Protein 6M3F (pdb70)

Organism: Mus musculus (NCBI:txid10090)

InterPro domains:
  IPR001604 DNA/RNA non-specific endonuclease/pyrophosphatase/phosphodiesterase domain [PF01223] (58-278)
  IPR001604 DNA/RNA non-specific endonuclease/pyrophosphatase/phosphodiesterase domain [SM00892] (74-282)
  IPR018524 DNA/RNA non-specific endonuclease, active site [PS01070] (135-143)
  IPR020821 ENPP1-3/EXOG-like, endonuclease/phosphodiesterase domain [SM00477] (75-282)
  IPR040255 Non-specific endonuclease [PTHR13966] (2-291)
  IPR044925 His-Me finger superfamily [SSF54060] (59-280)
  IPR044929 DNA/RNA non-specific endonuclease superfamily [G3DSA:3.40.570.10] (56-285)

Solvent-accessible surface area: 18980 Å² total; per-residue (Å²): 190,22,58,99,29,15,47,4,18,87,47,40,69,48,97,50,99,4,1,15,0,4,7,17,20,26,9,8,13,4,57,0,0,10,0,47,0,87,30,102,82,35,164,30,125,0,74,161,81,69,8,108,42,84,73,3,109,55,2,78,59,42,2,43,4,27,38,73,6,10,169,85,22,60,38,37,84,2,22,2,0,7,26,22,6,3,77,56,25,50,167,0,1,44,10,1,20,44,1,4,0,2,6,2,4,27,46,75,0,45,116,44,3,2,52,51,0,22,144,56,3,37,56,17,6,219,101,25,82,24,0,7,1,2,0,0,17,4,15,43,39,181,93,63,118,87,59,101,25,34,5,71,8,28,8,8,34,197,26,72,2,6,11,4,30,40,1,0,3,0,0,8,0,15,21,74,89,65,92,66,52,48,62,4,0,22,0,48,20,30,94,8,80,96,98,59,90,37,84,168,28,74,40,100,31,73,50,1,1,94,32,11,5,8,47,8,46,62,49,15,133,77,207,156,48,32,92,20,30,45,12,18,96,39,41,69,47,91,52,95,1,1,22,0,10,10,24,22,26,10,12,12,3,48,0,1,7,1,36,6,61,108,139,83,103,37,86,65,3,113,57,3,72,58,42,3,38,5,18,39,38,2,9,167,90,29,59,36,36,80,1,24,3,0,8,28,51,13,0,197,90,28,124,177,0,50,37,18,1,32,42,1,4,0,1,8,1,4,27,47,66,0,44,112,43,2,3,45,55,0,16,126,71,2,50,38,12,23,197,102,34,139,40,1,10,1,0,0,0,18,6,16,43,43,110,94,52,118,82,58,93,27,29,4,44,9,30,8,7,34,138,16,69,2,5,12,4,20,43,0,0,2,0,0,5,0,22,34,80,84,51,118,22,68,45,48,4,4,21,0,50,20,33,92,12,73,79,114,50,69,31,116,174,26,77,46,98,28,75,50,3,4,93,34,8,5,2,59,3,5,60,90,39,172,90,88,93,122

CATH classification: 3.40.570.10

B-factor: mean 29.19, std 15.61, range [12.44, 130.99]

Foldseek 3Di:
DVCVVHDPDDWDWDDFPAWIFTFDLVQLETLKIKGKAAQLQQDAPQLDPPAAAAWDPVDPPLRIDDPQQVPPPQFDFAFFRDLNSGRNDNRNSNVSRHSNRTAGFNVLCRPAQVVVVVVVQNVCSVPFPIKMKMKHAFQAWDQDPVRDIDGDFFFTDPSRNTHGQKMKMWIWGHHPPGDTDIWMFMDGRDNDDRPDDRCVRTDDVVVVCVRSVHDDPVVVVVD/DVCPVHDPDDWDWDDFPFWIFTFDLVLLETLKIKGWQALADAADWDPVDPPLRIDDPQQVPPPQFDFAFFRALVSPPNDPRNSHVSRHSNRTAGFNVLCRPAQVVVVVVVQNVCNVPFPIKMKMKHAFQDWDQDPVRDIDGDFFFTDPSRNTHGQKMKMWIWGQHPPRATDIWMFMGGRDNDDRPPDRSVRTDPVVVVCVRSVDDPPVVCVDHDD

Radius of gyration: 22.82 Å; Cα contacts (8 Å, |Δi|>4): 980; chains: 2; bounding box: 53×51×68 Å

Secondary structure (DSSP, 8-state):
---TT--S---EEEE-SS-EEEEETTTTEEEEEEEEE-HHHHSSSS-------B--TTS-GGG---HHHHTTSS-EEEESS-GGG-TT-HHHHHHTTBGGGEEEE-HHHHHTHHHHHHHHHHHGGGTSSEEEEEEEEE---EE-TTS-EEEEEEEETTTTEE--SEEEEEEEEE-GGG-EEEEEEEEESS---TTS-GGGGB--HHHHHHHHS---HHHHHT-/---TT--S----EEE-SS-EEEEETTTTEEEEEEEEE------B--TTS-GGG---HHHHTTSS-EEEESS-GGG-TT-HHHHHHTTBGGGEEEE-HHIIIIIHHHHHHHHHHGGGTSSEEEEEEEEE---EE-TTS-EEEEEEEETTTTEE--SEEEEEEEEE-GGG-EEEEEEEEESS---TTS-GGGGB--HHHHHHHHS----TT-SS---

Structure (mmCIF, N/CA/C/O backbone):
data_6M3F
#
_entry.id   6M3F
#
_cell.length_a   53.693
_cell.length_b   68.880
_cell.length_c   127.195
_cell.angle_alpha   90.000
_cell.angle_beta   90.000
_cell.angle_gamma   90.000
#
_symmetry.space_group_name_H-M   'P 21 21 21'
#
loop_
_entity.id
_entity.type
_entity.pdbx_description
1 polymer 'Endonuclease G, mitochondrial'
2 non-polymer 'MAGNESIUM ION'
3 water water
#
loop_
_atom_site.group_PDB
_atom_site.id
_atom_site.type_symbol
_atom_site.label_atom_id
_atom_site.label_alt_id
_atom_site.label_comp_id
_atom_site.label_asym_id
_atom_site.label_entity_id
_atom_site.label_seq_id
_atom_site.pdbx_PDB_ins_code
_atom_site.Cartn_x
_atom_site.Cartn_y
_atom_site.Cartn_z
_atom_site.occupancy
_atom_site.B_iso_or_equiv
_atom_site.auth_seq_id
_atom_site.auth_comp_id
_atom_site.auth_asym_id
_atom_site.auth_atom_id
_atom_site.pdbx_PDB_model_num
ATOM 1 N N . GLU A 1 16 ? 27.94179 20.90712 9.46479 1.000 64.36654 60 GLU B N 1
ATOM 2 C CA . GLU A 1 16 ? 28.73302 19.77062 9.91702 1.000 61.17457 60 GLU B CA 1
ATOM 3 C C . GLU A 1 16 ? 27.86420 18.80137 10.71235 1.000 60.42264 60 GLU B C 1
ATOM 4 O O . GLU A 1 16 ? 28.37489 17.86871 11.34940 1.000 68.71447 60 GLU B O 1
ATOM 10 N N . LEU A 1 17 ? 26.55072 19.01639 10.62888 1.000 43.45386 61 LEU B N 1
ATOM 11 C CA . LEU A 1 17 ? 25.45114 18.42078 11.38569 1.000 30.24940 61 LEU B CA 1
ATOM 12 C C . LEU A 1 17 ? 25.23439 19.03045 12.76548 1.000 29.62439 61 LEU B C 1
ATOM 13 O O . LEU A 1 17 ? 24.17849 18.80141 13.35178 1.000 35.94104 61 LEU B O 1
ATOM 18 N N . ALA A 1 18 ? 26.14808 19.82727 13.28846 1.000 22.35877 62 ALA B N 1
ATOM 19 C CA . ALA A 1 18 ? 25.92589 20.47890 14.56987 1.000 25.53218 62 ALA B CA 1
ATOM 20 C C . ALA A 1 18 ? 25.39837 21.89587 14.39527 1.000 26.46132 62 ALA B C 1
ATOM 21 O O . ALA A 1 18 ? 25.10809 22.56631 15.38888 1.000 30.13187 62 ALA B O 1
ATOM 23 N N . LYS A 1 19 ? 25.27975 22.35115 13.14795 1.000 23.44037 63 LYS B N 1
ATOM 24 C CA . LYS A 1 19 ? 24.83557 23.68597 12.77306 1.000 26.98949 63 LYS B CA 1
ATOM 25 C C . LYS A 1 19 ? 23.65375 24.15430 13.61447 1.000 26.10175 63 LYS B C 1
ATOM 26 O O . LYS A 1 19 ? 23.62685 25.29912 14.07693 1.000 27.02605 63 LYS B O 1
ATOM 32 N N . TYR A 1 20 ? 22.65963 23.28787 13.80319 1.000 19.97907 64 TYR B N 1
ATOM 33 C CA . TYR A 1 20 ? 21.48165 23.65645 14.57567 1.000 21.15882 64 TYR B CA 1
ATOM 34 C C . TYR A 1 20 ? 21.51607 23.09954 15.98726 1.000 22.87207 64 TYR B C 1
ATOM 35 O O . TYR A 1 20 ? 20.51471 23.20025 16.70127 1.000 19.05213 64 TYR B O 1
ATOM 44 N N . GLY A 1 21 ? 22.63888 22.51446 16.40341 1.000 21.29645 65 GLY B N 1
ATOM 45 C CA . GLY A 1 21 ? 22.73487 21.88509 17.70285 1.000 23.55916 65 GLY B CA 1
ATOM 46 C C . GLY A 1 21 ? 22.22767 20.45400 17.69473 1.000 21.85124 65 GLY B C 1
ATOM 47 O O . GLY A 1 21 ? 21.53601 19.99927 16.78091 1.000 21.79393 65 GLY B O 1
ATOM 48 N N . LEU A 1 22 ? 22.58302 19.71456 18.77987 1.000 20.15840 66 LEU B N 1
ATOM 49 C CA . LEU A 1 22 ? 22.20937 18.30737 18.83942 1.000 23.60097 66 LEU B CA 1
ATOM 50 C C . LEU A 1 22 ? 20.89347 18.12562 19.59290 1.000 22.08554 66 LEU B C 1
ATOM 51 O O . LEU A 1 22 ? 20.56554 18.91625 20.48354 1.000 23.31045 66 LEU B O 1
ATOM 56 N N . PRO A 1 23 ? 20.13440 17.07539 19.26720 1.000 18.43576 67 PRO B N 1
ATOM 57 C CA . PRO A 1 23 ? 18.76583 16.94237 19.79846 1.000 24.70252 67 PRO B CA 1
ATOM 58 C C . PRO A 1 23 ? 18.67468 16.43196 21.22362 1.000 29.03328 67 PRO B C 1
ATOM 59 O O . PRO A 1 23 ? 17.56457 16.40000 21.77906 1.000 22.15706 67 PRO B O 1
ATOM 63 N N . GLY A 1 24 ? 19.76816 15.97568 21.81343 1.000 25.15073 68 GLY B N 1
ATOM 64 C CA . GLY A 1 24 ? 19.69481 15.59135 23.20608 1.000 29.11003 68 GLY B CA 1
ATOM 65 C C . GLY A 1 24 ? 20.99837 15.03205 23.72075 1.000 42.41064 68 GLY B C 1
ATOM 66 O O . GLY A 1 24 ? 21.59943 14.15056 23.09252 1.000 46.97010 68 GLY B O 1
ATOM 67 N N . VAL A 1 25 ? 21.42625 15.52081 24.88526 1.000 37.85375 69 VAL B N 1
ATOM 68 C CA . VAL A 1 25 ? 22.69696 15.15070 25.48742 1.000 45.02525 69 VAL B CA 1
ATOM 69 C C . VAL A 1 25 ? 22.44024 14.76834 26.93918 1.000 44.90924 69 VAL B C 1
ATOM 70 O O . VAL A 1 25 ? 21.35048 14.97533 27.47443 1.000 41.66783 69 VAL B O 1
ATOM 74 N N . ALA A 1 26 ? 23.46958 14.19621 27.56855 1.000 49.46348 70 ALA B N 1
ATOM 75 C CA . ALA A 1 26 ? 23.41644 13.87135 28.99076 1.000 50.90758 70 ALA B CA 1
ATOM 76 C C . ALA A 1 26 ? 22.96956 15.07457 29.81239 1.000 48.19299 70 ALA B C 1
ATOM 77 O O . ALA A 1 26 ? 23.39268 16.20876 29.57091 1.000 49.59629 70 ALA B O 1
ATOM 79 N N . GLN A 1 27 ? 22.09707 14.81884 30.78242 1.000 41.83351 71 GLN B N 1
ATOM 80 C CA . GLN A 1 27 ? 21.59854 15.84209 31.69339 1.000 36.74739 71 GLN B CA 1
ATOM 81 C C . GLN A 1 27 ? 22.05146 15.47138 33.10641 1.000 29.48267 71 GLN B C 1
ATOM 82 O O . GLN A 1 27 ? 21.33871 14.78229 33.84002 1.000 25.50291 71 GLN B O 1
ATOM 88 N N . LEU A 1 28 ? 23.24726 15.92162 33.47116 1.000 24.93536 72 LEU B N 1
ATOM 89 C CA . LEU A 1 28 ? 23.71821 15.82714 34.84543 1.000 24.09312 72 LEU B CA 1
ATOM 90 C C . LEU A 1 28 ? 23.15076 16.96977 35.67076 1.000 22.98145 72 LEU B C 1
ATOM 91 O O . LEU A 1 28 ? 23.02711 18.10127 35.19007 1.000 20.96525 72 LEU B O 1
ATOM 96 N N . ARG A 1 29 ? 22.83669 16.68460 36.92980 1.000 17.44788 73 ARG B N 1
ATOM 97 C CA . ARG A 1 29 ? 22.46150 17.72205 37.88063 1.000 21.88741 73 ARG B CA 1
ATOM 98 C C . ARG A 1 29 ? 23.26532 17.49554 39.14937 1.000 22.49235 73 ARG B C 1
ATOM 99 O O . ARG A 1 29 ? 23.24101 16.39839 39.71345 1.000 18.77756 73 ARG B O 1
ATOM 107 N N . SER A 1 30 ? 23.99514 18.50642 39.57303 1.000 19.97696 74 SER B N 1
ATOM 108 C CA . SER A 1 30 ? 24.68703 18.48047 40.85246 1.000 27.19292 74 SER B CA 1
ATOM 109 C C . SER A 1 30 ? 23.85969 19.25193 41.87117 1.000 31.39120 74 SER B C 1
ATOM 110 O O . SER A 1 30 ? 23.55507 20.43269 41.66147 1.000 33.14325 74 SER B O 1
ATOM 113 N N . ARG A 1 31 ? 23.49535 18.59223 42.96709 1.000 22.05356 75 ARG B N 1
ATOM 114 C CA . ARG A 1 31 ? 22.81412 19.23897 44.07792 1.000 21.42138 75 ARG B CA 1
ATOM 115 C C . ARG A 1 31 ? 23.73721 19.22955 45.29294 1.000 23.25200 75 ARG B C 1
ATOM 116 O O . ARG A 1 31 ? 24.87755 18.77186 45.22519 1.000 20.50330 75 ARG B O 1
ATOM 124 N N . GLU A 1 32 ? 23.24550 19.75091 46.41802 1.000 22.25917 76 GLU B N 1
ATOM 125 C CA . GLU A 1 32 ? 24.10268 19.78027 47.60258 1.000 23.49253 76 GLU B CA 1
ATOM 126 C C . GLU A 1 32 ? 24.39063 18.36858 48.11558 1.000 21.17614 76 GLU B C 1
ATOM 127 O O . GLU A 1 32 ? 25.49407 18.08970 48.58564 1.000 28.03630 76 GLU B O 1
ATOM 133 N N . SER A 1 33 ? 23.44405 17.45455 47.98912 1.000 24.16482 77 SER B N 1
ATOM 134 C CA . SER A 1 33 ? 23.56762 16.14822 48.62026 1.000 27.91759 77 SER B CA 1
ATOM 135 C C . SER A 1 33 ? 23.86714 15.01334 47.64326 1.000 27.28254 77 SER B C 1
ATOM 136 O O . SER A 1 33 ? 24.08436 13.87093 48.07805 1.000 26.03148 77 SER B O 1
ATOM 139 N N . TYR A 1 34 ? 23.88865 15.27728 46.34141 1.000 16.98142 78 TYR B N 1
ATOM 140 C CA . TYR A 1 34 ? 24.04523 14.18803 45.39040 1.000 18.41549 78 TYR B CA 1
ATOM 141 C C . TYR A 1 34 ? 24.34020 14.79479 44.02298 1.000 22.19234 78 TYR B C 1
ATOM 142 O O . TYR A 1 34 ? 24.20707 16.00602 43.81517 1.000 17.31620 78 TYR B O 1
ATOM 151 N N . VAL A 1 35 ? 24.78777 13.94292 43.10911 1.000 17.09166 79 VAL B N 1
ATOM 152 C CA . VAL A 1 35 ? 24.75676 14.23414 41.68034 1.000 17.13581 79 VAL B CA 1
ATOM 153 C C . VAL A 1 35 ? 23.91016 13.16500 41.01228 1.000 19.65759 79 VAL B C 1
ATOM 154 O O . VAL A 1 35 ? 23.91398 11.99999 41.42628 1.000 17.98037 79 VAL B O 1
ATOM 158 N N . LEU A 1 36 ? 23.17187 13.55727 39.97217 1.000 15.97444 80 LEU B N 1
ATOM 159 C CA . LEU A 1 36 ? 22.37199 12.57727 39.25964 1.000 14.17279 80 LEU B CA 1
ATOM 160 C C . LEU A 1 36 ? 22.51227 12.80665 37.76777 1.000 19.20580 80 LEU B C 1
ATOM 161 O O . LEU A 1 36 ? 22.87399 13.89319 37.32032 1.000 16.84268 80 LEU B O 1
ATOM 166 N N . SER A 1 37 ? 22.22347 11.75292 37.01325 1.000 19.49802 81 SER B N 1
ATOM 167 C CA . SER A 1 37 ? 21.99604 11.82391 35.57844 1.000 15.65787 81 SER B CA 1
ATOM 168 C C . SER A 1 37 ? 20.52075 11.58079 35.30360 1.000 16.31550 81 SER B C 1
ATOM 169 O O . SER A 1 37 ? 19.94503 10.61502 35.80579 1.000 17.91435 81 SER B O 1
ATOM 172 N N . TYR A 1 38 ? 19.90926 12.43889 34.49643 1.000 17.33034 82 TYR B N 1
ATOM 173 C CA . TYR A 1 38 ? 18.46433 12.44289 34.33813 1.000 15.01747 82 TYR B CA 1
ATOM 174 C C . TYR A 1 38 ? 18.08548 11.95749 32.94542 1.000 19.59886 82 TYR B C 1
ATOM 175 O O . TYR A 1 38 ? 18.69341 12.36422 31.95062 1.000 17.22563 82 TYR B O 1
ATOM 184 N N . ASP A 1 39 ? 17.06223 11.11096 32.88185 1.000 15.77228 83 ASP B N 1
ATOM 185 C CA . ASP A 1 39 ? 16.56985 10.55199 31.62919 1.000 12.97916 83 ASP B CA 1
ATOM 186 C C . ASP A 1 39 ? 15.23905 11.19980 31.28541 1.000 18.23050 83 ASP B C 1
ATOM 187 O O . ASP A 1 39 ? 14.21802 10.88021 31.91610 1.000 19.04450 83 ASP B O 1
ATOM 192 N N . PRO A 1 40 ? 15.18058 12.07791 30.28340 1.000 17.66637 84 PRO B N 1
ATOM 193 C CA . PRO A 1 40 ? 13.90015 12.72180 29.95803 1.000 17.16628 84 PRO B CA 1
ATOM 194 C C . PRO A 1 40 ? 12.88296 11.78794 29.30871 1.000 16.14153 84 PRO B C 1
ATOM 195 O O . PRO A 1 40 ? 11.68628 12.09232 29.36103 1.000 20.93542 84 PRO B O 1
ATOM 199 N N . ARG A 1 41 ? 13.30013 10.65789 28.72415 1.000 15.30906 85 ARG B N 1
ATOM 200 C CA . ARG A 1 41 ? 12.32799 9.73707 28.13607 1.000 17.11164 85 ARG B CA 1
ATOM 201 C C . ARG A 1 41 ? 11.47827 9.06411 29.21349 1.000 23.17734 85 ARG B C 1
ATOM 202 O O . ARG A 1 41 ? 10.24460 9.03163 29.10922 1.000 18.39358 85 ARG B O 1
ATOM 210 N N . THR A 1 42 ? 12.11588 8.53313 30.26752 1.000 17.46150 86 THR B N 1
ATOM 211 C CA . THR A 1 42 ? 11.38434 7.95982 31.39758 1.000 16.93509 86 THR B CA 1
ATOM 212 C C . THR A 1 42 ? 10.93865 8.99804 32.42080 1.000 17.97353 86 THR B C 1
ATOM 213 O O . THR A 1 42 ? 10.18109 8.65436 33.33946 1.000 19.86961 86 THR B O 1
ATOM 217 N N . ARG A 1 43 ? 11.39283 10.24755 32.29819 1.000 18.47772 87 ARG B N 1
ATOM 218 C CA . ARG A 1 43 ? 11.13071 11.28893 33.29563 1.000 18.92470 87 ARG B CA 1
ATOM 219 C C . ARG A 1 43 ? 11.59749 10.85326 34.68531 1.000 18.01240 87 ARG B C 1
ATOM 220 O O . ARG A 1 43 ? 10.89786 11.03839 35.68259 1.000 15.73930 87 ARG B O 1
ATOM 228 N N . GLY A 1 44 ? 12.79000 10.27279 34.75765 1.000 17.64786 88 GLY B N 1
ATOM 229 C CA . GLY A 1 44 ? 13.35432 9.96571 36.06257 1.000 20.27634 88 GLY B CA 1
ATOM 230 C C . GLY A 1 44 ? 14.85680 9.85428 35.96003 1.000 15.89008 88 GLY B C 1
ATOM 231 O O . GLY A 1 44 ? 15.41768 9.79187 34.86575 1.000 17.19628 88 GLY B O 1
ATOM 232 N N . ALA A 1 45 ? 15.51041 9.82276 37.12172 1.000 15.00223 89 ALA B N 1
ATOM 233 C CA . ALA A 1 45 ? 16.95988 9.69680 37.15203 1.000 12.63328 89 ALA B CA 1
ATOM 234 C C . ALA A 1 45 ? 17.38980 8.33746 36.61504 1.000 14.70134 89 ALA B C 1
ATOM 235 O O . ALA A 1 45 ? 16.72814 7.32125 36.84994 1.000 15.06174 89 ALA B O 1
ATOM 237 N N . LEU A 1 46 ? 18.50506 8.32942 35.87895 1.000 17.71941 90 LEU B N 1
ATOM 238 C CA . LEU A 1 46 ? 19.20251 7.09280 35.52628 1.000 15.79357 90 LEU B CA 1
ATOM 239 C C . LEU A 1 46 ? 19.98451 6.52645 36.70426 1.000 16.17872 90 LEU B C 1
ATOM 240 O O . LEU A 1 46 ? 20.05994 5.30611 36.88395 1.000 16.85483 90 LEU B O 1
ATOM 245 N N . TRP A 1 47 ? 20.60857 7.40096 37.48415 1.000 17.64571 91 TRP B N 1
ATOM 246 C CA . TRP A 1 47 ? 21.35446 7.00501 38.66657 1.000 14.24298 91 TRP B CA 1
ATOM 247 C C . TRP A 1 47 ? 21.50530 8.24822 39.53038 1.000 17.66483 91 TRP B C 1
ATOM 248 O O . TRP A 1 47 ? 21.43416 9.37102 39.03171 1.000 13.25612 91 TRP B O 1
ATOM 259 N N . VAL A 1 48 ? 21.67577 8.03942 40.83303 1.000 13.37138 92 VAL B N 1
ATOM 260 C CA . VAL A 1 48 ? 21.98853 9.11422 41.76417 1.000 13.73865 92 VAL B CA 1
ATOM 261 C C . VAL A 1 48 ? 23.16612 8.66308 42.61029 1.000 19.36427 92 VAL B C 1
ATOM 262 O O . VAL A 1 48 ? 23.19781 7.51684 43.07217 1.000 21.24802 92 VAL B O 1
ATOM 266 N N . LEU A 1 49 ? 24.12855 9.55430 42.82357 1.000 15.19407 93 LEU B N 1
ATOM 267 C CA . LEU A 1 49 ? 25.36027 9.20945 43.51747 1.000 16.41411 93 LEU B CA 1
ATOM 268 C C . LEU A 1 49 ? 25.50831 10.08076 44.75616 1.000 18.73037 93 LEU B C 1
ATOM 269 O O . LEU A 1 49 ? 25.36512 11.30294 44.67664 1.000 17.10491 93 LEU B O 1
ATOM 274 N N . GLU A 1 50 ? 25.78684 9.45194 45.89894 1.000 15.53298 94 GLU B N 1
ATOM 275 C CA . GLU A 1 50 ? 26.00298 10.15598 47.15732 1.000 16.06311 94 GLU B CA 1
ATOM 276 C C . GLU A 1 50 ? 27.28723 9.65965 47.80131 1.000 19.00967 94 GLU B C 1
ATOM 277 O O . GLU A 1 50 ? 27.73178 8.53957 47.55471 1.000 16.36611 94 GLU B O 1
ATOM 283 N N . GLN A 1 51 ? 27.83894 10.47608 48.69341 1.000 17.14071 95 GLN B N 1
ATOM 284 C CA . GLN A 1 51 ? 28.84727 10.03462 49.64764 1.000 22.02005 95 GLN B CA 1
ATOM 285 C C . GLN A 1 51 ? 28.26759 10.16872 51.05313 1.000 24.17610 95 GLN B C 1
ATOM 286 O O . GLN A 1 51 ? 27.91507 11.27101 51.47805 1.000 24.87898 95 GLN B O 1
ATOM 292 N N . LEU A 1 52 ? 28.16095 9.05894 51.76955 1.000 17.81993 96 LEU B N 1
ATOM 293 C CA . LEU A 1 52 ? 27.69630 9.09666 53.14981 1.000 20.15120 96 LEU B CA 1
ATOM 294 C C . LEU A 1 52 ? 28.89821 9.18842 54.07383 1.000 31.71145 96 LEU B C 1
ATOM 295 O O . LEU A 1 52 ? 29.83996 8.40019 53.94744 1.000 38.71458 96 LEU B O 1
ATOM 300 N N . ARG A 1 53 ? 28.84827 10.09491 55.03204 1.000 39.55936 97 ARG B N 1
ATOM 301 C CA . ARG A 1 53 ? 29.75698 9.86994 56.15195 1.000 52.96477 97 ARG B CA 1
ATOM 302 C C . ARG A 1 53 ? 29.10998 10.29393 57.47052 1.000 41.71541 97 ARG B C 1
ATOM 303 O O . ARG A 1 53 ? 27.99079 10.82062 57.45195 1.000 40.44796 97 ARG B O 1
ATOM 311 N N . PRO A 1 54 ? 29.72933 10.02393 58.63171 1.000 41.63170 98 PRO B N 1
ATOM 312 C CA . PRO A 1 54 ? 28.94339 10.07802 59.87787 1.000 45.15970 98 PRO B CA 1
ATOM 313 C C . PRO A 1 54 ? 28.47211 11.47405 60.22555 1.000 48.48989 98 PRO B C 1
ATOM 314 O O . PRO A 1 54 ? 27.30680 11.64698 60.60175 1.000 44.21579 98 PRO B O 1
ATOM 318 N N . GLU A 1 55 ? 29.34983 12.47668 60.10327 1.000 58.00745 99 GLU B N 1
ATOM 319 C CA . GLU A 1 55 ? 28.94830 13.86772 60.29714 1.000 64.74441 99 GLU B CA 1
ATOM 320 C C . GLU A 1 55 ? 27.76501 14.24667 59.41467 1.000 66.90408 99 GLU B C 1
ATOM 321 O O . GLU A 1 55 ? 26.96173 15.10951 59.78897 1.000 65.05703 99 GLU B O 1
ATOM 327 N N . ARG A 1 56 ? 27.62855 13.59925 58.25246 1.000 68.11370 100 ARG B N 1
ATOM 328 C CA . ARG A 1 56 ? 26.51243 13.89312 57.35812 1.000 68.76862 100 ARG B CA 1
ATOM 329 C C . ARG A 1 56 ? 25.17640 13.45026 57.94925 1.000 61.10357 100 ARG B C 1
ATOM 330 O O . ARG A 1 56 ? 24.13593 14.04079 57.63601 1.000 59.38725 100 ARG B O 1
ATOM 338 N N . LEU A 1 57 ? 25.17706 12.41898 58.79358 1.000 57.10609 101 LEU B N 1
ATOM 339 C CA . LEU A 1 57 ? 23.94153 11.74684 59.17304 1.000 60.14016 101 LEU B CA 1
ATOM 340 C C . LEU A 1 57 ? 23.29705 12.32724 60.42824 1.000 69.30246 101 LEU B C 1
ATOM 341 O O . LEU A 1 57 ? 22.17263 11.93419 60.76506 1.000 69.43066 101 LEU B O 1
ATOM 346 N N . ARG A 1 58 ? 23.97207 13.23463 61.13049 1.000 68.80824 102 ARG B N 1
ATOM 347 C CA . ARG A 1 58 ? 23.42201 13.84092 62.33465 1.000 72.20971 102 ARG B CA 1
ATOM 348 C C . ARG A 1 58 ? 22.99103 15.27610 62.06130 1.000 75.09164 102 ARG B C 1
ATOM 349 O O . ARG A 1 58 ? 23.58447 15.97373 61.23631 1.000 72.89304 102 ARG B O 1
ATOM 357 N N . GLY A 1 59 ? 21.96262 15.71308 62.78844 1.000 78.13962 103 GLY B N 1
ATOM 358 C CA . GLY A 1 59 ? 20.95033 16.61171 62.26398 1.000 77.61738 103 GLY B CA 1
ATOM 359 C C . GLY A 1 59 ? 21.38406 18.06100 62.26471 1.000 80.83455 103 GLY B C 1
ATOM 360 O O . GLY A 1 59 ? 22.55518 18.38476 62.03261 1.000 80.80007 103 GLY B O 1
ATOM 361 N N . ASP A 1 60 ? 20.42767 18.94468 62.56444 1.000 84.60794 104 ASP B N 1
ATOM 362 C CA . ASP A 1 60 ? 20.29010 20.33362 62.13136 1.000 88.61318 104 ASP B CA 1
ATOM 363 C C . ASP A 1 60 ? 19.74639 20.44620 60.69957 1.000 90.88423 104 ASP B C 1
ATOM 364 O O . ASP A 1 60 ? 19.35781 21.54208 60.28810 1.000 87.32573 104 ASP B O 1
ATOM 369 N N . GLY A 1 61 ? 19.62159 19.35098 59.95963 1.000 96.72162 105 GLY B N 1
ATOM 370 C CA . GLY A 1 61 ? 18.76726 19.35225 58.78811 1.000 100.15221 105 GLY B CA 1
ATOM 371 C C . GLY A 1 61 ? 17.36541 18.87887 59.10284 1.000 106.46068 105 GLY B C 1
ATOM 372 O O . GLY A 1 61 ? 16.40350 19.27403 58.43637 1.000 103.57529 105 GLY B O 1
ATOM 373 N N . ASP A 1 62 ? 17.23851 18.05298 60.14308 1.000 116.87253 106 ASP B N 1
ATOM 374 C CA . ASP A 1 62 ? 16.40267 16.85783 60.11223 1.000 119.30885 106 ASP B CA 1
ATOM 375 C C . ASP A 1 62 ? 14.91716 17.17713 60.17592 1.000 118.10302 106 ASP B C 1
ATOM 376 O O . ASP A 1 62 ? 14.09446 16.25330 60.17026 1.000 122.52496 106 ASP B O 1
ATOM 381 N N . ARG A 1 63 ? 14.57245 18.45965 60.22141 1.000 113.35356 107 ARG B N 1
ATOM 382 C CA . ARG A 1 63 ? 13.28508 18.97209 59.78828 1.000 104.38329 107 ARG B CA 1
ATOM 383 C C . ARG A 1 63 ? 12.99410 18.49285 58.37128 1.000 97.43558 107 ARG B C 1
ATOM 384 O O . ARG A 1 63 ? 13.56301 19.01124 57.40636 1.000 95.12314 107 ARG B O 1
ATOM 392 N N . SER A 1 64 ? 12.12486 17.48573 58.23825 1.000 89.72593 108 SER B N 1
ATOM 393 C CA . SER A 1 64 ? 11.21081 17.40687 57.10353 1.000 82.23165 108 SER B CA 1
ATOM 394 C C . SER A 1 64 ? 10.05711 18.39273 57.27035 1.000 75.78872 108 SER B C 1
ATOM 395 O O . SER A 1 64 ? 8.90198 17.98093 57.40995 1.000 73.23235 108 SER B O 1
ATOM 398 N N . ALA A 1 65 ? 10.35287 19.69701 57.24753 1.000 72.93581 109 ALA B N 1
ATOM 399 C CA . ALA A 1 65 ? 9.47409 20.70040 56.65818 1.000 70.20769 109 ALA B CA 1
ATOM 400 C C . ALA A 1 65 ? 9.77545 20.94150 55.18404 1.000 66.13796 109 ALA B C 1
ATOM 401 O O . ALA A 1 65 ? 9.51629 22.03600 54.67380 1.000 63.28236 109 ALA B O 1
ATOM 403 N N . ALA A 1 66 ? 10.31900 19.94866 54.49397 1.000 62.54134 110 ALA B N 1
ATOM 404 C CA . ALA A 1 66 ? 10.45972 19.99238 53.05026 1.000 55.17388 110 ALA B CA 1
ATOM 405 C C . ALA A 1 66 ? 9.29386 19.25087 52.40733 1.000 52.37782 110 ALA B C 1
ATOM 406 O O . ALA A 1 66 ? 8.85416 18.21275 52.90955 1.000 59.94050 110 ALA B O 1
ATOM 408 N N . ASP A 1 67 ? 8.77983 19.80250 51.31179 1.000 43.36247 111 ASP B N 1
ATOM 409 C CA . ASP A 1 67 ? 7.79557 19.13744 50.47143 1.000 32.66071 111 ASP B CA 1
ATOM 410 C C . ASP A 1 67 ? 8.40841 18.79992 49.11974 1.000 24.85650 111 ASP B C 1
ATOM 411 O O . ASP A 1 67 ? 9.34118 19.45616 48.65420 1.000 25.60218 111 ASP B O 1
ATOM 416 N N . PHE A 1 68 ? 7.84416 17.78403 48.47627 1.000 23.21040 112 PHE B N 1
ATOM 417 C CA . PHE A 1 68 ? 8.27821 17.41351 47.13747 1.000 21.47160 112 PHE B CA 1
ATOM 418 C C . PHE A 1 68 ? 7.96339 18.52681 46.14624 1.000 24.30924 112 PHE B C 1
ATOM 419 O O . PHE A 1 68 ? 6.91136 19.16915 46.22614 1.000 22.89974 112 PHE B O 1
ATOM 427 N N . ARG A 1 69 ? 8.90372 18.77400 45.23226 1.000 21.58101 113 ARG B N 1
ATOM 428 C CA . ARG A 1 69 ? 8.85877 19.91534 44.32382 1.000 21.99692 113 ARG B CA 1
ATOM 429 C C . ARG A 1 69 ? 9.30638 19.44882 42.94844 1.000 18.30003 113 ARG B C 1
ATOM 430 O O . ARG A 1 69 ? 10.32260 18.75710 42.83638 1.000 20.11929 113 ARG B O 1
ATOM 438 N N . GLU A 1 70 ? 8.57866 19.83643 41.90239 1.000 19.02971 114 GLU B N 1
ATOM 439 C CA . GLU A 1 70 ? 9.05109 19.52431 40.55853 1.000 21.09346 114 GLU B CA 1
ATOM 440 C C . GLU A 1 70 ? 10.34342 20.28331 40.26729 1.000 17.84565 114 GLU B C 1
ATOM 441 O O . GLU A 1 70 ? 10.60843 21.34247 40.83893 1.000 24.07324 114 GLU B O 1
ATOM 447 N N . ASP A 1 71 ? 11.16938 19.70826 39.39276 1.000 18.74921 115 ASP B N 1
ATOM 448 C CA . ASP A 1 71 ? 12.50665 20.22718 39.11375 1.000 21.39763 115 ASP B CA 1
ATOM 449 C C . ASP A 1 71 ? 12.41588 21.15276 37.90480 1.000 23.13169 115 ASP B C 1
ATOM 450 O O . ASP A 1 71 ? 12.32748 20.70230 36.75937 1.000 16.62061 115 ASP B O 1
ATOM 455 N N . ASP A 1 72 ? 12.45989 22.45797 38.16282 1.000 19.95841 116 ASP B N 1
ATOM 456 C CA . ASP A 1 72 ? 12.31354 23.44886 37.10058 1.000 25.91517 116 ASP B CA 1
ATOM 457 C C . ASP A 1 72 ? 13.53513 23.53934 36.19494 1.000 24.69091 116 ASP B C 1
ATOM 458 O O . ASP A 1 72 ? 13.47626 24.24369 35.18212 1.000 21.29152 116 ASP B O 1
ATOM 463 N N . SER A 1 73 ? 14.64243 22.87186 36.52900 1.000 20.26181 117 SER B N 1
ATOM 464 C CA . SER A 1 73 ? 15.76219 22.78883 35.59659 1.000 23.72851 117 SER B CA 1
ATOM 465 C C . SER A 1 73 ? 15.56239 21.71603 34.53181 1.000 24.95148 117 SER B C 1
ATOM 466 O O . SER A 1 73 ? 16.40535 21.57752 33.63356 1.000 23.52024 117 SER B O 1
ATOM 469 N N . VAL A 1 74 ? 14.46632 20.96811 34.59307 1.000 20.03046 118 VAL B N 1
ATOM 470 C CA . VAL A 1 74 ? 14.11147 19.99952 33.56039 1.000 15.53765 118 VAL B CA 1
ATOM 471 C C . VAL A 1 74 ? 13.03168 20.62034 32.68374 1.000 16.98334 118 VAL B C 1
ATOM 472 O O . VAL A 1 74 ? 12.07619 21.21875 33.19661 1.000 17.00827 118 VAL B O 1
ATOM 476 N N . HIS A 1 75 ? 13.19442 20.50839 31.36336 1.000 18.58194 119 HIS B N 1
ATOM 477 C CA . HIS A 1 75 ? 12.19659 21.03822 30.43989 1.000 17.38963 119 HIS B CA 1
ATOM 478 C C . HIS A 1 75 ? 10.81781 20.48822 30.78542 1.000 15.74618 119 HIS B C 1
ATOM 479 O O . HIS A 1 75 ? 10.68214 19.32428 31.16776 1.000 16.45536 119 HIS B O 1
ATOM 486 N N . ALA A 1 76 ? 9.79138 21.33663 30.65523 1.000 16.33080 120 ALA B N 1
ATOM 487 C CA . ALA A 1 76 ? 8.46276 20.97149 31.14560 1.000 19.40097 120 ALA B CA 1
ATOM 488 C C . ALA A 1 76 ? 7.90006 19.74144 30.43075 1.000 19.86270 120 ALA B C 1
ATOM 489 O O . ALA A 1 76 ? 7.11491 18.99121 31.02334 1.000 19.75241 120 ALA B O 1
ATOM 491 N N . TYR A 1 77 ? 8.28765 19.51732 29.16754 1.000 15.60535 121 TYR B N 1
ATOM 492 C CA . TYR A 1 77 ? 7.88268 18.30931 28.44856 1.000 20.29458 121 TYR B CA 1
ATOM 493 C C . TYR A 1 77 ? 8.25062 17.03501 29.20579 1.000 23.14334 121 TYR B C 1
ATOM 494 O O . TYR A 1 77 ? 7.58617 16.00521 29.04875 1.000 19.75828 121 TYR B O 1
ATOM 503 N N . HIS A 1 78 ? 9.33313 17.07530 29.98932 1.000 18.48862 122 HIS B N 1
ATOM 504 C CA . HIS A 1 78 ? 10.02892 15.87277 30.43598 1.000 18.28155 122 HIS B CA 1
ATOM 505 C C . HIS A 1 78 ? 10.16374 15.85646 31.95575 1.000 16.17113 122 HIS B C 1
ATOM 506 O O . HIS A 1 78 ? 11.01726 15.14171 32.49233 1.000 18.01872 122 HIS B O 1
ATOM 513 N N . ARG A 1 79 ? 9.31566 16.61013 32.64712 1.000 15.48893 123 ARG B N 1
ATOM 514 C CA . ARG A 1 79 ? 9.44550 16.90685 34.07091 1.000 17.23068 123 ARG B CA 1
ATOM 515 C C . ARG A 1 79 ? 8.30350 16.22349 34.81044 1.000 19.79866 123 ARG B C 1
ATOM 516 O O . ARG A 1 79 ? 7.13148 16.50745 34.53840 1.000 19.10096 123 ARG B O 1
ATOM 524 N N . ALA A 1 80 ? 8.64126 15.34991 35.75742 1.000 15.59867 124 ALA B N 1
ATOM 525 C CA . ALA A 1 80 ? 7.63814 14.83864 36.68237 1.000 16.02601 124 ALA B CA 1
ATOM 526 C C . ALA A 1 80 ? 7.11451 15.94964 37.57689 1.000 17.14486 124 ALA B C 1
ATOM 527 O O . ALA A 1 80 ? 7.85723 16.84208 37.99217 1.000 20.94400 124 ALA B O 1
ATOM 529 N N . THR A 1 81 ? 5.82135 15.86462 37.89628 1.000 16.41257 125 THR B N 1
ATOM 530 C CA . THR A 1 81 ? 5.14773 16.79594 38.78675 1.000 21.84440 125 THR B CA 1
ATOM 531 C C . THR A 1 81 ? 4.42289 16.01534 39.86974 1.000 20.04762 125 THR B C 1
ATOM 532 O O . THR A 1 81 ? 4.18696 14.80850 39.74482 1.000 21.28616 125 THR B O 1
ATOM 536 N N . ASN A 1 82 ? 4.06524 16.72381 40.94259 1.000 19.39600 126 ASN B N 1
ATOM 537 C CA . ASN A 1 82 ? 3.30234 16.09592 42.01902 1.000 18.85412 126 ASN B CA 1
ATOM 538 C C . ASN A 1 82 ? 1.97657 15.54564 41.51451 1.000 23.24044 126 ASN B C 1
ATOM 539 O O . ASN A 1 82 ? 1.51048 14.50927 42.00273 1.000 20.99823 126 ASN B O 1
ATOM 544 N N . ALA A 1 83 ? 1.36491 16.21643 40.53398 1.000 21.93023 127 ALA B N 1
ATOM 545 C CA . ALA A 1 83 ? 0.10346 15.73965 39.97155 1.000 25.15039 127 ALA B CA 1
ATOM 546 C C . ALA A 1 83 ? 0.26477 14.39461 39.26929 1.000 21.87681 127 ALA B C 1
ATOM 547 O O . ALA A 1 83 ? -0.68232 13.59572 39.24630 1.000 21.19764 127 ALA B O 1
ATOM 549 N N . ASP A 1 84 ? 1.44404 14.11989 38.70106 1.000 18.13941 128 ASP B N 1
ATOM 550 C CA . ASP A 1 84 ? 1.68204 12.79862 38.12293 1.000 22.36162 128 ASP B CA 1
ATOM 551 C C . ASP A 1 84 ? 1.55765 11.69334 39.16927 1.000 23.45159 128 ASP B C 1
ATOM 552 O O . ASP A 1 84 ? 1.14499 10.57628 38.84239 1.000 23.03557 128 ASP B O 1
ATOM 557 N N . TYR A 1 85 ? 1.91951 11.97581 40.42036 1.000 21.27924 129 TYR B N 1
ATOM 558 C CA . TYR A 1 85 ? 1.88953 10.95993 41.46840 1.000 20.47886 129 TYR B CA 1
ATOM 559 C C . TYR A 1 85 ? 0.53362 10.83139 42.14352 1.000 29.42736 129 TYR B C 1
ATOM 560 O O . TYR A 1 85 ? 0.21464 9.75320 42.66519 1.000 26.91913 129 TYR B O 1
ATOM 569 N N . ARG A 1 86 ? -0.25132 11.90979 42.17271 1.000 32.00281 130 ARG B N 1
ATOM 570 C CA . ARG A 1 86 ? -1.48922 11.92713 42.94277 1.000 34.92586 130 ARG B CA 1
ATOM 571 C C . ARG A 1 86 ? -2.47982 10.90735 42.38984 1.000 29.29601 130 ARG B C 1
ATOM 572 O O . ARG A 1 86 ? -2.71335 10.84246 41.17997 1.000 29.93847 130 ARG B O 1
ATOM 580 N N . GLY A 1 87 ? -3.04648 10.09359 43.28137 1.000 27.10567 131 GLY B N 1
ATOM 581 C CA . GLY A 1 87 ? -3.94683 9.03086 42.87085 1.000 26.34770 131 GLY B CA 1
ATOM 582 C C . GLY A 1 87 ? -3.31882 7.87171 42.12186 1.000 30.14822 131 GLY B C 1
ATOM 583 O O . GLY A 1 87 ? -4.05061 7.00669 41.63204 1.000 32.54975 131 GLY B O 1
ATOM 584 N N . SER A 1 88 ? -1.99007 7.81882 42.00517 1.000 25.30235 132 SER B N 1
ATOM 585 C CA . SER A 1 88 ? -1.34399 6.74298 41.26076 1.000 23.19801 132 SER B CA 1
ATOM 586 C C . SER A 1 88 ? -1.26007 5.43500 42.04115 1.000 28.20022 132 SER B C 1
ATOM 587 O O . SER A 1 88 ? -1.03085 4.37956 41.43834 1.000 28.72303 132 SER B O 1
ATOM 590 N N . GLY A 1 89 ? -1.40177 5.47763 43.36262 1.000 24.29136 133 GLY B N 1
ATOM 591 C CA . GLY A 1 89 ? -1.05985 4.34932 44.19409 1.000 24.53700 133 GLY B CA 1
ATOM 592 C C . GLY A 1 89 ? 0.41451 4.18138 44.47491 1.000 26.78847 133 GLY B C 1
ATOM 593 O O . GLY A 1 89 ? 0.77755 3.26781 45.21949 1.000 27.24207 133 GLY B O 1
ATOM 594 N N . PHE A 1 90 ? 1.27764 5.02034 43.90779 1.000 18.55217 134 PHE B N 1
ATOM 595 C CA . PHE A 1 90 ? 2.71136 4.94267 44.15300 1.000 22.56994 134 PHE B CA 1
ATOM 596 C C . PHE A 1 90 ? 3.16421 6.06761 45.07031 1.000 26.28036 134 PHE B C 1
ATOM 597 O O . PHE A 1 90 ? 2.70098 7.21038 44.94688 1.000 21.90787 134 PHE B O 1
ATOM 605 N N . ASP A 1 91 ? 4.09659 5.73673 45.96147 1.000 17.91180 135 ASP B N 1
ATOM 606 C CA . ASP A 1 91 ? 4.79154 6.72518 46.76710 1.000 23.68341 135 ASP B CA 1
ATOM 607 C C . ASP A 1 91 ? 5.84035 7.46996 45.94917 1.000 24.18312 135 ASP B C 1
ATOM 608 O O . ASP A 1 91 ? 6.38496 6.96197 44.95712 1.000 18.12814 135 ASP B O 1
ATOM 613 N N . ARG A 1 92 ? 6.13225 8.68661 46.39419 1.000 18.39254 136 ARG B N 1
ATOM 614 C CA . ARG A 1 92 ? 7.29017 9.43159 45.91930 1.000 16.55301 136 ARG B CA 1
ATOM 615 C C . ARG A 1 92 ? 8.52556 8.91536 46.65094 1.000 19.26473 136 ARG B C 1
ATOM 616 O O . ARG A 1 92 ? 8.80403 9.30092 47.78945 1.000 21.24202 136 ARG B O 1
ATOM 624 N N . GLY A 1 93 ? 9.25819 8.01408 46.00024 1.000 17.74951 137 GLY B N 1
ATOM 625 C CA . GLY A 1 93 ? 10.39029 7.35695 46.61672 1.000 17.86867 137 GLY B CA 1
ATOM 626 C C . GLY A 1 93 ? 11.70354 8.01813 46.25097 1.000 17.53501 137 GLY B C 1
ATOM 627 O O . GLY A 1 93 ? 12.13109 7.98461 45.08737 1.000 14.57615 137 GLY B O 1
ATOM 628 N N . ALA A 1 94 ? 12.34233 8.64208 47.23742 1.000 19.00738 138 ALA B N 1
ATOM 629 C CA . ALA A 1 94 ? 13.55369 9.40557 46.98271 1.000 19.94784 138 ALA B CA 1
ATOM 630 C C . ALA A 1 94 ? 14.72999 8.45264 46.84489 1.000 19.82217 138 ALA B C 1
ATOM 631 O O . ALA A 1 94 ? 14.92177 7.55769 47.67908 1.000 21.06655 138 ALA B O 1
ATOM 633 N N . LEU A 1 95 ? 15.52220 8.65160 45.79069 1.000 14.88811 139 LEU B N 1
ATOM 634 C CA . LEU A 1 95 ? 16.65534 7.77282 45.53088 1.000 19.84463 139 LEU B CA 1
ATOM 635 C C . LEU A 1 95 ? 17.84067 8.12336 46.41562 1.000 16.65093 139 LEU B C 1
ATOM 636 O O . LEU A 1 95 ? 18.35118 7.26574 47.14477 1.000 15.95989 139 LEU B O 1
ATOM 641 N N . ALA A 1 96 ? 18.27747 9.38449 46.39571 1.000 15.36814 140 ALA B N 1
ATOM 642 C CA . ALA A 1 96 ? 19.08296 9.90687 47.50190 1.000 14.99598 140 ALA B CA 1
ATOM 643 C C . ALA A 1 96 ? 18.16989 10.19243 48.69000 1.000 16.01479 140 ALA B C 1
ATOM 644 O O . ALA A 1 96 ? 17.34301 11.11127 48.64340 1.000 16.59870 140 ALA B O 1
ATOM 646 N N . ALA A 1 97 ? 18.34174 9.43156 49.76999 1.000 15.63471 141 ALA B N 1
ATOM 647 C CA . ALA A 1 97 ? 17.39154 9.46292 50.87561 1.000 18.30718 141 ALA B CA 1
ATOM 648 C C . ALA A 1 97 ? 17.54033 10.73876 51.69357 1.000 16.70233 141 ALA B C 1
ATOM 649 O O . ALA A 1 97 ? 18.65049 11.19442 51.96497 1.000 17.48242 141 ALA B O 1
ATOM 651 N N . ALA A 1 98 ? 16.39684 11.30254 52.09879 1.000 17.40118 142 ALA B N 1
ATOM 652 C CA . ALA A 1 98 ? 16.37314 12.47707 52.96809 1.000 23.27719 142 ALA B CA 1
ATOM 653 C C . ALA A 1 98 ? 17.21489 12.27575 54.21787 1.000 22.71775 142 ALA B C 1
ATOM 654 O O . ALA A 1 98 ? 17.95959 13.17283 54.62671 1.000 22.44353 142 ALA B O 1
ATOM 656 N N . ALA A 1 99 ? 17.11099 11.10927 54.84523 1.000 19.66084 143 ALA B N 1
ATOM 657 C CA . ALA A 1 99 ? 17.77405 10.93652 56.12786 1.000 21.38852 143 ALA B CA 1
ATOM 658 C C . ALA A 1 99 ? 19.28020 10.77009 55.98713 1.000 22.67519 143 ALA B C 1
ATOM 659 O O . ALA A 1 99 ? 19.98192 10.75550 57.00567 1.000 18.98655 143 ALA B O 1
ATOM 661 N N . ASN A 1 100 ? 19.79239 10.64889 54.75720 1.000 19.56550 144 ASN B N 1
ATOM 662 C CA . ASN A 1 100 ? 21.23436 10.66985 54.54805 1.000 18.11690 144 ASN B CA 1
ATOM 663 C C . ASN A 1 100 ? 21.81990 12.06823 54.70222 1.000 23.27688 144 ASN B C 1
ATOM 664 O O . ASN A 1 100 ? 23.04185 12.21191 54.71464 1.000 26.23732 144 ASN B O 1
ATOM 669 N N . HIS A 1 101 ? 20.98854 13.09872 54.78540 1.000 24.49449 145 HIS B N 1
ATOM 670 C CA . HIS A 1 101 ? 21.43669 14.46025 54.53093 1.000 25.00496 145 HIS B CA 1
ATOM 671 C C . HIS A 1 101 ? 20.83810 15.41417 55.55337 1.000 30.28545 145 HIS B C 1
ATOM 672 O O . HIS A 1 101 ? 20.39028 16.51903 55.22339 1.000 35.12930 145 HIS B O 1
ATOM 679 N N . ARG A 1 102 ? 20.85420 15.00286 56.81709 1.000 30.19121 146 ARG B N 1
ATOM 680 C CA . ARG A 1 102 ? 20.50530 15.88000 57.92741 1.000 36.75085 146 ARG B CA 1
ATOM 681 C C . ARG A 1 102 ? 21.57725 16.91482 58.23056 1.000 41.00039 146 ARG B C 1
ATOM 682 O O . ARG A 1 102 ? 21.37582 17.72603 59.13559 1.000 41.40220 146 ARG B O 1
ATOM 690 N N . TRP A 1 103 ? 22.71541 16.89925 57.53798 1.000 38.24762 147 TRP B N 1
ATOM 691 C CA . TRP A 1 103 ? 23.82613 17.75804 57.93472 1.000 44.75061 147 TRP B CA 1
ATOM 692 C C . TRP A 1 103 ? 23.61902 19.21210 57.52819 1.000 42.76936 147 TRP B C 1
ATOM 693 O O . TRP A 1 103 ? 24.42317 20.07359 57.90958 1.000 40.06399 147 TRP B O 1
ATOM 704 N N . SER A 1 104 ? 22.54877 19.50034 56.79344 1.000 38.95003 148 SER B N 1
ATOM 705 C CA . SER A 1 104 ? 22.26736 20.80725 56.22691 1.000 38.48148 148 SER B CA 1
ATOM 706 C C . SER A 1 104 ? 20.82596 20.80682 55.74840 1.000 38.96171 148 SER B C 1
ATOM 707 O O . SER A 1 104 ? 20.34175 19.78971 55.24928 1.000 36.84567 148 SER B O 1
ATOM 710 N N . GLN A 1 105 ? 20.13875 21.93791 55.90928 1.000 39.16042 149 GLN B N 1
ATOM 711 C CA . GLN A 1 105 ? 18.76207 22.00451 55.42919 1.000 42.39204 149 GLN B CA 1
ATOM 712 C C . GLN A 1 105 ? 18.70653 22.03907 53.91047 1.000 37.73330 149 GLN B C 1
ATOM 713 O O . GLN A 1 105 ? 17.82854 21.41472 53.30446 1.000 35.34246 149 GLN B O 1
ATOM 719 N N . ARG A 1 106 ? 19.63552 22.76037 53.27908 1.000 35.07012 150 ARG B N 1
ATOM 720 C CA . ARG A 1 106 ? 19.73025 22.73287 51.82240 1.000 38.44553 150 ARG B CA 1
ATOM 721 C C . ARG A 1 106 ? 19.98055 21.32237 51.30860 1.000 28.86685 150 ARG B C 1
ATOM 722 O O . ARG A 1 106 ? 19.40069 20.90715 50.29600 1.000 24.92874 150 ARG B O 1
ATOM 730 N N . ALA A 1 107 ? 20.86127 20.57468 51.97423 1.000 21.30969 151 ALA B N 1
ATOM 731 C CA . ALA A 1 107 ? 21.12996 19.21480 51.52303 1.000 24.47956 151 ALA B CA 1
ATOM 732 C C . ALA A 1 107 ? 19.86202 18.37120 51.57105 1.000 23.36194 151 ALA B C 1
ATOM 733 O O . ALA A 1 107 ? 19.56502 17.62536 50.62922 1.000 20.69643 151 ALA B O 1
ATOM 735 N N . 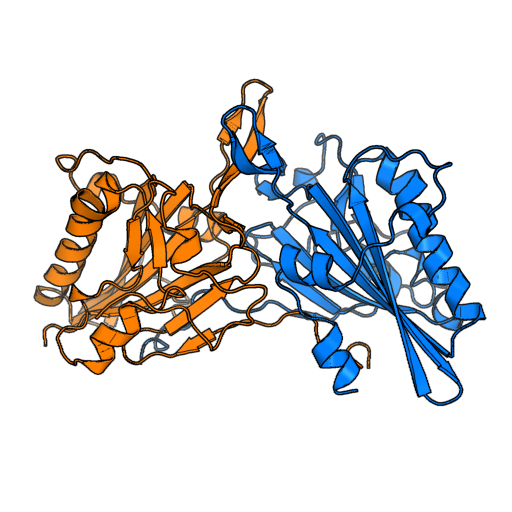MET A 1 108 ? 19.08911 18.48888 52.65506 1.000 22.39072 152 MET B N 1
ATOM 736 C CA . MET A 1 108 ? 17.89494 17.66166 52.77668 1.000 25.33163 152 MET B CA 1
ATOM 737 C C . MET A 1 108 ? 16.80399 18.12230 51.82316 1.000 21.77274 152 MET B C 1
ATOM 738 O O . MET A 1 108 ? 16.12618 17.28970 51.20526 1.000 22.44577 152 MET B O 1
ATOM 743 N N . ASP A 1 109 ? 16.62847 19.44298 51.67896 1.000 22.09929 153 ASP B N 1
ATOM 744 C CA . ASP A 1 109 ? 15.64643 19.96702 50.72702 1.000 30.02943 153 ASP B CA 1
ATOM 745 C C . ASP A 1 109 ? 15.90173 19.45732 49.31828 1.000 26.63552 153 ASP B C 1
ATOM 746 O O . ASP A 1 109 ? 14.96024 19.10951 48.59414 1.000 25.87179 153 ASP B O 1
ATOM 751 N N . ASP A 1 110 ? 17.16851 19.41940 48.90212 1.000 19.23462 154 ASP B N 1
ATOM 752 C CA . ASP A 1 110 ? 17.47805 18.97875 47.54834 1.000 18.46467 154 ASP B CA 1
ATOM 753 C C . ASP A 1 110 ? 17.01422 17.54966 47.28704 1.000 17.64199 154 ASP B C 1
ATOM 754 O O . ASP A 1 110 ? 16.75474 17.19577 46.13414 1.000 17.30119 154 ASP B O 1
ATOM 759 N N . THR A 1 111 ? 16.89920 16.70688 48.32995 1.000 20.99042 155 THR B N 1
ATOM 760 C CA . THR A 1 111 ? 16.39569 15.35607 48.07691 1.000 16.96625 155 THR B CA 1
ATOM 761 C C . THR A 1 111 ? 14.91798 15.34305 47.71824 1.000 19.51652 155 THR B C 1
ATOM 762 O O . THR A 1 111 ? 14.42773 14.30667 47.25592 1.000 18.21143 155 THR B O 1
ATOM 766 N N . PHE A 1 112 ? 14.20809 16.45580 47.89440 1.000 17.59547 156 PHE B N 1
ATOM 767 C CA . PHE A 1 112 ? 12.77895 16.50512 47.61481 1.000 21.07153 156 PHE B CA 1
ATOM 768 C C . PHE A 1 112 ? 12.45841 17.00246 46.20685 1.000 18.66227 156 PHE B C 1
ATOM 769 O O . PHE A 1 112 ? 11.28223 17.07207 45.83960 1.000 18.55404 156 PHE B O 1
ATOM 777 N N . TYR A 1 113 ? 13.46700 17.30314 45.39240 1.000 17.17800 157 TYR B N 1
ATOM 778 C CA . TYR A 1 113 ? 13.23944 17.47183 43.96361 1.000 17.86199 157 TYR B CA 1
ATOM 779 C C . TYR A 1 113 ? 12.74835 16.17036 43.34076 1.000 19.91711 157 TYR B C 1
ATOM 780 O O . TYR A 1 113 ? 13.33678 15.10516 43.54865 1.000 16.47141 157 TYR B O 1
ATOM 789 N N . LEU A 1 114 ? 11.69248 16.26442 42.53009 1.000 20.94678 158 LEU B N 1
ATOM 790 C CA . LEU A 1 114 ? 11.11050 15.05687 41.95236 1.000 18.35877 158 LEU B CA 1
ATOM 791 C C . LEU A 1 114 ? 12.02440 14.39278 40.93384 1.000 18.01578 158 LEU B C 1
ATOM 792 O O . LEU A 1 114 ? 11.78853 13.22965 40.57932 1.000 16.17022 158 LEU B O 1
ATOM 797 N N . SER A 1 115 ? 13.06933 15.08597 40.46804 1.000 14.86688 159 SER B N 1
ATOM 798 C CA . SER A 1 115 ? 14.09058 14.41553 39.67552 1.000 17.83237 159 SER B CA 1
ATOM 799 C C . SER A 1 115 ? 14.87786 13.39792 40.49159 1.000 16.84614 159 SER B C 1
ATOM 800 O O . SER A 1 115 ? 15.53832 12.53892 39.90532 1.000 15.78698 159 SER B O 1
ATOM 803 N N . ASN A 1 116 ? 14.86004 13.51069 41.81865 1.000 16.61719 160 ASN B N 1
ATOM 804 C CA . ASN A 1 116 ? 15.47547 12.54552 42.72720 1.000 15.20792 160 ASN B CA 1
ATOM 805 C C . ASN A 1 116 ? 14.51097 11.43005 43.12981 1.000 14.27411 160 ASN B C 1
ATOM 806 O O . ASN A 1 116 ? 14.83858 10.63868 44.01293 1.000 15.74085 160 ASN B O 1
ATOM 811 N N . VAL A 1 117 ? 13.33196 11.35338 42.51014 1.000 15.30760 161 VAL B N 1
ATOM 812 C CA . VAL A 1 117 ? 12.20976 10.57126 43.02714 1.000 16.93408 161 VAL B CA 1
ATOM 813 C C . VAL A 1 117 ? 11.74881 9.61508 41.93436 1.000 15.22630 161 VAL B C 1
ATOM 814 O O . VAL A 1 117 ? 11.76489 9.97754 40.75639 1.000 15.10814 161 VAL B O 1
ATOM 818 N N . ALA A 1 118 ? 11.31509 8.40730 42.31552 1.000 18.94769 162 ALA B N 1
ATOM 819 C CA . ALA A 1 118 ? 10.67826 7.48730 41.37768 1.000 15.34635 162 ALA B CA 1
ATOM 820 C C . ALA A 1 118 ? 9.43016 6.88792 42.00248 1.000 14.88342 162 ALA B C 1
ATOM 821 O O . ALA A 1 118 ? 9.34099 6.79125 43.22625 1.000 17.32829 162 ALA B O 1
ATOM 823 N N . PRO A 1 119 ? 8.44516 6.47906 41.19651 1.000 14.40122 163 PRO B N 1
ATOM 824 C CA . PRO A 1 119 ? 7.25610 5.82152 41.75850 1.000 14.94276 163 PRO B CA 1
ATOM 825 C C . PRO A 1 119 ? 7.64318 4.50243 42.41353 1.000 19.81759 163 PRO B C 1
ATOM 826 O O . PRO A 1 119 ? 8.18373 3.60325 41.76416 1.000 18.61037 163 PRO B O 1
ATOM 830 N N . GLN A 1 120 ? 7.35126 4.39258 43.69864 1.000 18.01801 164 GLN B N 1
ATOM 831 C CA . GLN A 1 120 ? 7.71676 3.21135 44.46826 1.000 15.55394 164 GLN B CA 1
ATOM 832 C C . GLN A 1 120 ? 6.46671 2.65075 45.12386 1.000 17.26461 164 GLN B C 1
ATOM 833 O O . GLN A 1 120 ? 5.66118 3.40441 45.68335 1.000 18.39570 164 GLN B O 1
ATOM 839 N N . VAL A 1 121 ? 6.30357 1.33336 45.05357 1.000 17.40260 165 VAL B N 1
ATOM 840 C CA . VAL A 1 121 ? 5.23964 0.67188 45.79459 1.000 17.29681 165 VAL B CA 1
ATOM 841 C C . VAL A 1 121 ? 5.35170 1.08810 47.25836 1.000 18.80396 165 VAL B C 1
ATOM 842 O O . VAL A 1 121 ? 6.44809 1.04302 47.83670 1.000 20.61401 165 VAL B O 1
ATOM 846 N N . PRO A 1 122 ? 4.26904 1.54446 47.88437 1.000 21.75857 166 PRO B N 1
ATOM 847 C CA . PRO A 1 122 ? 4.40836 2.06716 49.25055 1.000 24.08133 166 PRO B CA 1
ATOM 848 C C . PRO A 1 122 ? 4.99562 1.05655 50.22849 1.000 25.83447 166 PRO B C 1
ATOM 849 O O . PRO A 1 122 ? 5.82368 1.43957 51.06520 1.000 26.53417 166 PRO B O 1
ATOM 853 N N . HIS A 1 123 ? 4.61846 -0.22688 50.13929 1.000 22.38062 167 HIS B N 1
ATOM 854 C CA . HIS A 1 123 ? 5.16971 -1.21314 51.07216 1.000 25.98258 167 HIS B CA 1
ATOM 855 C C . HIS A 1 123 ? 6.68783 -1.28148 50.96573 1.000 27.52687 167 HIS B C 1
ATOM 856 O O . HIS A 1 123 ? 7.38575 -1.41252 51.97708 1.000 29.30678 167 HIS B O 1
ATOM 863 N N . LEU A 1 124 ? 7.21374 -1.19516 49.74434 1.000 25.92086 168 LEU B N 1
ATOM 864 C CA . LEU A 1 124 ? 8.65640 -1.22430 49.54888 1.000 21.92837 168 LEU B CA 1
ATOM 865 C C . LEU A 1 124 ? 9.31568 0.00772 50.15002 1.000 23.07967 168 LEU B C 1
ATOM 866 O O . LEU A 1 124 ? 10.32006 -0.09261 50.86435 1.000 18.98041 168 LEU B O 1
ATOM 871 N N . ASN A 1 125 ? 8.77767 1.18208 49.83384 1.000 21.35941 169 ASN B N 1
ATOM 872 C CA . ASN A 1 125 ? 9.34040 2.43377 50.32500 1.000 20.88191 169 ASN B CA 1
ATOM 873 C C . ASN A 1 125 ? 9.41994 2.44574 51.84456 1.000 24.95994 169 ASN B C 1
ATOM 874 O O . ASN A 1 125 ? 10.41536 2.89792 52.42357 1.000 23.50854 169 ASN B O 1
ATOM 879 N N . GLN A 1 126 ? 8.38485 1.94292 52.50741 1.000 26.00105 170 GLN B N 1
ATOM 880 C CA . GLN A 1 126 ? 8.30785 2.02579 53.95813 1.000 29.62709 170 GLN B CA 1
ATOM 881 C C . GLN A 1 126 ? 9.07260 0.91315 54.66470 1.000 22.90378 170 GLN B C 1
ATOM 882 O O . GLN A 1 126 ? 9.47620 1.10215 55.81745 1.000 24.38215 170 GLN B O 1
ATOM 888 N N . ASN A 1 127 ? 9.26362 -0.25020 54.03129 1.000 22.32807 171 ASN B N 1
ATOM 889 C CA . ASN A 1 127 ? 9.87119 -1.34282 54.77844 1.000 21.85493 171 ASN B CA 1
ATOM 890 C C . ASN A 1 127 ? 11.21879 -1.81665 54.24220 1.000 20.65661 171 ASN B C 1
ATOM 891 O O . ASN A 1 127 ? 12.26293 -1.38391 54.74158 1.000 22.48179 171 ASN B O 1
ATOM 896 N N . ALA A 1 128 ? 11.23977 -2.57129 53.14348 1.000 22.39988 172 ALA B N 1
ATOM 897 C CA . ALA A 1 128 ? 12.49379 -3.23923 52.79651 1.000 21.98436 172 ALA B CA 1
ATOM 898 C C . ALA A 1 128 ? 13.49794 -2.23691 52.24796 1.000 19.80458 172 ALA B C 1
ATOM 899 O O . ALA A 1 128 ? 14.69002 -2.29259 52.57912 1.000 18.29074 172 ALA B O 1
ATOM 901 N N . TRP A 1 129 ? 13.03341 -1.29955 51.42087 1.000 16.65104 173 TRP B N 1
ATOM 902 C CA . TRP A 1 129 ? 13.96054 -0.30770 50.89439 1.000 16.10814 173 TRP B CA 1
ATOM 903 C C . TRP A 1 129 ? 14.43996 0.62143 51.99988 1.000 18.99597 173 TRP B C 1
ATOM 904 O O . TRP A 1 129 ? 15.63242 0.94355 52.07367 1.000 16.10427 173 TRP B O 1
ATOM 915 N N . ASN A 1 130 ? 13.53421 1.03189 52.89532 1.000 18.32755 174 ASN B N 1
ATOM 916 C CA . ASN A 1 130 ? 13.96168 1.81214 54.05820 1.000 20.67194 174 ASN B CA 1
ATOM 917 C C . ASN A 1 130 ? 15.00255 1.05944 54.88903 1.000 19.30866 174 ASN B C 1
ATOM 918 O O . ASN A 1 130 ? 15.98483 1.65159 55.35083 1.000 19.13685 174 ASN B O 1
ATOM 923 N N . ASN A 1 131 ? 14.81891 -0.25119 55.08114 1.000 18.77847 175 ASN B N 1
ATOM 924 C CA . ASN A 1 131 ? 15.81505 -1.01347 55.82742 1.000 21.85104 175 ASN B CA 1
ATOM 925 C C . ASN A 1 131 ? 17.16220 -1.01165 55.11748 1.000 20.26625 175 ASN B C 1
ATOM 926 O O . ASN A 1 131 ? 18.21477 -0.93655 55.76331 1.000 20.00811 175 ASN B O 1
ATOM 931 N N . LEU A 1 132 ? 17.15375 -1.12850 53.79045 1.000 16.78291 176 LEU B N 1
ATOM 932 C CA . LEU A 1 132 ? 18.40785 -1.08679 53.04424 1.000 16.99439 176 LEU B CA 1
ATOM 933 C C . LEU A 1 132 ? 19.09862 0.26403 53.20735 1.000 16.27925 176 LEU B C 1
ATOM 934 O O . LEU A 1 132 ? 20.31736 0.32685 53.37830 1.000 16.33117 176 LEU B O 1
ATOM 939 N N . GLU A 1 133 ? 18.32998 1.34973 53.17296 1.000 16.21640 177 GLU B N 1
ATOM 940 C CA . GLU A 1 133 ? 18.88809 2.68075 53.41051 1.000 16.24297 177 GLU B CA 1
ATOM 941 C C . GLU A 1 133 ? 19.48011 2.81048 54.81190 1.000 18.51200 177 GLU B C 1
ATOM 942 O O . GLU A 1 133 ? 20.57144 3.36361 54.98562 1.000 16.86071 177 GLU B O 1
ATOM 948 N N . ARG A 1 134 ? 18.77134 2.31368 55.83430 1.000 17.60298 178 ARG B N 1
ATOM 949 C CA . ARG A 1 134 ? 19.31342 2.35300 57.18964 1.000 18.90198 178 ARG B CA 1
ATOM 950 C C . ARG A 1 134 ? 20.59989 1.53970 57.29750 1.000 20.44255 178 ARG B C 1
ATOM 951 O O . ARG A 1 134 ? 21.56593 1.96751 57.93742 1.000 18.11189 178 ARG B O 1
ATOM 959 N N . TYR A 1 135 ? 20.62582 0.35433 56.68625 1.000 17.60876 179 TYR B N 1
ATOM 960 C CA . TYR A 1 135 ? 21.84118 -0.45139 56.69667 1.000 21.06582 179 TYR B CA 1
ATOM 961 C C . TYR A 1 135 ? 22.99922 0.31317 56.07404 1.000 17.49642 179 TYR B C 1
ATOM 962 O O . TYR A 1 135 ? 24.11783 0.31156 56.60643 1.000 17.83819 179 TYR B O 1
ATOM 971 N N . SER A 1 136 ? 22.73417 0.98366 54.94524 1.000 17.00119 180 SER B N 1
ATOM 972 C CA . SER A 1 136 ? 23.77191 1.73646 54.25605 1.000 20.87391 180 SER B CA 1
ATOM 973 C C . SER A 1 136 ? 24.37633 2.78390 55.17535 1.000 20.09037 180 SER B C 1
ATOM 974 O O . SER A 1 136 ? 25.59985 2.93597 55.23023 1.000 17.52632 180 SER B O 1
ATOM 977 N N . ARG A 1 137 ? 23.52627 3.51653 55.90689 1.000 17.45928 181 ARG B N 1
ATOM 978 C CA . ARG A 1 137 ? 24.02641 4.53008 56.84060 1.000 23.73491 181 ARG B CA 1
ATOM 979 C C . ARG A 1 137 ? 24.84685 3.90183 57.96281 1.000 22.31969 181 ARG B C 1
ATOM 980 O O . ARG A 1 137 ? 25.85078 4.47687 58.40873 1.000 22.33692 181 ARG B O 1
ATOM 988 N N . SER A 1 138 ? 24.42995 2.73176 58.44391 1.000 18.60790 182 SER B N 1
ATOM 989 C CA . SER A 1 138 ? 25.13049 2.11513 59.56863 1.000 19.19436 182 SER B CA 1
ATOM 990 C C . SER A 1 138 ? 26.58336 1.81046 59.22308 1.000 19.31224 182 SER B C 1
ATOM 991 O O . SER A 1 138 ? 27.44923 1.79107 60.11084 1.000 20.09331 182 SER B O 1
ATOM 994 N N . LEU A 1 139 ? 26.87210 1.57765 57.94546 1.000 18.84367 183 LEU B N 1
ATOM 995 C CA . LEU A 1 139 ? 28.22537 1.22628 57.53496 1.000 19.03903 183 LEU B CA 1
ATOM 996 C C . LEU A 1 139 ? 29.19119 2.40624 57.61087 1.000 19.37095 183 LEU B C 1
ATOM 997 O O . LEU A 1 139 ? 30.40372 2.19230 57.56858 1.000 19.77100 183 LEU B O 1
ATOM 1002 N N . THR A 1 140 ? 28.69925 3.63842 57.74215 1.000 19.32802 184 THR B N 1
ATOM 1003 C CA . THR A 1 140 ? 29.61711 4.75271 57.96514 1.000 19.82033 184 THR B CA 1
ATOM 1004 C C . THR A 1 140 ? 30.32854 4.65038 59.30326 1.000 21.79097 184 THR B C 1
ATOM 1005 O O . THR A 1 140 ? 31.33479 5.33766 59.51282 1.000 23.13133 184 THR B O 1
ATOM 1009 N N . ARG A 1 141 ? 29.83582 3.80607 60.20932 1.000 22.07156 185 ARG B N 1
ATOM 1010 C CA . ARG A 1 141 ? 30.54846 3.53639 61.44884 1.000 28.62807 185 ARG B CA 1
ATOM 1011 C C . ARG A 1 141 ? 31.74848 2.62973 61.24163 1.000 31.19287 185 ARG B C 1
ATOM 1012 O O . ARG A 1 141 ? 32.66136 2.63419 62.07489 1.000 31.96112 185 ARG B O 1
ATOM 1020 N N . THR A 1 142 ? 31.75943 1.84455 60.16505 1.000 22.97765 186 THR B N 1
ATOM 1021 C CA . THR A 1 142 ? 32.83555 0.89603 59.90697 1.000 27.18183 186 THR B CA 1
ATOM 1022 C C . THR A 1 142 ? 33.87070 1.44042 58.93083 1.000 24.59032 186 THR B C 1
ATOM 1023 O O . THR A 1 142 ? 35.07134 1.38254 59.21001 1.000 26.19491 186 THR B O 1
ATOM 1027 N N . TYR A 1 143 ? 33.42697 1.97142 57.79740 1.000 21.13659 187 TYR B N 1
ATOM 1028 C CA . TYR A 1 143 ? 34.31058 2.25348 56.67636 1.000 23.24882 187 TYR B CA 1
ATOM 1029 C C . TYR A 1 143 ? 34.79574 3.69148 56.71304 1.000 28.51004 187 TYR B C 1
ATOM 1030 O O . TYR A 1 143 ? 34.12790 4.57787 57.25328 1.000 27.57037 187 TYR B O 1
ATOM 1039 N N . GLN A 1 144 ? 35.98392 3.90899 56.13645 1.000 28.41614 188 GLN B N 1
ATOM 1040 C CA . GLN A 1 144 ? 36.48898 5.26658 55.95547 1.000 30.77756 188 GLN B CA 1
ATOM 1041 C C . GLN A 1 144 ? 35.53547 6.10530 55.13064 1.000 31.00109 188 GLN B C 1
ATOM 1042 O O . GLN A 1 144 ? 35.28781 7.26997 55.45965 1.000 32.75606 188 GLN B O 1
ATOM 1048 N N . ASN A 1 145 ? 34.98673 5.53314 54.05592 1.000 22.62688 189 ASN B N 1
ATOM 1049 C CA . ASN A 1 145 ? 34.05162 6.22118 53.18443 1.000 20.30749 189 ASN B CA 1
ATOM 1050 C C . ASN A 1 145 ? 33.00053 5.24017 52.69378 1.000 24.11252 189 ASN B C 1
ATOM 1051 O O . ASN A 1 145 ? 33.28020 4.05677 52.48674 1.000 20.72677 189 ASN B O 1
ATOM 1056 N N . VAL A 1 146 ? 31.78716 5.74925 52.50807 1.000 18.90720 190 VAL B N 1
ATOM 1057 C CA . VAL A 1 146 ? 30.67483 4.97955 51.97616 1.000 18.17743 190 VAL B CA 1
ATOM 1058 C C . VAL A 1 146 ? 30.07636 5.79763 50.84704 1.000 28.86589 190 VAL B C 1
ATOM 1059 O O . VAL A 1 146 ? 29.53190 6.88189 51.08532 1.000 23.97439 190 VAL B O 1
ATOM 1063 N N . TYR A 1 147 ? 30.20016 5.30047 49.62300 1.000 17.37413 191 TYR B N 1
ATOM 1064 C CA . TYR A 1 147 ? 29.53790 5.89361 48.46882 1.000 16.87812 191 TYR B CA 1
ATOM 1065 C C . TYR A 1 147 ? 28.36895 5.00995 48.07361 1.000 19.81512 191 TYR B C 1
ATOM 1066 O O . TYR A 1 147 ? 28.45809 3.78006 48.16732 1.000 19.70599 191 TYR B O 1
ATOM 1075 N N . VAL A 1 148 ? 27.27262 5.64143 47.65349 1.000 15.83608 192 VAL B N 1
ATOM 1076 C CA . VAL A 1 148 ? 26.02264 4.95301 47.32391 1.000 15.33204 192 VAL B CA 1
ATOM 1077 C C . VAL A 1 148 ? 25.56692 5.42259 45.95386 1.000 18.61705 192 VAL B C 1
ATOM 1078 O O . VAL A 1 148 ? 25.35410 6.62518 45.74639 1.000 17.98289 192 VAL B O 1
ATOM 1082 N N . CYS A 1 149 ? 25.34758 4.47953 45.04391 1.000 15.89519 193 CYS B N 1
ATOM 1083 C CA . CYS A 1 149 ? 24.74829 4.79520 43.75372 1.000 14.25717 193 CYS B CA 1
ATOM 1084 C C . CYS A 1 149 ? 23.43134 4.04054 43.61993 1.000 17.56243 193 CYS B C 1
ATOM 1085 O O . CYS A 1 149 ? 23.39514 2.81018 43.74692 1.000 14.71472 193 CYS B O 1
ATOM 1088 N N . THR A 1 150 ? 22.34431 4.77882 43.40362 1.000 13.68526 194 THR B N 1
ATOM 1089 C CA . THR A 1 150 ? 20.99606 4.22862 43.47295 1.000 13.50012 194 THR B CA 1
ATOM 1090 C C . THR A 1 150 ? 20.27729 4.56842 42.17810 1.000 13.18748 194 THR B C 1
ATOM 1091 O O . THR A 1 150 ? 20.45347 5.66116 41.64112 1.000 13.13864 194 THR B O 1
ATOM 1095 N N . GLY A 1 151 ? 19.46992 3.65010 41.66987 1.000 14.15382 195 GLY B N 1
ATOM 1096 C CA . GLY A 1 151 ? 18.68193 3.98696 40.50764 1.000 14.32932 195 GLY B CA 1
ATOM 1097 C C . GLY A 1 151 ? 17.67061 2.93614 40.12163 1.000 15.48799 195 GLY B C 1
ATOM 1098 O O . GLY A 1 151 ? 17.51367 1.90087 40.78901 1.000 15.09858 195 GLY B O 1
ATOM 1099 N N . PRO A 1 152 ? 16.94055 3.21191 39.04061 1.000 14.73794 196 PRO B N 1
ATOM 1100 C CA . PRO A 1 152 ? 15.87393 2.31850 38.59072 1.000 13.05539 196 PRO B CA 1
ATOM 1101 C C . PRO A 1 152 ? 16.42100 1.26078 37.64861 1.000 14.83631 196 PRO B C 1
ATOM 1102 O O . PRO A 1 152 ? 17.49391 1.40876 37.05727 1.000 14.85234 196 PRO B O 1
ATOM 1106 N N . LEU A 1 153 ? 15.64574 0.18704 37.51190 1.000 16.16823 197 LEU B N 1
ATOM 1107 C CA . LEU A 1 153 ? 15.85764 -0.80875 36.47524 1.000 18.07706 197 LEU B CA 1
ATOM 1108 C C . LEU A 1 153 ? 14.52479 -1.08654 35.80630 1.000 17.90053 197 LEU B C 1
ATOM 1109 O O . LEU A 1 153 ? 13.46355 -1.00397 36.43713 1.000 16.53637 197 LEU B O 1
ATOM 1114 N N . PHE A 1 154 ? 14.59696 -1.47110 34.53663 1.000 16.03619 198 PHE B N 1
ATOM 1115 C CA . PHE A 1 154 ? 13.43100 -1.86059 33.73782 1.000 17.34280 198 PHE B CA 1
ATOM 1116 C C . PHE A 1 154 ? 13.72485 -3.23598 33.13177 1.000 14.30857 198 PHE B C 1
ATOM 1117 O O . PHE A 1 154 ? 14.27497 -3.34090 32.03113 1.000 16.14516 198 PHE B O 1
ATOM 1125 N N . LEU A 1 155 ? 13.36317 -4.29141 33.85524 1.000 16.61035 199 LEU B N 1
ATOM 1126 C CA . LEU A 1 155 ? 13.95027 -5.57997 33.50626 1.000 14.52925 199 LEU B CA 1
ATOM 1127 C C . LEU A 1 155 ? 12.96762 -6.38507 32.66940 1.000 17.63826 199 LEU B C 1
ATOM 1128 O O . LEU A 1 155 ? 11.76663 -6.37333 32.95265 1.000 17.45393 199 LEU B O 1
ATOM 1133 N N . PRO A 1 156 ? 13.42683 -7.08510 31.63363 1.000 19.18463 200 PRO B N 1
ATOM 1134 C CA . PRO A 1 156 ? 12.49837 -7.86331 30.80556 1.000 15.83816 200 PRO B CA 1
ATOM 1135 C C . PRO A 1 156 ? 12.01027 -9.11664 31.51926 1.000 24.08405 200 PRO B C 1
ATOM 1136 O O . PRO A 1 156 ? 12.61924 -9.60984 32.47043 1.000 22.86745 200 PRO B O 1
ATOM 1140 N N . ARG A 1 157 ? 10.88343 -9.63387 31.03686 1.000 22.53469 201 ARG B N 1
ATOM 1141 C CA . ARG A 1 157 ? 10.38853 -10.94033 31.44101 1.000 24.21228 201 ARG B CA 1
ATOM 1142 C C . ARG A 1 157 ? 9.95719 -11.73489 30.21882 1.000 24.29356 201 ARG B C 1
ATOM 1143 O O . ARG A 1 157 ? 9.50542 -11.17401 29.21662 1.000 23.76116 201 ARG B O 1
ATOM 1151 N N . THR A 1 158 ? 10.11531 -13.05024 30.30540 1.000 24.28587 202 THR B N 1
ATOM 1152 C CA . THR A 1 158 ? 9.60987 -13.93689 29.26749 1.000 32.53845 202 THR B CA 1
ATOM 1153 C C . THR A 1 158 ? 8.12171 -14.17944 29.48898 1.000 38.12230 202 THR B C 1
ATOM 1154 O O . THR A 1 158 ? 7.72321 -14.65841 30.55408 1.000 40.96631 202 THR B O 1
ATOM 1158 N N . GLU A 1 159 ? 7.30023 -13.84303 28.49327 1.000 35.21438 203 GLU B N 1
ATOM 1159 C CA . GLU A 1 159 ? 5.86264 -14.04492 28.58142 1.000 33.00492 203 GLU B CA 1
ATOM 1160 C C . GLU A 1 159 ? 5.47714 -15.37513 27.93449 1.000 38.93032 203 GLU B C 1
ATOM 1161 O O . GLU A 1 159 ? 6.32193 -16.13367 27.44940 1.000 36.57726 203 GLU B O 1
ATOM 1167 N N . ALA A 1 160 ? 4.17257 -15.66587 27.93966 1.000 39.53246 204 ALA B N 1
ATOM 1168 C CA . ALA A 1 160 ? 3.70028 -17.00138 27.58823 1.000 37.76035 204 ALA B CA 1
ATOM 1169 C C . ALA A 1 160 ? 3.93363 -17.33254 26.12116 1.000 34.91400 204 ALA B C 1
ATOM 1170 O O . ALA A 1 160 ? 3.97240 -18.51224 25.76627 1.000 42.46760 204 ALA B O 1
ATOM 1172 N N . ASP A 1 161 ? 4.09522 -16.32874 25.26526 1.000 35.29587 205 ASP B N 1
ATOM 1173 C CA . ASP A 1 161 ? 4.40115 -16.56920 23.86333 1.000 37.95448 205 ASP B CA 1
ATOM 1174 C C . ASP A 1 161 ? 5.87397 -16.89278 23.61889 1.000 33.43963 205 ASP B C 1
ATOM 1175 O O . ASP A 1 161 ? 6.27653 -17.02656 22.45995 1.000 41.92364 205 ASP B O 1
ATOM 1180 N N . GLY A 1 162 ? 6.67685 -17.03057 24.66940 1.000 36.36940 206 GLY B N 1
ATOM 1181 C CA . GLY A 1 162 ? 8.07967 -17.35439 24.52146 1.000 39.54276 206 GLY B CA 1
ATOM 1182 C C . GLY A 1 162 ? 8.98265 -16.17408 24.23835 1.000 34.71978 206 GLY B C 1
ATOM 1183 O O . GLY A 1 162 ? 10.20453 -16.34665 24.17098 1.000 34.39277 206 GLY B O 1
ATOM 1184 N N . LYS A 1 163 ? 8.43257 -14.98661 24.07220 1.000 31.54498 207 LYS B N 1
ATOM 1185 C CA . LYS A 1 163 ? 9.23415 -13.81294 23.77413 1.000 28.36258 207 LYS B CA 1
ATOM 1186 C C . LYS A 1 163 ? 9.45150 -12.99679 25.04360 1.000 28.17574 207 LYS B C 1
ATOM 1187 O O . LYS A 1 163 ? 8.71964 -13.13407 26.02734 1.000 28.54828 207 LYS B O 1
ATOM 1193 N N . SER A 1 164 ? 10.48493 -12.15753 25.02236 1.000 24.02934 208 SER B N 1
ATOM 1194 C CA . SER A 1 164 ? 10.84465 -11.34782 26.17532 1.000 19.73376 208 SER B CA 1
ATOM 1195 C C . SER A 1 164 ? 10.43010 -9.91099 25.92707 1.000 21.09051 208 SER B C 1
ATOM 1196 O O . SER A 1 164 ? 10.59147 -9.38550 24.81564 1.000 19.32350 208 SER B O 1
ATOM 1199 N N . TYR A 1 165 ? 9.89834 -9.28123 26.97211 1.000 17.40087 209 TYR B N 1
ATOM 1200 C CA . TYR A 1 165 ? 9.37165 -7.93508 26.87923 1.000 16.76123 209 TYR B CA 1
ATOM 1201 C C . TYR A 1 165 ? 9.79752 -7.17135 28.11938 1.000 23.00197 209 TYR B C 1
ATOM 1202 O O . TYR A 1 165 ? 9.84249 -7.73504 29.21755 1.000 16.35106 209 TYR B O 1
ATOM 1211 N N . VAL A 1 166 ? 10.09137 -5.89227 27.93024 1.000 16.44130 210 VAL B N 1
ATOM 1212 C CA . VAL A 1 166 ? 10.05223 -4.90241 28.99964 1.000 15.91097 210 VAL B CA 1
ATOM 1213 C C . VAL A 1 166 ? 8.66202 -4.29471 29.04567 1.000 21.00936 210 VAL B C 1
ATOM 1214 O O . VAL A 1 166 ? 8.15319 -3.81085 28.02459 1.000 22.69992 210 VAL B O 1
ATOM 1218 N N . LYS A 1 167 ? 8.03297 -4.33763 30.22083 1.000 20.06995 211 LYS B N 1
ATOM 1219 C CA . LYS A 1 167 ? 6.74059 -3.69902 30.43860 1.000 19.82824 211 LYS B CA 1
ATOM 1220 C C . LYS A 1 167 ? 6.79383 -2.91961 31.74479 1.000 23.07813 211 LYS B C 1
ATOM 1221 O O . LYS A 1 167 ? 7.12283 -3.48604 32.79615 1.000 21.00780 211 LYS B O 1
ATOM 1227 N N . TYR A 1 168 ? 6.48635 -1.62483 31.68332 1.000 20.11044 212 TYR B N 1
ATOM 1228 C CA . TYR A 1 168 ? 6.35143 -0.83075 32.89620 1.000 20.06150 212 TYR B CA 1
ATOM 1229 C C . TYR A 1 168 ? 5.18798 0.13476 32.75518 1.000 19.07015 212 TYR B C 1
ATOM 1230 O O . TYR A 1 168 ? 4.91529 0.65425 31.66703 1.000 17.55330 212 TYR B O 1
ATOM 1239 N N . GLN A 1 169 ? 4.51157 0.37245 33.87439 1.000 18.85082 213 GLN B N 1
ATOM 1240 C CA . GLN A 1 169 ? 3.48678 1.40593 33.93768 1.000 19.28112 213 GLN B CA 1
ATOM 1241 C C . GLN A 1 169 ? 4.10373 2.78939 33.75321 1.000 14.93374 213 GLN B C 1
ATOM 1242 O O . GLN A 1 169 ? 5.24863 3.03195 34.13339 1.000 14.91403 213 GLN B O 1
ATOM 1248 N N . VAL A 1 170 ? 3.33414 3.70258 33.15152 1.000 19.19570 214 VAL B N 1
ATOM 1249 C CA . VAL A 1 170 ? 3.62268 5.13291 33.20123 1.000 17.39953 214 VAL B CA 1
ATOM 1250 C C . VAL A 1 170 ? 2.44226 5.84611 33.85039 1.000 17.41554 214 VAL B C 1
ATOM 1251 O O . VAL A 1 170 ? 1.28173 5.50305 33.60023 1.000 21.50090 214 VAL B O 1
ATOM 1255 N N . ILE A 1 171 ? 2.73517 6.81410 34.71692 1.000 16.24466 215 ILE B N 1
ATOM 1256 C CA . ILE A 1 171 ? 1.68331 7.43755 35.50888 1.000 19.26784 215 ILE B CA 1
ATOM 1257 C C . ILE A 1 171 ? 1.64884 8.92273 35.18313 1.000 21.01273 215 ILE B C 1
ATOM 1258 O O . ILE A 1 171 ? 2.67835 9.54021 34.88174 1.000 16.70019 215 ILE B O 1
ATOM 1263 N N . GLY A 1 172 ? 0.44210 9.48400 35.22984 1.000 21.62296 216 GLY B N 1
ATOM 1264 C CA . GLY A 1 172 ? 0.24388 10.90718 35.07146 1.000 23.07020 216 GLY B CA 1
ATOM 1265 C C . GLY A 1 172 ? 0.20946 11.32595 33.61307 1.000 21.97972 216 GLY B C 1
ATOM 1266 O O . GLY A 1 172 ? 0.55778 10.57560 32.70035 1.000 22.85717 216 GLY B O 1
ATOM 1267 N N . LYS A 1 173 ? -0.19493 12.58192 33.39611 1.000 18.11198 217 LYS B N 1
ATOM 1268 C CA . LYS A 1 173 ? -0.19364 13.12668 32.03752 1.000 20.87902 217 LYS B CA 1
ATOM 1269 C C . LYS A 1 173 ? 1.20670 13.16109 31.44489 1.000 22.01563 217 LYS B C 1
ATOM 1270 O O . LYS A 1 173 ? 1.36522 13.09228 30.22483 1.000 23.54791 217 LYS B O 1
ATOM 1276 N N . ASN A 1 174 ? 2.23166 13.25886 32.27968 1.000 21.11858 218 ASN B N 1
ATOM 1277 C CA . ASN A 1 174 ? 3.61140 13.29817 31.81460 1.000 16.05753 218 ASN B CA 1
ATOM 1278 C C . ASN A 1 174 ? 4.24810 11.91885 31.67486 1.000 19.72696 218 ASN B C 1
ATOM 1279 O O . ASN A 1 174 ? 5.43803 11.83510 31.34183 1.000 19.73459 218 ASN B O 1
ATOM 1284 N N . HIS A 1 175 ? 3.49340 10.84208 31.91145 1.000 16.50540 219 HIS B N 1
ATOM 1285 C CA . HIS A 1 175 ? 3.95140 9.48855 31.59473 1.000 16.75291 219 HIS B CA 1
ATOM 1286 C C . HIS A 1 175 ? 5.26721 9.18509 32.30328 1.000 17.65427 219 HIS B C 1
ATOM 1287 O O . HIS A 1 175 ? 6.26786 8.79642 31.68954 1.000 16.70788 219 HIS B O 1
ATOM 1294 N N . VAL A 1 176 ? 5.25830 9.37710 33.61537 1.000 15.33271 220 VAL B N 1
ATOM 1295 C CA . VAL A 1 176 ? 6.42653 9.11011 34.44202 1.000 15.00406 220 VAL B CA 1
ATOM 1296 C C . VAL A 1 176 ? 6.55653 7.60023 34.61741 1.000 19.15896 220 VAL B C 1
ATOM 1297 O O . VAL A 1 176 ? 5.61788 6.93813 35.07595 1.000 15.31352 220 VAL B O 1
ATOM 1301 N N . ALA A 1 177 ? 7.72417 7.06020 34.25935 1.000 14.36676 221 ALA B N 1
ATOM 1302 C CA . ALA A 1 177 ? 7.89837 5.61198 34.22496 1.000 16.76162 221 ALA B CA 1
ATOM 1303 C C . ALA A 1 177 ? 7.98184 5.03125 35.63582 1.000 21.83546 221 ALA B C 1
ATOM 1304 O O . ALA A 1 177 ? 8.64570 5.58244 36.51891 1.000 17.83302 221 ALA B O 1
ATOM 1306 N N . VAL A 1 178 ? 7.32808 3.88632 35.82581 1.000 18.39331 222 VAL B N 1
ATOM 1307 C CA . VAL A 1 178 ? 7.36714 3.14744 37.08952 1.000 16.56850 222 VAL B CA 1
ATOM 1308 C C . VAL A 1 178 ? 8.41070 2.05636 36.94841 1.000 16.83165 222 VAL B C 1
ATOM 1309 O O . VAL A 1 178 ? 8.19765 1.09000 36.19009 1.000 18.04975 222 VAL B O 1
ATOM 1313 N N . PRO A 1 179 ? 9.54506 2.13511 37.64369 1.000 16.71910 223 PRO B N 1
ATOM 1314 C CA . PRO A 1 179 ? 10.57922 1.10218 37.49920 1.000 15.04232 223 PRO B CA 1
ATOM 1315 C C . PRO A 1 179 ? 10.05572 -0.27780 37.88457 1.000 15.98351 223 PRO B C 1
ATOM 1316 O O . PRO A 1 179 ? 9.17935 -0.42042 38.74240 1.000 14.90366 223 PRO B O 1
ATOM 1320 N N . THR A 1 180 ? 10.59999 -1.31559 37.23285 1.000 15.26914 224 THR B N 1
ATOM 1321 C CA . THR A 1 180 ? 10.24539 -2.66824 37.64831 1.000 14.39298 224 THR B CA 1
ATOM 1322 C C . THR A 1 180 ? 11.01699 -3.08870 38.88703 1.000 14.55330 224 THR B C 1
ATOM 1323 O O . THR A 1 180 ? 10.51231 -3.88989 39.67856 1.000 15.42350 224 THR B O 1
ATOM 1327 N N . HIS A 1 181 ? 12.22396 -2.55449 39.05489 1.000 16.93163 225 HIS B N 1
ATOM 1328 C CA . HIS A 1 181 ? 13.15376 -2.92188 40.11497 1.000 16.86028 225 HIS B CA 1
ATOM 1329 C C . HIS A 1 181 ? 13.95857 -1.67821 40.46980 1.000 20.42753 225 HIS B C 1
ATOM 1330 O O . HIS A 1 181 ? 13.96076 -0.69107 39.72742 1.000 15.91942 225 HIS B O 1
ATOM 1337 N N . PHE A 1 182 ? 14.69179 -1.74866 41.58284 1.000 15.13695 226 PHE B N 1
ATOM 1338 C CA . PHE A 1 182 ? 15.65687 -0.71395 41.94029 1.000 15.28664 226 PHE B CA 1
ATOM 1339 C C . PHE A 1 182 ? 16.98912 -1.35594 42.25725 1.000 16.13431 226 PHE B C 1
ATOM 1340 O O . PHE A 1 182 ? 17.03087 -2.45621 42.81086 1.000 15.57685 226 PHE B O 1
ATOM 1348 N N . PHE A 1 183 ? 18.07938 -0.67476 41.91302 1.000 14.98638 227 PHE B N 1
ATOM 1349 C CA . PHE A 1 183 ? 19.39869 -1.13727 42.31727 1.000 13.97739 227 PHE B CA 1
ATOM 1350 C C . PHE A 1 183 ? 20.01023 -0.17301 43.32208 1.000 16.20466 227 PHE B C 1
ATOM 1351 O O . PHE A 1 183 ? 19.64180 1.00552 43.41034 1.000 14.55866 227 PHE B O 1
ATOM 1359 N N . LYS A 1 184 ? 20.95887 -0.69322 44.08484 1.000 14.03040 228 LYS B N 1
ATOM 1360 C CA . LYS A 1 184 ? 21.77141 0.15016 44.95152 1.000 14.15270 228 LYS B CA 1
ATOM 1361 C C . LYS A 1 184 ? 23.15422 -0.47056 45.00522 1.000 19.43943 228 LYS B C 1
ATOM 1362 O O . LYS A 1 184 ? 23.28677 -1.65291 45.34552 1.000 16.68029 228 LYS B O 1
ATOM 1368 N N . VAL A 1 185 ? 24.16619 0.32235 44.67777 1.000 14.49565 229 VAL B N 1
ATOM 1369 C CA . VAL A 1 185 ? 25.56060 -0.10595 44.68651 1.000 14.89464 229 VAL B CA 1
ATOM 1370 C C . VAL A 1 185 ? 26.25181 0.62495 45.82745 1.000 16.43871 229 VAL B C 1
ATOM 1371 O O . VAL A 1 185 ? 26.20325 1.85991 45.89248 1.000 16.29376 229 VAL B O 1
ATOM 1375 N N . LEU A 1 186 ? 26.88812 -0.12501 46.72347 1.000 15.63420 230 LEU B N 1
ATOM 1376 C CA . LEU A 1 186 ? 27.68747 0.45457 47.79445 1.000 16.03465 230 LEU B CA 1
ATOM 1377 C C . LEU A 1 186 ? 29.15850 0.33111 47.43731 1.000 17.75939 230 LEU B C 1
ATOM 1378 O O . LEU A 1 186 ? 29.63025 -0.76592 47.14512 1.000 18.31472 230 LEU B O 1
ATOM 1383 N N . ILE A 1 187 ? 29.88677 1.44425 47.47647 1.000 16.71246 231 ILE B N 1
ATOM 1384 C CA . ILE A 1 187 ? 31.34193 1.41803 47.38846 1.000 17.34181 231 ILE B CA 1
ATOM 1385 C C . ILE A 1 187 ? 31.89551 1.71661 48.77459 1.000 22.99375 231 ILE B C 1
ATOM 1386 O O . ILE A 1 187 ? 31.63552 2.78843 49.33685 1.000 17.83172 231 ILE B O 1
ATOM 1391 N N . LEU A 1 188 ? 32.64631 0.76562 49.32945 1.000 18.39146 232 LEU B N 1
ATOM 1392 C CA . LEU A 1 188 ? 33.06207 0.79658 50.72244 1.000 18.90033 232 LEU B CA 1
ATOM 1393 C C . LEU A 1 188 ? 34.57408 0.90248 50.76124 1.000 29.56209 232 LEU B C 1
ATOM 1394 O O . LEU A 1 188 ? 35.27013 0.02483 50.24051 1.000 23.40926 232 LEU B O 1
ATOM 1399 N N . GLU A 1 189 ? 35.07740 1.98276 51.35334 1.000 20.10706 233 GLU B N 1
ATOM 1400 C CA .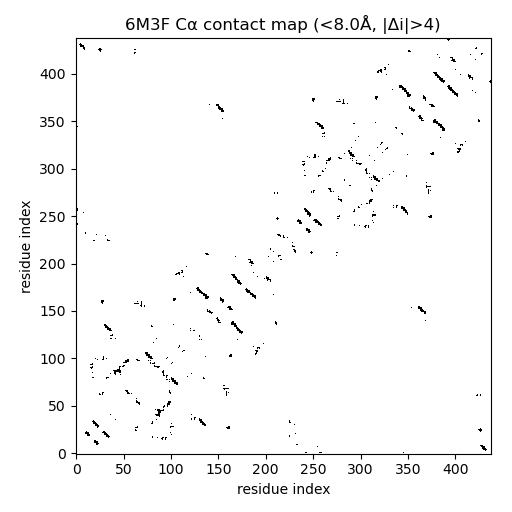 GLU A 1 189 ? 36.51064 2.21361 51.48502 1.000 21.01112 233 GLU B CA 1
ATOM 1401 C C . GLU A 1 189 ? 36.92731 1.88561 52.90877 1.000 21.61457 233 GLU B C 1
ATOM 1402 O O . GLU A 1 189 ? 36.39322 2.47018 53.85421 1.000 36.22418 233 GLU B O 1
ATOM 1408 N N . ALA A 1 190 ? 37.87423 0.96469 53.06044 1.000 22.29027 234 ALA B N 1
ATOM 1409 C CA . ALA A 1 190 ? 38.49208 0.64530 54.34350 1.000 31.83075 234 ALA B CA 1
ATOM 1410 C C . ALA A 1 190 ? 39.96927 1.00961 54.29872 1.000 37.99633 234 ALA B C 1
ATOM 1411 O O . ALA A 1 190 ? 40.48488 1.46807 53.28016 1.000 41.53795 234 ALA B O 1
ATOM 1413 N N . ALA A 1 191 ? 40.65486 0.78149 55.41653 1.000 43.45974 235 ALA B N 1
ATOM 1414 C CA . ALA A 1 191 ? 42.02939 1.23222 55.56542 1.000 42.89081 235 ALA B CA 1
ATOM 1415 C C . ALA A 1 191 ? 42.96528 0.46116 54.63857 1.000 45.96980 235 ALA B C 1
ATOM 1416 O O . ALA A 1 191 ? 42.65331 -0.63011 54.15190 1.000 44.34514 235 ALA B O 1
ATOM 1418 N N . GLY A 1 192 ? 44.13880 1.04279 54.41155 1.000 47.58970 236 GLY B N 1
ATOM 1419 C CA . GLY A 1 192 ? 45.10857 0.43240 53.52888 1.000 46.54705 236 GLY B CA 1
ATOM 1420 C C . GLY A 1 192 ? 44.70395 0.38885 52.07522 1.000 44.95855 236 GLY B C 1
ATOM 1421 O O . GLY A 1 192 ? 45.25321 -0.40822 51.31627 1.000 49.67195 236 GLY B O 1
ATOM 1422 N N . GLY A 1 193 ? 43.76279 1.22707 51.65539 1.000 40.66033 237 GLY B N 1
ATOM 1423 C CA . GLY A 1 193 ? 43.37341 1.26026 50.26038 1.000 35.91301 237 GLY B CA 1
ATOM 1424 C C . GLY A 1 193 ? 42.41442 0.17324 49.82852 1.000 31.22202 237 GLY B C 1
ATOM 1425 O O . GLY A 1 193 ? 42.21886 -0.01825 48.62171 1.000 27.97455 237 GLY B O 1
ATOM 1426 N N . GLN A 1 194 ? 41.79353 -0.53199 50.76828 1.000 25.55467 238 GLN B N 1
ATOM 1427 C CA . GLN A 1 194 ? 40.80433 -1.54245 50.41304 1.000 24.12219 238 GLN B CA 1
ATOM 1428 C C . GLN A 1 194 ? 39.52974 -0.89710 49.87342 1.000 23.06192 238 GLN B C 1
ATOM 1429 O O . GLN A 1 194 ? 38.97721 0.01928 50.48603 1.000 24.71937 238 GLN B O 1
ATOM 1435 N N . ILE A 1 195 ? 39.06825 -1.37126 48.70914 1.000 22.51057 239 ILE B N 1
ATOM 1436 C CA . ILE A 1 195 ? 37.82295 -0.92515 48.09826 1.000 21.46789 239 ILE B CA 1
ATOM 1437 C C . ILE A 1 195 ? 36.96737 -2.14748 47.79981 1.000 30.42183 239 ILE B C 1
ATOM 1438 O O . ILE A 1 195 ? 37.43120 -3.07909 47.12948 1.000 24.66957 239 ILE B O 1
ATOM 1443 N N . GLU A 1 196 ? 35.72591 -2.14010 48.29050 1.000 20.29094 240 GLU B N 1
ATOM 1444 C CA . GLU A 1 196 ? 34.75323 -3.18758 48.01419 1.000 23.22364 240 GLU B CA 1
ATOM 1445 C C . GLU A 1 196 ? 33.50904 -2.59130 47.39619 1.000 21.52254 240 GLU B C 1
ATOM 1446 O O . GLU A 1 196 ? 33.16666 -1.42959 47.64323 1.000 23.27509 240 GLU B O 1
ATOM 1452 N N . LEU A 1 197 ? 32.80850 -3.42687 46.63678 1.000 18.65786 241 LEU B N 1
ATOM 1453 C CA . LEU A 1 197 ? 31.55318 -3.06628 45.99478 1.000 22.09165 241 LEU B CA 1
ATOM 1454 C C . LEU A 1 197 ? 30.51112 -4.09862 46.39268 1.000 29.46184 241 LEU B C 1
ATOM 1455 O O . LEU A 1 197 ? 30.69348 -5.29139 46.12596 1.000 41.70436 241 LEU B O 1
ATOM 1460 N N . ARG A 1 198 ? 29.43724 -3.65300 47.04616 1.000 21.64360 242 ARG B N 1
ATOM 1461 C CA . ARG A 1 198 ? 28.30144 -4.50749 47.38119 1.000 27.00071 242 ARG B CA 1
ATOM 1462 C C . ARG A 1 198 ? 27.05397 -3.97546 46.69825 1.000 22.99656 242 ARG B C 1
ATOM 1463 O O . ARG A 1 198 ? 26.77221 -2.77860 46.78169 1.000 22.51799 242 ARG B O 1
ATOM 1471 N N . SER A 1 199 ? 26.30579 -4.84208 46.01355 1.000 16.34591 243 SER B N 1
ATOM 1472 C CA . SER A 1 199 ? 25.25028 -4.29904 45.17116 1.000 16.44866 243 SER B CA 1
ATOM 1473 C C . SER A 1 199 ? 23.98273 -5.13663 45.27220 1.000 16.09858 243 SER B C 1
ATOM 1474 O O . SER A 1 199 ? 24.03702 -6.36775 45.35473 1.000 18.32269 243 SER B O 1
ATOM 1477 N N . TYR A 1 200 ? 22.84441 -4.44564 45.28477 1.000 15.35652 244 TYR B N 1
ATOM 1478 C CA . TYR A 1 200 ? 21.54562 -4.99902 45.65438 1.000 15.41942 244 TYR B CA 1
ATOM 1479 C C . TYR A 1 200 ? 20.55031 -4.67872 44.55348 1.000 18.45226 244 TYR B C 1
ATOM 1480 O O . TYR A 1 200 ? 20.61684 -3.60887 43.94362 1.000 15.82743 244 TYR B O 1
ATOM 1489 N N . VAL A 1 201 ? 19.59179 -5.58251 44.33460 1.000 15.24750 245 VAL B N 1
ATOM 1490 C CA . VAL A 1 201 ? 18.41380 -5.28492 43.52504 1.000 15.21703 245 VAL B CA 1
ATOM 1491 C C . VAL A 1 201 ? 17.18112 -5.74633 44.28779 1.000 15.79404 245 VAL B C 1
ATOM 1492 O O . VAL A 1 201 ? 17.14673 -6.87447 44.78697 1.000 17.34363 245 VAL B O 1
ATOM 1496 N N . MET A 1 202 ? 16.15799 -4.89017 44.34948 1.000 17.06542 246 MET B N 1
ATOM 1497 C CA . MET A 1 202 ? 14.85001 -5.32985 44.81750 1.000 16.08255 246 MET B CA 1
ATOM 1498 C C . MET A 1 202 ? 13.77459 -5.04192 43.77685 1.000 17.03020 246 MET B C 1
ATOM 1499 O O . MET A 1 202 ? 13.86415 -4.05250 43.04423 1.000 18.16025 246 MET B O 1
ATOM 1504 N N . PRO A 1 203 ? 12.73620 -5.87771 43.70583 1.000 20.92647 247 PRO B N 1
ATOM 1505 C CA . PRO A 1 203 ? 11.60318 -5.57033 42.83012 1.000 15.80872 247 PRO B CA 1
ATOM 1506 C C . PRO A 1 203 ? 10.80206 -4.39736 43.36666 1.000 17.14688 247 PRO B C 1
ATOM 1507 O O . PRO A 1 203 ? 10.70392 -4.18259 44.57810 1.000 16.13187 247 PRO B O 1
ATOM 1511 N N . ASN A 1 204 ? 10.21930 -3.63474 42.44073 1.000 15.45075 248 ASN B N 1
ATOM 1512 C CA . ASN A 1 204 ? 9.25314 -2.60016 42.80489 1.000 18.67979 248 ASN B CA 1
ATOM 1513 C C . ASN A 1 204 ? 7.93259 -3.27652 43.14286 1.000 18.78399 248 ASN B C 1
ATOM 1514 O O . ASN A 1 204 ? 7.01638 -3.38062 42.32737 1.000 16.47457 248 ASN B O 1
ATOM 1519 N N . ALA A 1 205 ? 7.83720 -3.73838 44.38038 1.000 20.73662 249 ALA B N 1
ATOM 1520 C CA . ALA A 1 205 ? 6.78157 -4.63913 44.80332 1.000 19.30032 249 ALA B CA 1
ATOM 1521 C C . ALA A 1 205 ? 6.82227 -4.71953 46.32208 1.000 21.98420 249 ALA B C 1
ATOM 1522 O O . ALA A 1 205 ? 7.85135 -4.39456 46.92775 1.000 18.89439 249 ALA B O 1
ATOM 1524 N N . PRO A 1 206 ? 5.74471 -5.16796 46.96266 1.000 25.75085 250 PRO B N 1
ATOM 1525 C CA . PRO A 1 206 ? 5.85212 -5.44011 48.39626 1.000 26.62890 250 PRO B CA 1
ATOM 1526 C C . PRO A 1 206 ? 6.91993 -6.50221 48.59670 1.000 32.64187 250 PRO B C 1
ATOM 1527 O O . PRO A 1 206 ? 6.92279 -7.53587 47.92427 1.000 35.93254 250 PRO B O 1
ATOM 1531 N N . VAL A 1 207 ? 7.88136 -6.20785 49.45893 1.000 22.81735 251 VAL B N 1
ATOM 1532 C CA . VAL A 1 207 ? 8.96241 -7.13894 49.75669 1.000 22.09691 251 VAL B CA 1
ATOM 1533 C C . VAL A 1 207 ? 8.87800 -7.48512 51.23418 1.000 25.42233 251 VAL B C 1
ATOM 1534 O O . VAL A 1 207 ? 8.81075 -6.58934 52.08298 1.000 20.01073 251 VAL B O 1
ATOM 1538 N N . ASP A 1 208 ? 8.84852 -8.78076 51.53368 1.000 27.01090 252 ASP B N 1
ATOM 1539 C CA . ASP A 1 208 ? 8.79079 -9.26284 52.90971 1.000 26.67346 252 ASP B CA 1
ATOM 1540 C C . ASP A 1 208 ? 9.91557 -8.65832 53.74228 1.000 25.01735 252 ASP B C 1
ATOM 1541 O O . ASP A 1 208 ? 11.09397 -8.93765 53.49369 1.000 22.53603 252 ASP B O 1
ATOM 1546 N N . GLU A 1 209 ? 9.55949 -7.82423 54.72862 1.000 28.83183 253 GLU B N 1
ATOM 1547 C CA . GLU A 1 209 ? 10.56036 -7.09821 55.50922 1.000 30.58536 253 GLU B CA 1
ATOM 1548 C C . GLU A 1 209 ? 11.41492 -8.03807 56.34231 1.000 28.90530 253 GLU B C 1
ATOM 1549 O O . GLU A 1 209 ? 12.51615 -7.65669 56.76506 1.000 33.41880 253 GLU B O 1
ATOM 1555 N N . THR A 1 210 ? 10.93913 -9.24988 56.59119 1.000 31.42846 254 THR B N 1
ATOM 1556 C CA . THR A 1 210 ? 11.73595 -10.17337 57.37127 1.000 36.91508 254 THR B CA 1
ATOM 1557 C C . THR A 1 210 ? 12.64299 -11.04515 56.51002 1.000 34.86173 254 THR B C 1
ATOM 1558 O O . THR A 1 210 ? 13.30557 -11.92576 57.05523 1.000 40.31425 254 THR B O 1
ATOM 1562 N N . ILE A 1 211 ? 12.75211 -10.78691 55.20481 1.000 28.80038 255 ILE B N 1
ATOM 1563 C CA . ILE A 1 211 ? 13.81758 -11.38827 54.39237 1.000 28.83300 255 ILE B CA 1
ATOM 1564 C C . ILE A 1 211 ? 15.15613 -10.69523 54.64583 1.000 29.24619 255 ILE B C 1
ATOM 1565 O O . ILE A 1 211 ? 15.25920 -9.47594 54.44913 1.000 30.56385 255 ILE B O 1
ATOM 1570 N N . PRO A 1 212 ? 16.21259 -11.42689 55.01259 1.000 24.50767 256 PRO B N 1
ATOM 1571 C CA . PRO A 1 212 ? 17.51216 -10.78134 55.25564 1.000 27.32265 256 PRO B CA 1
ATOM 1572 C C . PRO A 1 212 ? 18.03790 -10.04686 54.02327 1.000 24.32506 256 PRO B C 1
ATOM 1573 O O . PRO A 1 212 ? 17.90948 -10.52046 52.88939 1.000 24.55516 256 PRO B O 1
ATOM 1577 N N . LEU A 1 213 ? 18.64605 -8.87418 54.25998 1.000 22.97025 257 LEU B N 1
ATOM 1578 C CA . LEU A 1 213 ? 18.98462 -7.98833 53.14406 1.000 24.98729 257 LEU B CA 1
ATOM 1579 C C . LEU A 1 213 ? 19.98943 -8.63058 52.20318 1.000 27.59393 257 LEU B C 1
ATOM 1580 O O . LEU A 1 213 ? 19.96363 -8.36631 50.99485 1.000 17.74461 257 LEU B O 1
ATOM 1585 N N . GLU A 1 214 ? 20.88799 -9.46967 52.72537 1.000 23.80158 258 GLU B N 1
ATOM 1586 C CA . GLU A 1 214 ? 21.89584 -10.03874 51.83779 1.000 24.54402 258 GLU B CA 1
ATOM 1587 C C . GLU A 1 214 ? 21.30420 -11.00858 50.81606 1.000 20.94778 258 GLU B C 1
ATOM 1588 O O . GLU A 1 214 ? 21.98827 -11.34175 49.84435 1.000 23.41114 258 GLU B O 1
ATOM 1594 N N . ARG A 1 215 ? 20.04416 -11.43011 50.97437 1.000 22.12971 259 ARG B N 1
ATOM 1595 C CA . ARG A 1 215 ? 19.36948 -12.19011 49.92294 1.000 20.00910 259 ARG B CA 1
ATOM 1596 C C . ARG A 1 215 ? 19.20375 -11.39079 48.63871 1.000 20.17752 259 ARG B C 1
ATOM 1597 O O . ARG A 1 215 ? 18.92958 -11.97515 47.58615 1.000 19.43465 259 ARG B O 1
ATOM 1605 N N . PHE A 1 216 ? 19.32075 -10.07342 48.69690 1.000 17.94982 260 PHE B N 1
ATOM 1606 C CA . PHE A 1 216 ? 19.13375 -9.25929 47.50236 1.000 19.31832 260 PHE B CA 1
ATOM 1607 C C . PHE A 1 216 ? 20.44889 -8.83554 46.87282 1.000 19.54395 260 PHE B C 1
ATOM 1608 O O . PHE A 1 216 ? 20.43851 -8.06013 45.91007 1.000 18.28742 260 PHE B O 1
ATOM 1616 N N . LEU A 1 217 ? 21.57122 -9.33275 47.39093 1.000 19.32029 261 LEU B N 1
ATOM 1617 C CA . LEU A 1 217 ? 22.85891 -9.16852 46.73388 1.000 21.74156 261 LEU B CA 1
ATOM 1618 C C . LEU A 1 217 ? 22.80842 -9.74828 45.33379 1.000 24.52483 261 LEU B C 1
ATOM 1619 O O . LEU A 1 217 ? 22.30387 -10.85553 45.12738 1.000 17.89433 261 LEU B O 1
ATOM 1624 N N . VAL A 1 218 ? 23.35595 -9.00695 44.37378 1.000 18.31856 262 VAL B N 1
ATOM 1625 C CA . VAL A 1 218 ? 23.58641 -9.52972 43.02997 1.000 20.69445 262 VAL B CA 1
ATOM 1626 C C . VAL A 1 218 ? 25.00019 -9.15710 42.60291 1.000 22.57410 262 VAL B C 1
ATOM 1627 O O . VAL A 1 218 ? 25.58387 -8.18092 43.10499 1.000 24.86707 262 VAL B O 1
ATOM 1631 N N . PRO A 1 219 ? 25.58632 -9.91202 41.67944 1.000 22.31310 263 PRO B N 1
ATOM 1632 C CA . PRO A 1 219 ? 26.87832 -9.49668 41.12534 1.000 23.46716 263 PRO B CA 1
ATOM 1633 C C . PRO A 1 219 ? 26.74167 -8.18598 40.35958 1.000 19.35634 263 PRO B C 1
ATOM 1634 O O . PRO A 1 219 ? 25.72151 -7.92338 39.72125 1.000 21.24790 263 PRO B O 1
ATOM 1638 N N . ILE A 1 220 ? 27.77957 -7.34995 40.45512 1.000 18.29286 264 ILE B N 1
ATOM 1639 C CA . ILE A 1 220 ? 27.71511 -6.02198 39.84883 1.000 16.64921 264 ILE B CA 1
ATOM 1640 C C . ILE A 1 220 ? 27.52849 -6.13464 38.33714 1.000 16.60532 264 ILE B C 1
ATOM 1641 O O . ILE A 1 220 ? 26.83223 -5.31193 37.73017 1.000 18.02893 264 ILE B O 1
ATOM 1646 N N . GLU A 1 221 ? 28.07096 -7.19127 37.71716 1.000 18.08187 265 GLU B N 1
ATOM 1647 C CA . GLU A 1 221 ? 27.94984 -7.34564 36.26368 1.000 18.86234 265 GLU B CA 1
ATOM 1648 C C . GLU A 1 221 ? 26.49106 -7.41281 35.82101 1.000 19.47737 265 GLU B C 1
ATOM 1649 O O . GLU A 1 221 ? 26.13715 -6.89151 34.75944 1.000 16.53379 265 GLU B O 1
ATOM 1655 N N . SER A 1 222 ? 25.62919 -8.06542 36.61027 1.000 19.40477 266 SER B N 1
ATOM 1656 C CA . SER A 1 222 ? 24.23014 -8.16700 36.21065 1.000 21.00314 266 SER B CA 1
ATOM 1657 C C . SER A 1 222 ? 23.54647 -6.80462 36.25447 1.000 21.26940 266 SER B C 1
ATOM 1658 O O . SER A 1 222 ? 22.71211 -6.49437 35.39517 1.000 17.94204 266 SER B O 1
ATOM 1661 N N . ILE A 1 223 ? 23.89687 -5.96979 37.23218 1.000 19.06652 267 ILE B N 1
ATOM 1662 C CA . ILE A 1 223 ? 23.37088 -4.60643 37.24459 1.000 20.31082 267 ILE B CA 1
ATOM 1663 C C . ILE A 1 223 ? 23.92490 -3.81337 36.07317 1.000 19.45064 267 ILE B C 1
ATOM 1664 O O . ILE A 1 223 ? 23.18680 -3.08144 35.40067 1.000 17.91659 267 ILE B O 1
ATOM 1669 N N . GLU A 1 224 ? 25.22860 -3.94330 35.80633 1.000 16.37259 268 GLU B N 1
ATOM 1670 C CA . GLU A 1 224 ? 25.82654 -3.19630 34.70215 1.000 15.06910 268 GLU B CA 1
ATOM 1671 C C . GLU A 1 224 ? 25.18262 -3.57577 33.36891 1.000 15.04591 268 GLU B C 1
ATOM 1672 O O . GLU A 1 224 ? 24.84400 -2.70468 32.55447 1.000 16.05029 268 GLU B O 1
ATOM 1678 N N . ARG A 1 225 ? 25.04196 -4.87738 33.11210 1.000 18.59137 269 ARG B N 1
ATOM 1679 C CA . ARG A 1 225 ? 24.39524 -5.31514 31.87670 1.000 15.54782 269 ARG B CA 1
ATOM 1680 C C . ARG A 1 225 ? 22.97924 -4.76084 31.77167 1.000 22.32993 269 ARG B C 1
ATOM 1681 O O . ARG A 1 225 ? 22.57777 -4.23100 30.72419 1.000 22.39841 269 ARG B O 1
ATOM 1689 N N . ALA A 1 226 ? 22.20537 -4.86448 32.85588 1.000 19.03020 270 ALA B N 1
ATOM 1690 C CA . ALA A 1 226 ? 20.78603 -4.52678 32.77812 1.000 23.41573 270 ALA B CA 1
ATOM 1691 C C . ALA A 1 226 ? 20.57553 -3.01955 32.70448 1.000 24.68520 270 ALA B C 1
ATOM 1692 O O . ALA A 1 226 ? 19.66232 -2.54711 32.01662 1.000 30.11316 270 ALA B O 1
ATOM 1694 N N . SER A 1 227 ? 21.40430 -2.24866 33.40189 1.000 17.90852 271 SER B N 1
ATOM 1695 C CA . SER A 1 227 ? 21.17738 -0.81179 33.51226 1.000 15.80966 271 SER B CA 1
ATOM 1696 C C . SER A 1 227 ? 21.75908 -0.02400 32.35543 1.000 19.11646 271 SER B C 1
ATOM 1697 O O . SER A 1 227 ? 21.34903 1.12407 32.14435 1.000 20.11758 271 SER B O 1
ATOM 1700 N N . GLY A 1 228 ? 22.72947 -0.58141 31.63733 1.000 17.33993 272 GLY B N 1
ATOM 1701 C CA . GLY A 1 228 ? 23.51296 0.21184 30.70207 1.000 14.87791 272 GLY B CA 1
ATOM 1702 C C . GLY A 1 228 ? 24.64153 1.00860 31.30982 1.000 16.67592 272 GLY B C 1
ATOM 1703 O O . GLY A 1 228 ? 25.29791 1.76751 30.58799 1.000 20.40926 272 GLY B O 1
ATOM 1704 N N . LEU A 1 229 ? 24.91180 0.85081 32.60421 1.000 15.67923 273 LEU B N 1
ATOM 1705 C CA . LEU A 1 229 ? 25.95775 1.59895 33.28852 1.000 15.63376 273 LEU B CA 1
ATOM 1706 C C . LEU A 1 229 ? 27.18576 0.72377 33.50116 1.000 17.84124 273 LEU B C 1
ATOM 1707 O O . LEU A 1 229 ? 27.11082 -0.50567 33.46202 1.000 24.53345 273 LEU B O 1
ATOM 1712 N N . LEU A 1 230 ? 28.32102 1.37597 33.74253 1.000 20.00389 274 LEU B N 1
ATOM 1713 C CA . LEU A 1 230 ? 29.57310 0.70987 34.08128 1.000 18.00883 274 LEU B CA 1
ATOM 1714 C C . LEU A 1 230 ? 30.07804 1.24967 35.40823 1.000 22.44294 274 LEU B C 1
ATOM 1715 O O . LEU A 1 230 ? 30.19566 2.46849 35.57877 1.000 21.68542 274 LEU B O 1
ATOM 1720 N N . PHE A 1 231 ? 30.35287 0.34552 36.35015 1.000 18.31417 275 PHE B N 1
ATOM 1721 C CA . PHE A 1 231 ? 30.88890 0.71354 37.65849 1.000 21.12722 275 PHE B CA 1
ATOM 1722 C C . PHE A 1 231 ? 32.34107 0.30394 37.83039 1.000 23.95379 275 PHE B C 1
ATOM 1723 O O . PHE A 1 231 ? 33.17511 1.12604 38.23380 1.000 28.24273 275 PHE B O 1
ATOM 1731 N N . VAL A 1 232 ? 32.67094 -0.95835 37.56917 1.000 21.20280 276 VAL B N 1
ATOM 1732 C CA . VAL A 1 232 ? 33.95735 -1.47921 38.03119 1.000 22.69374 276 VAL B CA 1
ATOM 1733 C C . VAL A 1 232 ? 35.12923 -0.89366 37.24042 1.000 25.85205 276 VAL B C 1
ATOM 1734 O O . VAL A 1 232 ? 36.18148 -0.66595 37.84875 1.000 31.02455 276 VAL B O 1
ATOM 1738 N N . PRO A 1 233 ? 35.03191 -0.60731 35.92849 1.000 27.73719 277 PRO B N 1
ATOM 1739 C CA . PRO A 1 233 ? 36.18117 0.05078 35.27591 1.000 33.06734 277 PRO B CA 1
ATOM 1740 C C . PRO A 1 233 ? 36.56120 1.38482 35.89634 1.000 33.98857 277 PRO B C 1
ATOM 1741 O O . PRO A 1 233 ? 37.75383 1.64851 36.09078 1.000 36.60451 277 PRO B O 1
ATOM 1745 N N . ASN A 1 234 ? 35.58189 2.23808 36.20459 1.000 29.87319 278 ASN B N 1
ATOM 1746 C CA . ASN A 1 234 ? 35.88550 3.51688 36.84062 1.000 38.62826 278 ASN B CA 1
ATOM 1747 C C . ASN A 1 234 ? 36.60212 3.31213 38.16879 1.000 44.87214 278 ASN B C 1
ATOM 1748 O O . ASN A 1 234 ? 37.62285 3.95710 38.44664 1.000 42.78687 278 ASN B O 1
ATOM 1753 N N . ILE A 1 235 ? 36.08671 2.40397 39.00221 1.000 39.54548 279 ILE B N 1
ATOM 1754 C CA . ILE A 1 235 ? 36.68199 2.19481 40.31778 1.000 35.05828 279 ILE B CA 1
ATOM 1755 C C . ILE A 1 235 ? 38.04659 1.52890 40.18948 1.000 38.93614 279 ILE B C 1
ATOM 1756 O O . ILE A 1 235 ? 38.98778 1.86811 40.91585 1.000 41.64937 279 ILE B O 1
ATOM 1761 N N . LEU A 1 236 ? 38.18191 0.57179 39.26866 1.000 38.44919 280 LEU B N 1
ATOM 1762 C CA . LEU A 1 236 ? 39.46051 -0.11433 39.12037 1.000 41.65111 280 LEU B CA 1
ATOM 1763 C C . LEU A 1 236 ? 40.52930 0.81645 38.56253 1.000 45.69158 280 LEU B C 1
ATOM 1764 O O . LEU A 1 236 ? 41.70896 0.68009 38.90612 1.000 50.50345 280 LEU B O 1
ATOM 1769 N N . ALA A 1 237 ? 40.13566 1.78705 37.73352 1.000 51.48037 281 ALA B N 1
ATOM 1770 C CA . ALA A 1 237 ? 41.03067 2.88330 37.37629 1.000 59.32223 281 ALA B CA 1
ATOM 1771 C C . ALA A 1 237 ? 41.49633 3.67899 38.58842 1.000 65.51303 281 ALA B C 1
ATOM 1772 O O . ALA A 1 237 ? 42.38498 4.52623 38.44312 1.000 62.83217 281 ALA B O 1
ATOM 1774 N N . ARG A 1 238 ? 40.93605 3.40858 39.76787 1.000 71.34305 282 ARG B N 1
ATOM 1775 C CA . ARG A 1 238 ? 40.93194 4.30564 40.92770 1.000 72.98343 282 ARG B CA 1
ATOM 1776 C C . ARG A 1 238 ? 40.24584 5.63689 40.62423 1.000 73.53867 282 ARG B C 1
ATOM 1777 O O . ARG A 1 238 ? 40.05020 6.02798 39.47053 1.000 73.01765 282 ARG B O 1
ATOM 1785 N N . GLU B 1 16 ? 34.85766 15.60685 46.78792 1.000 88.53737 60 GLU C N 1
ATOM 1786 C CA . GLU B 1 16 ? 34.34518 15.24885 45.46965 1.000 87.39391 60 GLU C CA 1
ATOM 1787 C C . GLU B 1 16 ? 33.49320 13.97972 45.51257 1.000 80.86113 60 GLU C C 1
ATOM 1788 O O . GLU B 1 16 ? 33.99696 12.87115 45.71617 1.000 75.90772 60 GLU C O 1
ATOM 1794 N N . LEU B 1 17 ? 32.18778 14.17825 45.32110 1.000 79.79893 61 LEU C N 1
ATOM 1795 C CA . LEU B 1 17 ? 31.26119 13.06817 45.13117 1.000 73.12744 61 LEU C CA 1
ATOM 1796 C C . LEU B 1 17 ? 31.71888 12.14507 44.01250 1.000 76.01197 61 LEU C C 1
ATOM 1797 O O . LEU B 1 17 ? 31.76630 10.92053 44.17642 1.000 71.55023 61 LEU C O 1
ATOM 1802 N N . ALA B 1 18 ? 32.05042 12.71954 42.85834 1.000 79.66596 62 ALA C N 1
ATOM 1803 C CA . ALA B 1 18 ? 32.44210 11.92699 41.70337 1.000 78.29951 62 ALA C CA 1
ATOM 1804 C C . ALA B 1 18 ? 33.88666 11.47276 41.84895 1.000 76.84202 62 ALA C C 1
ATOM 1805 O O . ALA B 1 18 ? 34.70721 11.71030 40.95820 1.000 81.06512 62 ALA C O 1
ATOM 1807 N N . LYS B 1 19 ? 34.20409 10.81842 42.96897 1.000 64.80189 63 LYS C N 1
ATOM 1808 C CA . LYS B 1 19 ? 35.54373 10.27369 43.16713 1.000 55.10174 63 LYS C CA 1
ATOM 1809 C C . LYS B 1 19 ? 35.81949 9.12810 42.20508 1.000 58.27128 63 LYS C C 1
ATOM 1810 O O . LYS B 1 19 ? 36.82742 9.12527 41.48768 1.000 60.23556 63 LYS C O 1
ATOM 1816 N N . TYR B 1 20 ? 34.94946 8.12379 42.20524 1.000 56.54670 64 TYR C N 1
ATOM 1817 C CA . TYR B 1 20 ? 35.12892 6.95526 41.34765 1.000 52.22651 64 TYR C CA 1
ATOM 1818 C C . TYR B 1 20 ? 34.40616 7.12138 40.01294 1.000 52.27973 64 TYR C C 1
ATOM 1819 O O . TYR B 1 20 ? 33.69321 6.23251 39.54693 1.000 55.20809 64 TYR C O 1
ATOM 1828 N N . GLY B 1 21 ? 34.62654 8.26911 39.37271 1.000 46.54078 65 GLY C N 1
ATOM 1829 C CA . GLY B 1 21 ? 33.97670 8.59458 38.12128 1.000 53.54177 65 GLY C CA 1
ATOM 1830 C C . GLY B 1 21 ? 32.45625 8.58022 38.21485 1.000 52.10109 65 GLY C C 1
ATOM 1831 O O . GLY B 1 21 ? 31.85291 8.51075 39.28317 1.000 54.95902 65 GLY C O 1
ATOM 1832 N N . LEU B 1 22 ? 31.84449 8.65287 37.03725 1.000 47.48781 66 LEU C N 1
ATOM 1833 C CA . LEU B 1 22 ? 30.40351 8.65297 36.89818 1.000 41.77395 66 LEU C CA 1
ATOM 1834 C C . LEU B 1 22 ? 29.97016 7.40487 36.14178 1.000 43.28380 66 LEU C C 1
ATOM 1835 O O . LEU B 1 22 ? 30.57006 7.07529 35.10930 1.000 43.08414 66 LEU C O 1
ATOM 1840 N N . PRO B 1 23 ? 28.94161 6.69396 36.60893 1.000 42.93518 67 PRO C N 1
ATOM 1841 C CA . PRO B 1 23 ? 28.64037 5.37461 36.02604 1.000 40.87227 67 PRO C CA 1
ATOM 1842 C C . PRO B 1 23 ? 28.07630 5.43125 34.60685 1.000 45.70774 67 PRO C C 1
ATOM 1843 O O . PRO B 1 23 ? 28.06415 4.39506 33.92722 1.000 39.96461 67 PRO C O 1
ATOM 1847 N N . GLY B 1 24 ? 27.60776 6.58826 34.13845 1.000 49.79148 68 GLY C N 1
ATOM 1848 C CA . GLY B 1 24 ? 27.07913 6.68403 32.78968 1.000 52.03884 68 GLY C CA 1
ATOM 1849 C C . GLY B 1 24 ? 27.04916 8.09372 32.23279 1.000 65.06718 68 GLY C C 1
ATOM 1850 O O . GLY B 1 24 ? 26.51711 9.00939 32.86956 1.000 72.34356 68 GLY C O 1
ATOM 1851 N N . VAL B 1 25 ? 27.61032 8.27549 31.03681 1.000 63.37390 69 VAL C N 1
ATOM 1852 C CA . VAL B 1 25 ? 27.67522 9.56947 30.36856 1.000 60.57807 69 VAL C CA 1
ATOM 1853 C C . VAL B 1 25 ? 26.92396 9.46502 29.04285 1.000 55.25691 69 VAL C C 1
ATOM 1854 O O . VAL B 1 25 ? 26.57307 8.37587 28.58903 1.000 53.35472 69 VAL C O 1
ATOM 1858 N N . ALA B 1 26 ? 26.69463 10.62068 28.41463 1.000 50.59548 70 ALA C N 1
ATOM 1859 C CA . ALA B 1 26 ? 26.28923 10.64064 27.01250 1.000 52.40405 70 ALA C CA 1
ATOM 1860 C C . ALA B 1 26 ? 27.27928 9.85953 26.15845 1.000 48.26531 70 ALA C C 1
ATOM 1861 O O . ALA B 1 26 ? 28.49541 9.94160 26.35297 1.000 58.28558 70 ALA C O 1
ATOM 1863 N N . GLN B 1 27 ? 26.75321 9.08608 25.21348 1.000 40.75170 71 GLN C N 1
ATOM 1864 C CA . GLN B 1 27 ? 27.58612 8.34264 24.27310 1.000 31.52058 71 GLN C CA 1
ATOM 1865 C C . GLN B 1 27 ? 27.25202 8.82850 22.86676 1.000 28.67711 71 GLN C C 1
ATOM 1866 O O . GLN B 1 27 ? 26.42167 8.23551 22.17356 1.000 24.67110 71 GLN C O 1
ATOM 1872 N N . LEU B 1 28 ? 27.91209 9.90895 22.45884 1.000 23.76907 72 LEU C N 1
ATOM 1873 C CA . LEU B 1 28 ? 27.94982 10.30994 21.06239 1.000 25.85898 72 LEU C CA 1
ATOM 1874 C C . LEU B 1 28 ? 28.95297 9.46733 20.29620 1.000 25.66846 72 LEU C C 1
ATOM 1875 O O . LEU B 1 28 ? 30.03804 9.15358 20.79855 1.000 23.38698 72 LEU C O 1
ATOM 1880 N N . ARG B 1 29 ? 28.59213 9.12711 19.06314 1.000 22.65214 73 ARG C N 1
ATOM 1881 C CA . ARG B 1 29 ? 29.51835 8.55643 18.09937 1.000 26.26873 73 ARG C CA 1
ATOM 1882 C C . ARG B 1 29 ? 29.44802 9.36858 16.81829 1.000 27.06402 73 ARG C C 1
ATOM 1883 O O . ARG B 1 29 ? 28.36428 9.54092 16.24832 1.000 21.98478 73 ARG C O 1
ATOM 1891 N N . SER B 1 30 ? 30.59773 9.85348 16.36339 1.000 24.04702 74 SER C N 1
ATOM 1892 C CA . SER B 1 30 ? 30.70854 10.44203 15.03716 1.000 27.98301 74 SER C CA 1
ATOM 1893 C C . SER B 1 30 ? 31.14792 9.37297 14.05015 1.000 31.92185 74 SER C C 1
ATOM 1894 O O . SER B 1 30 ? 32.12578 8.66101 14.29465 1.000 31.13502 74 SER C O 1
ATOM 1897 N N . ARG B 1 31 ? 30.42866 9.26378 12.94314 1.000 20.57311 75 ARG C N 1
ATOM 1898 C CA . ARG B 1 31 ? 30.85735 8.45136 11.82492 1.000 21.32174 75 ARG C CA 1
ATOM 1899 C C . ARG B 1 31 ? 31.00527 9.34575 10.59829 1.000 24.33762 75 ARG C C 1
ATOM 1900 O O . ARG B 1 31 ? 30.74419 10.54903 10.64835 1.000 28.79660 75 ARG C O 1
ATOM 1908 N N . GLU B 1 32 ? 31.45531 8.75332 9.49106 1.000 25.85953 76 GLU C N 1
ATOM 1909 C CA . GLU B 1 32 ? 31.61500 9.52881 8.26598 1.000 24.04777 76 GLU C CA 1
ATOM 1910 C C . GLU B 1 32 ? 30.28029 10.09668 7.80318 1.000 28.06904 76 GLU C C 1
ATOM 1911 O O . GLU B 1 32 ? 30.21325 11.21956 7.29060 1.000 33.52371 76 GLU C O 1
ATOM 1917 N N . SER B 1 33 ? 29.20154 9.34255 7.98949 1.000 28.56518 77 SER C N 1
ATOM 1918 C CA . SER B 1 33 ? 27.92991 9.65306 7.36058 1.000 27.60686 77 SER C CA 1
ATOM 1919 C C . SER B 1 33 ? 26.88252 10.18314 8.32984 1.000 20.37819 77 SER C C 1
ATOM 1920 O O . SER B 1 33 ? 25.83504 10.65019 7.87686 1.000 21.52653 77 SER C O 1
ATOM 1923 N N . TYR B 1 34 ? 27.13206 10.13795 9.64062 1.000 20.18758 78 TYR C N 1
ATOM 1924 C CA . TYR B 1 34 ? 26.12874 10.55988 10.60320 1.000 21.90312 78 TYR C CA 1
ATOM 1925 C C . TYR B 1 34 ? 26.79173 10.78585 11.95410 1.000 20.22563 78 TYR C C 1
ATOM 1926 O O . TYR B 1 34 ? 27.91749 10.34166 12.20091 1.000 20.64948 78 TYR C O 1
ATOM 1935 N N . VAL B 1 35 ? 26.07269 11.48159 12.82297 1.000 18.16783 79 VAL C N 1
ATOM 1936 C CA . VAL B 1 35 ? 26.34378 11.48744 14.25961 1.000 17.80162 79 VAL C CA 1
ATOM 1937 C C . VAL B 1 35 ? 25.17008 10.82068 14.95457 1.000 16.92225 79 VAL C C 1
ATOM 1938 O O . VAL B 1 35 ? 24.01641 11.03468 14.56817 1.000 18.13902 79 VAL C O 1
ATOM 1942 N N . LEU B 1 36 ? 25.44996 10.04073 16.00468 1.000 17.26687 80 LEU C N 1
ATOM 1943 C CA . LEU B 1 36 ? 24.36011 9.44913 16.76439 1.000 16.31397 80 LEU C CA 1
ATOM 1944 C C . LEU B 1 36 ? 24.65750 9.52365 18.25740 1.000 16.71154 80 LEU C C 1
ATOM 1945 O O . LEU B 1 36 ? 25.79383 9.75694 18.68983 1.000 17.97900 80 LEU C O 1
ATOM 1950 N N . SER B 1 37 ? 23.60466 9.32565 19.03256 1.000 15.58122 81 SER C N 1
ATOM 1951 C CA . SER B 1 37 ? 23.68378 9.19960 20.47856 1.000 14.66481 81 SER C CA 1
ATOM 1952 C C . SER B 1 37 ? 23.14904 7.82482 20.85926 1.000 16.34025 81 SER C C 1
ATOM 1953 O O . SER B 1 37 ? 22.06561 7.43258 20.41616 1.000 16.89105 81 SER C O 1
ATOM 1956 N N . TYR B 1 38 ? 23.92481 7.08019 21.63591 1.000 21.29190 82 TYR C N 1
ATOM 1957 C CA . TYR B 1 38 ? 23.68340 5.65811 21.85264 1.000 24.49006 82 TYR C CA 1
ATOM 1958 C C . TYR B 1 38 ? 23.13573 5.43314 23.25496 1.000 23.11586 82 TYR C C 1
ATOM 1959 O O . TYR B 1 38 ? 23.70575 5.93328 24.22560 1.000 17.00585 82 TYR C O 1
ATOM 1968 N N . ASP B 1 39 ? 22.05800 4.65321 23.35649 1.000 20.31605 83 ASP C N 1
ATOM 1969 C CA . ASP B 1 39 ? 21.46057 4.29958 24.63925 1.000 16.79405 83 ASP C CA 1
ATOM 1970 C C . ASP B 1 39 ? 21.87569 2.88080 25.00921 1.000 18.94256 83 ASP C C 1
ATOM 1971 O O . ASP B 1 39 ? 21.37318 1.91915 24.39881 1.000 17.01650 83 ASP C O 1
ATOM 1976 N N . PRO B 1 40 ? 22.77436 2.68883 25.98194 1.000 17.00536 84 PRO C N 1
ATOM 1977 C CA . PRO B 1 40 ? 23.21640 1.32567 26.29612 1.000 17.26756 84 PRO C CA 1
ATOM 1978 C C . PRO B 1 40 ? 22.15696 0.49416 27.00242 1.000 16.50402 84 PRO C C 1
ATOM 1979 O O . PRO B 1 40 ? 22.28560 -0.73505 27.00959 1.000 22.98374 84 PRO C O 1
ATOM 1983 N N . ARG B 1 41 ? 21.11068 1.11047 27.57644 1.000 13.67968 85 ARG C N 1
ATOM 1984 C CA . ARG B 1 41 ? 20.05697 0.32205 28.22003 1.000 16.32335 85 ARG C CA 1
ATOM 1985 C C . ARG B 1 41 ? 19.20087 -0.41467 27.18714 1.000 21.49804 85 ARG C C 1
ATOM 1986 O O . ARG B 1 41 ? 18.91649 -1.60948 27.33679 1.000 19.13618 85 ARG C O 1
ATOM 1994 N N . THR B 1 42 ? 18.76740 0.28371 26.13443 1.000 16.34185 86 THR C N 1
ATOM 1995 C CA . THR B 1 42 ? 18.01659 -0.34835 25.05339 1.000 14.59276 86 THR C CA 1
ATOM 1996 C C . THR B 1 42 ? 18.91840 -1.00603 24.01313 1.000 18.59780 86 THR C C 1
ATOM 1997 O O . THR B 1 42 ? 18.41000 -1.72118 23.13677 1.000 16.87303 86 THR C O 1
ATOM 2001 N N . ARG B 1 43 ? 20.23877 -0.79162 24.09367 1.000 16.13086 87 ARG C N 1
ATOM 2002 C CA . ARG B 1 43 ? 21.18352 -1.26815 23.08318 1.000 15.13188 87 ARG C CA 1
ATOM 2003 C C . ARG B 1 43 ? 20.77646 -0.74375 21.70925 1.000 16.20589 87 ARG C C 1
ATOM 2004 O O . ARG B 1 43 ? 20.77264 -1.46857 20.71094 1.000 17.81683 87 ARG C O 1
ATOM 2012 N N . GLY B 1 44 ? 20.44964 0.54060 21.66361 1.000 17.20829 88 GLY C N 1
ATOM 2013 C CA . GLY B 1 44 ? 20.10538 1.14122 20.38810 1.000 20.65602 88 GLY C CA 1
ATOM 2014 C C . GLY B 1 44 ? 20.31990 2.63137 20.41598 1.000 19.58380 88 GLY C C 1
ATOM 2015 O O . GLY B 1 44 ? 20.39342 3.24954 21.48278 1.000 19.67010 88 GLY C O 1
ATOM 2016 N N . ALA B 1 45 ? 20.40106 3.20988 19.21866 1.000 14.83926 89 ALA C N 1
ATOM 2017 C CA . ALA B 1 45 ? 20.53213 4.65767 19.11987 1.000 14.91938 89 ALA C CA 1
ATOM 2018 C C . ALA B 1 45 ? 19.29230 5.34622 19.68286 1.000 15.01924 89 ALA C C 1
ATOM 2019 O O . ALA B 1 45 ? 18.15990 4.88833 19.49193 1.000 17.01693 89 ALA C O 1
ATOM 2021 N N . LEU B 1 46 ? 19.52453 6.44604 20.40649 1.000 13.43364 90 LEU C N 1
ATOM 2022 C CA . LEU B 1 46 ? 18.47283 7.38805 20.77516 1.000 16.89339 90 LEU C CA 1
ATOM 2023 C C . LEU B 1 46 ? 18.06691 8.29046 19.61228 1.000 13.28211 90 LEU C C 1
ATOM 2024 O O . LEU B 1 46 ? 16.88625 8.63592 19.46386 1.000 16.06115 90 LEU C O 1
ATOM 2029 N N . TRP B 1 47 ? 19.04364 8.73879 18.83192 1.000 13.64569 91 TRP C N 1
ATOM 2030 C CA . TRP B 1 47 ? 18.77691 9.51862 17.63120 1.000 13.89496 91 TRP C CA 1
ATOM 2031 C C . TRP B 1 47 ? 19.98155 9.37630 16.72416 1.000 20.01069 91 TRP C C 1
ATOM 2032 O O . TRP B 1 47 ? 21.09372 9.10515 17.18517 1.000 15.02233 91 TRP C O 1
ATOM 2043 N N . VAL B 1 48 ? 19.75208 9.58378 15.42654 1.000 14.71125 92 VAL C N 1
ATOM 2044 C CA . VAL B 1 48 ? 20.81422 9.64526 14.43738 1.000 17.97870 92 VAL C CA 1
ATOM 2045 C C . VAL B 1 48 ? 20.57003 10.87747 13.57197 1.000 18.10047 92 VAL C C 1
ATOM 2046 O O . VAL B 1 48 ? 19.43377 11.13719 13.16817 1.000 21.53578 92 VAL C O 1
ATOM 2050 N N . LEU B 1 49 ? 21.62866 11.63430 13.29464 1.000 16.43957 93 LEU C N 1
ATOM 2051 C CA . LEU B 1 49 ? 21.53886 12.87793 12.53719 1.000 16.45770 93 LEU C CA 1
ATOM 2052 C C . LEU B 1 49 ? 22.39003 12.77226 11.27952 1.000 19.62355 93 LEU C C 1
ATOM 2053 O O . LEU B 1 49 ? 23.54833 12.35054 11.34078 1.000 17.60561 93 LEU C O 1
ATOM 2058 N N . GLU B 1 50 ? 21.83464 13.18490 10.14136 1.000 17.46311 94 GLU C N 1
ATOM 2059 C CA . GLU B 1 50 ? 22.59530 13.10577 8.90643 1.000 18.24106 94 GLU C CA 1
ATOM 2060 C C . GLU B 1 50 ? 22.22345 14.28610 8.01910 1.000 18.62919 94 GLU C C 1
ATOM 2061 O O . GLU B 1 50 ? 21.21380 14.96127 8.23813 1.000 18.26505 94 GLU C O 1
ATOM 2067 N N . GLN B 1 51 ? 23.07453 14.53861 7.02823 1.000 19.46144 95 GLN C N 1
ATOM 2068 C CA . GLN B 1 51 ? 22.79377 15.48554 5.95557 1.000 24.65075 95 GLN C CA 1
ATOM 2069 C C . GLN B 1 51 ? 22.60945 14.71652 4.65806 1.000 29.60889 95 GLN C C 1
ATOM 2070 O O . GLN B 1 51 ? 23.43505 13.86363 4.32284 1.000 27.26501 95 GLN C O 1
ATOM 2076 N N . LEU B 1 52 ? 21.53913 15.01898 3.92725 1.000 20.30011 96 LEU C N 1
ATOM 2077 C CA . LEU B 1 52 ? 21.31477 14.44351 2.60456 1.000 20.76812 96 LEU C CA 1
ATOM 2078 C C . LEU B 1 52 ? 21.81876 15.43125 1.55687 1.000 38.51633 96 LEU C C 1
ATOM 2079 O O . LEU B 1 52 ? 21.26937 16.52772 1.41524 1.000 35.81193 96 LEU C O 1
ATOM 2084 N N . ARG B 1 53 ? 22.85635 15.03730 0.82079 1.000 37.17845 97 ARG C N 1
ATOM 2085 C CA . ARG B 1 53 ? 23.48469 15.79080 -0.25760 1.000 39.96048 97 ARG C CA 1
ATOM 2086 C C . ARG B 1 53 ? 23.03488 15.25646 -1.60715 1.000 38.02205 97 ARG C C 1
ATOM 2087 O O . ARG B 1 53 ? 23.00626 14.04148 -1.80638 1.000 43.17281 97 ARG C O 1
ATOM 2095 N N . PRO B 1 54 ? 22.70424 16.12678 -2.56144 1.000 42.50307 98 PRO C N 1
ATOM 2096 C CA . PRO B 1 54 ? 22.45297 15.64018 -3.92986 1.000 45.23924 98 PRO C CA 1
ATOM 2097 C C . PRO B 1 54 ? 23.57970 14.77722 -4.46942 1.000 45.34077 98 PRO C C 1
ATOM 2098 O O . PRO B 1 54 ? 23.31847 13.75534 -5.11319 1.000 53.18842 98 PRO C O 1
ATOM 2102 N N . GLU B 1 55 ? 24.82670 15.15135 -4.20350 1.000 57.18201 99 GLU C N 1
ATOM 2103 C CA . GLU B 1 55 ? 25.98729 14.42066 -4.70512 1.000 64.03536 99 GLU C CA 1
ATOM 2104 C C . GLU B 1 55 ? 26.45475 13.34937 -3.72047 1.000 68.24717 99 GLU C C 1
ATOM 2105 O O . GLU B 1 55 ? 25.71229 12.42457 -3.38973 1.000 73.26905 99 GLU C O 1
ATOM 2111 N N . ALA B 1 66 ? 28.23333 -3.64107 2.04608 1.000 53.90409 110 ALA C N 1
ATOM 2112 C CA . ALA B 1 66 ? 28.84362 -4.15699 3.26467 1.000 51.63897 110 ALA C CA 1
ATOM 2113 C C . ALA B 1 66 ? 27.88953 -5.12125 3.96194 1.000 54.60044 110 ALA C C 1
ATOM 2114 O O . ALA B 1 66 ? 26.72514 -5.22752 3.58113 1.000 66.22581 110 ALA C O 1
ATOM 2116 N N . ASP B 1 67 ? 28.37902 -5.82274 4.97998 1.000 47.70717 111 ASP C N 1
ATOM 2117 C CA . ASP B 1 67 ? 27.52379 -6.55185 5.90216 1.000 48.46896 111 ASP C CA 1
ATOM 2118 C C . ASP B 1 67 ? 27.46207 -5.83541 7.24456 1.000 36.64736 111 ASP C C 1
ATOM 2119 O O . ASP B 1 67 ? 28.30728 -4.99690 7.56326 1.000 34.09153 111 ASP C O 1
ATOM 2124 N N . PHE B 1 68 ? 26.45737 -6.19372 8.04236 1.000 30.10341 112 PHE C N 1
ATOM 2125 C CA . PHE B 1 68 ? 26.28122 -5.54970 9.33579 1.000 30.58891 112 PHE C CA 1
ATOM 2126 C C . PHE B 1 68 ? 27.33650 -6.03310 10.32082 1.000 32.56699 112 PHE C C 1
ATOM 2127 O O . PHE B 1 68 ? 27.66609 -7.22346 10.38164 1.000 27.66393 112 PHE C O 1
ATOM 2135 N N . ARG B 1 69 ? 27.87719 -5.08882 11.08130 1.000 26.15163 113 ARG C N 1
ATOM 2136 C CA . ARG B 1 69 ? 28.98646 -5.32706 11.98836 1.000 30.24023 113 ARG C CA 1
ATOM 2137 C C . ARG B 1 69 ? 28.59589 -4.77327 13.34372 1.000 29.10811 113 ARG C C 1
ATOM 2138 O O . ARG B 1 69 ? 28.06301 -3.65989 13.42780 1.000 24.51745 113 ARG C O 1
ATOM 2146 N N . GLU B 1 70 ? 28.85347 -5.54228 14.40204 1.000 26.26284 114 GLU C N 1
ATOM 2147 C CA . GLU B 1 70 ? 28.68177 -4.98526 15.73316 1.000 29.06231 114 GLU C CA 1
ATOM 2148 C C . GLU B 1 70 ? 29.71726 -3.89440 15.96957 1.000 30.77937 114 GLU C C 1
ATOM 2149 O O . GLU B 1 70 ? 30.77580 -3.87009 15.34210 1.000 29.28825 114 GLU C O 1
ATOM 2155 N N . ASP B 1 71 ? 29.37187 -2.95457 16.84859 1.000 27.57941 115 ASP C N 1
ATOM 2156 C CA . ASP B 1 71 ? 30.12631 -1.71860 17.03429 1.000 22.58369 115 ASP C CA 1
ATOM 2157 C C . ASP B 1 71 ? 31.06146 -1.94541 18.21347 1.000 24.14516 115 ASP C C 1
ATOM 2158 O O . ASP B 1 71 ? 30.62343 -1.95944 19.36493 1.000 26.13369 115 ASP C O 1
ATOM 2163 N N . ASP B 1 72 ? 32.35265 -2.11895 17.92494 1.000 27.11976 116 ASP C N 1
ATOM 2164 C CA . ASP B 1 72 ? 33.34048 -2.36261 18.97171 1.000 28.58772 116 ASP C CA 1
ATOM 2165 C C . ASP B 1 72 ? 33.63696 -1.13391 19.82136 1.000 26.88114 116 ASP C C 1
ATOM 2166 O O . ASP B 1 72 ? 34.34628 -1.25612 20.82424 1.000 32.41866 116 ASP C O 1
ATOM 2171 N N . SER B 1 73 ? 33.12517 0.03783 19.45284 1.000 24.99803 117 SER C N 1
ATOM 2172 C CA . SER B 1 73 ? 33.21298 1.21189 20.30994 1.000 26.74107 117 SER C CA 1
ATOM 2173 C C . SER B 1 73 ? 32.25271 1.14886 21.49127 1.000 31.57068 117 SER C C 1
ATOM 2174 O O . SER B 1 73 ? 32.37304 1.96390 22.41403 1.000 29.87602 117 SER C O 1
ATOM 2177 N N . VAL B 1 74 ? 31.31506 0.19550 21.49298 1.000 23.44279 118 VAL C N 1
ATOM 2178 C CA . VAL B 1 74 ? 30.34134 0.02269 22.56464 1.000 19.19262 118 VAL C CA 1
ATOM 2179 C C . VAL B 1 74 ? 30.76823 -1.13787 23.45124 1.000 21.76487 118 VAL C C 1
ATOM 2180 O O . VAL B 1 74 ? 31.16709 -2.20397 22.95964 1.000 24.35505 118 VAL C O 1
ATOM 2184 N N . HIS B 1 75 ? 30.66945 -0.94027 24.76199 1.000 21.02086 119 HIS C N 1
ATOM 2185 C CA . HIS B 1 75 ? 31.02413 -2.00804 25.68429 1.000 18.38176 119 HIS C CA 1
ATOM 2186 C C . HIS B 1 75 ? 30.19961 -3.26163 25.40596 1.000 23.43338 119 HIS C C 1
ATOM 2187 O O . HIS B 1 75 ? 28.98634 -3.19703 25.16326 1.000 20.83751 119 HIS C O 1
ATOM 2194 N N . ALA B 1 76 ? 30.87149 -4.41301 25.45713 1.000 22.04587 120 ALA C N 1
ATOM 2195 C CA . ALA B 1 76 ? 30.23045 -5.67067 25.08126 1.000 23.96461 120 ALA C CA 1
ATOM 2196 C C . ALA B 1 76 ? 28.96101 -5.94088 25.88452 1.000 20.60189 120 ALA C C 1
ATOM 2197 O O . ALA B 1 76 ? 28.02956 -6.56501 25.36216 1.000 25.65964 120 ALA C O 1
ATOM 2199 N N . TYR B 1 77 ? 28.89148 -5.47612 27.14094 1.000 19.17286 121 TYR C N 1
ATOM 2200 C CA . TYR B 1 77 ? 27.66170 -5.63264 27.91810 1.000 17.46674 121 TYR C CA 1
ATOM 2201 C C . TYR B 1 77 ? 26.46646 -4.99734 27.22365 1.000 18.86276 121 TYR C C 1
ATOM 2202 O O . TYR B 1 77 ? 25.32434 -5.39395 27.47391 1.000 19.62730 121 TYR C O 1
ATOM 2211 N N . HIS B 1 78 ? 26.70095 -3.99597 26.37547 1.000 16.70097 122 HIS C N 1
ATOM 2212 C CA . HIS B 1 78 ? 25.64730 -3.08952 25.92922 1.000 19.58662 122 HIS C CA 1
ATOM 2213 C C . HIS B 1 78 ? 25.54304 -3.02712 24.40997 1.000 20.28036 122 HIS C C 1
ATOM 2214 O O . HIS B 1 78 ? 24.94421 -2.08510 23.87375 1.000 16.99904 122 HIS C O 1
ATOM 2221 N N . ARG B 1 79 ? 26.08656 -4.02626 23.71301 1.000 21.19896 123 ARG C N 1
ATOM 2222 C CA . ARG B 1 79 ? 26.37458 -3.97505 22.28221 1.000 22.18234 123 ARG C CA 1
ATOM 2223 C C . ARG B 1 79 ? 25.48222 -4.98651 21.57164 1.000 22.54045 123 ARG C C 1
ATOM 2224 O O . ARG B 1 79 ? 25.51445 -6.17738 21.90204 1.000 20.62136 123 ARG C O 1
ATOM 2232 N N . ALA B 1 80 ? 24.68662 -4.52029 20.60651 1.000 17.55327 124 ALA C N 1
ATOM 2233 C CA . ALA B 1 80 ? 23.91122 -5.44435 19.78956 1.000 21.97919 124 ALA C CA 1
ATOM 2234 C C . ALA B 1 80 ? 24.84499 -6.26075 18.90087 1.000 19.55204 124 ALA C C 1
ATOM 2235 O O . ALA B 1 80 ? 25.92220 -5.80163 18.51718 1.000 19.48555 124 ALA C O 1
ATOM 2237 N N . THR B 1 81 ? 24.43061 -7.49239 18.58653 1.000 21.04776 125 THR C N 1
ATOM 2238 C CA . THR B 1 81 ? 25.18772 -8.37687 17.71189 1.000 21.83308 125 THR C CA 1
ATOM 2239 C C . THR B 1 81 ? 24.27368 -8.92918 16.62798 1.000 24.63028 125 THR C C 1
ATOM 2240 O O . THR B 1 81 ? 23.04698 -8.90143 16.74171 1.000 23.48464 125 THR C O 1
ATOM 2244 N N . ASN B 1 82 ? 24.89196 -9.45299 15.57501 1.000 22.88579 126 ASN C N 1
ATOM 2245 C CA . ASN B 1 82 ? 24.10708 -10.09745 14.53436 1.000 22.61328 126 ASN C CA 1
ATOM 2246 C C . ASN B 1 82 ? 23.29864 -11.25135 15.10182 1.000 23.53045 126 ASN C C 1
ATOM 2247 O O . ASN B 1 82 ? 22.13193 -11.43535 14.73847 1.000 27.38085 126 ASN C O 1
ATOM 2252 N N . ALA B 1 83 ? 23.88596 -12.01485 16.02564 1.000 26.82725 127 ALA C N 1
ATOM 2253 C CA . ALA B 1 83 ? 23.15096 -13.11375 16.64185 1.000 26.08247 127 ALA C CA 1
ATOM 2254 C C . ALA B 1 83 ? 21.88641 -12.63117 17.34516 1.000 25.84695 127 ALA C C 1
ATOM 2255 O O . ALA B 1 83 ? 20.89269 -13.36296 17.39176 1.000 28.73407 127 ALA C O 1
ATOM 2257 N N . ASP B 1 84 ? 21.88666 -11.40533 17.88472 1.000 24.14509 128 ASP C N 1
ATOM 2258 C CA . ASP B 1 84 ? 20.66245 -10.90044 18.49480 1.000 24.41044 128 ASP C CA 1
ATOM 2259 C C . ASP B 1 84 ? 19.51742 -10.81812 17.48580 1.000 24.49800 128 ASP C C 1
ATOM 2260 O O . ASP B 1 84 ? 18.35318 -11.01940 17.85225 1.000 28.09333 128 ASP C O 1
ATOM 2265 N N . TYR B 1 85 ? 19.82072 -10.52175 16.22406 1.000 24.74602 129 TYR C N 1
ATOM 2266 C CA . TYR B 1 85 ? 18.78500 -10.38619 15.20466 1.000 23.99273 129 TYR C CA 1
ATOM 2267 C C . TYR B 1 85 ? 18.39855 -11.70907 14.56348 1.000 26.22742 129 TYR C C 1
ATOM 2268 O O . TYR B 1 85 ? 17.27655 -11.83651 14.05242 1.000 27.51350 129 TYR C O 1
ATOM 2277 N N . ARG B 1 86 ? 19.30408 -12.68469 14.55264 1.000 27.17710 130 ARG C N 1
ATOM 2278 C CA . ARG B 1 86 ? 19.08628 -13.90384 13.78552 1.000 28.41405 130 ARG C CA 1
ATOM 2279 C C . ARG B 1 86 ? 17.92376 -14.68905 14.37654 1.000 32.36109 130 ARG C C 1
ATOM 2280 O O . ARG B 1 86 ? 17.89194 -14.94975 15.58007 1.000 32.97671 130 ARG C O 1
ATOM 2288 N N . GLY B 1 87 ? 16.97097 -15.07403 13.52996 1.000 34.68066 131 GLY C N 1
ATOM 2289 C CA . GLY B 1 87 ? 15.82754 -15.81904 14.01749 1.000 33.76358 131 GLY C CA 1
ATOM 2290 C C . GLY B 1 87 ? 14.85180 -15.01902 14.85036 1.000 34.21361 131 GLY C C 1
ATOM 2291 O O . GLY B 1 87 ? 13.95319 -15.60525 15.46123 1.000 31.33060 131 GLY C O 1
ATOM 2292 N N . SER B 1 88 ? 15.00904 -13.69643 14.91389 1.000 25.23749 132 SER C N 1
ATOM 2293 C CA . SER B 1 88 ? 14.09492 -12.86949 15.69102 1.000 22.12772 132 SER C CA 1
ATOM 2294 C C . SER B 1 88 ? 12.82735 -12.51420 14.92079 1.000 25.61338 132 SER C C 1
ATOM 2295 O O . SER B 1 88 ? 11.84102 -12.09344 15.53513 1.000 28.49276 132 SER C O 1
ATOM 2298 N N . GLY B 1 89 ? 12.83561 -12.64894 13.59571 1.000 25.50223 133 GLY C N 1
ATOM 2299 C CA . GLY B 1 89 ? 11.76017 -12.13248 12.77147 1.000 29.52713 133 GLY C CA 1
ATOM 2300 C C . GLY B 1 89 ? 11.81379 -10.64293 12.49336 1.000 32.64510 133 GLY C C 1
ATOM 2301 O O . GLY B 1 89 ? 10.90640 -10.12030 11.82902 1.000 26.17440 133 GLY C O 1
ATOM 2302 N N . PHE B 1 90 ? 12.84052 -9.94063 12.96369 1.000 21.02824 134 PHE C N 1
ATOM 2303 C CA . PHE B 1 90 ? 13.01810 -8.52849 12.66356 1.000 21.53596 134 PHE C CA 1
ATOM 2304 C C . PHE B 1 90 ? 14.17090 -8.32790 11.68951 1.000 27.46158 134 PHE C C 1
ATOM 2305 O O . PHE B 1 90 ? 15.18649 -9.02995 11.76374 1.000 26.14977 134 PHE C O 1
ATOM 2313 N N . ASP B 1 91 ? 14.00694 -7.36151 10.78433 1.000 20.27547 135 ASP C N 1
ATOM 2314 C CA . ASP B 1 91 ? 15.09863 -6.91737 9.92939 1.000 22.61963 135 ASP C CA 1
ATOM 2315 C C . ASP B 1 91 ? 16.03914 -6.00217 10.70018 1.000 22.89546 135 ASP C C 1
ATOM 2316 O O . ASP B 1 91 ? 15.63887 -5.31686 11.64550 1.000 21.25089 135 ASP C O 1
ATOM 2321 N N . ARG B 1 92 ? 17.29500 -5.97439 10.26999 1.000 21.23984 136 ARG C N 1
ATOM 2322 C CA . ARG B 1 92 ? 18.23898 -4.96659 10.74403 1.000 23.22931 136 ARG C CA 1
ATOM 2323 C C . ARG B 1 92 ? 17.96660 -3.66163 10.00046 1.000 25.38613 136 ARG C C 1
ATOM 2324 O O . ARG B 1 92 ? 18.44919 -3.44659 8.88521 1.000 24.71303 136 ARG C O 1
ATOM 2332 N N . GLY B 1 93 ? 17.16483 -2.79307 10.60495 1.000 20.58831 137 GLY C N 1
ATOM 2333 C CA . GLY B 1 93 ? 16.77314 -1.56369 9.94276 1.000 19.88635 137 GLY C CA 1
ATOM 2334 C C . GLY B 1 93 ? 17.71576 -0.41192 10.23215 1.000 20.29763 137 GLY C C 1
ATOM 2335 O O . GLY B 1 93 ? 17.82781 0.02059 11.37655 1.000 17.84641 137 GLY C O 1
ATOM 2336 N N . ALA B 1 94 ? 18.39756 0.10254 9.21271 1.000 21.71736 138 ALA C N 1
ATOM 2337 C CA . ALA B 1 94 ? 19.37884 1.16057 9.42312 1.000 21.63590 138 ALA C CA 1
ATOM 2338 C C . ALA B 1 94 ? 18.67856 2.51141 9.56383 1.000 21.82261 138 ALA C C 1
ATOM 2339 O O . ALA B 1 94 ? 17.80103 2.85678 8.76232 1.000 19.86256 138 ALA C O 1
ATOM 2341 N N . LEU B 1 95 ? 19.05418 3.26856 10.59896 1.000 16.76342 139 LEU C N 1
ATOM 2342 C CA . LEU B 1 95 ? 18.39489 4.54144 10.85340 1.000 17.66878 139 LEU C CA 1
ATOM 2343 C C . LEU B 1 95 ? 18.88844 5.60529 9.88193 1.000 21.42618 139 LEU C C 1
ATOM 2344 O O . LEU B 1 95 ? 18.09349 6.22390 9.16940 1.000 19.00067 139 LEU C O 1
ATOM 2349 N N . ALA B 1 96 ? 20.19876 5.82934 9.84152 1.000 17.68069 140 ALA C N 1
ATOM 2350 C CA . ALA B 1 96 ? 20.81552 6.47579 8.69096 1.000 19.42048 140 ALA C CA 1
ATOM 2351 C C . ALA B 1 96 ? 20.93752 5.46204 7.56088 1.000 20.79703 140 ALA C C 1
ATOM 2352 O O . ALA B 1 96 ? 21.64251 4.45873 7.69390 1.000 21.30923 140 ALA C O 1
ATOM 2354 N N . ALA B 1 97 ? 20.23426 5.71255 6.46193 1.000 20.75636 141 ALA C N 1
ATOM 2355 C CA . ALA B 1 97 ? 20.05479 4.70106 5.43079 1.000 23.88214 141 ALA C CA 1
ATOM 2356 C C . ALA B 1 97 ? 21.28250 4.63845 4.53991 1.000 20.00778 141 ALA C C 1
ATOM 2357 O O . ALA B 1 97 ? 21.87030 5.67079 4.20201 1.000 21.89766 141 ALA C O 1
ATOM 2359 N N . ALA B 1 98 ? 21.65770 3.41558 4.13801 1.000 21.99068 142 ALA C N 1
ATOM 2360 C CA . ALA B 1 98 ? 22.81080 3.24316 3.25922 1.000 24.59639 142 ALA C CA 1
ATOM 2361 C C . ALA B 1 98 ? 22.66975 4.06199 1.98460 1.000 24.88305 142 ALA C C 1
ATOM 2362 O O . ALA B 1 98 ? 23.65184 4.63265 1.49260 1.000 25.49450 142 ALA C O 1
ATOM 2364 N N . ALA B 1 99 ? 21.45852 4.12971 1.42759 1.000 26.09164 143 ALA C N 1
ATOM 2365 C CA . ALA B 1 99 ? 21.28625 4.81581 0.15141 1.000 24.28209 143 ALA C CA 1
ATOM 2366 C C . ALA B 1 99 ? 21.41289 6.32782 0.27563 1.000 28.94849 143 ALA C C 1
ATOM 2367 O O . ALA B 1 99 ? 21.42420 7.01501 -0.75306 1.000 25.39740 143 ALA C O 1
ATOM 2369 N N . ASN B 1 100 ? 21.50010 6.86376 1.49541 1.000 23.79428 144 ASN C N 1
ATOM 2370 C CA . ASN B 1 100 ? 21.75323 8.28917 1.67188 1.000 24.62038 144 ASN C CA 1
ATOM 2371 C C . ASN B 1 100 ? 23.20793 8.66405 1.44217 1.000 27.31763 144 ASN C C 1
ATOM 2372 O O . ASN B 1 100 ? 23.51276 9.85469 1.35873 1.000 28.52175 144 ASN C O 1
ATOM 2377 N N . HIS B 1 101 ? 24.10968 7.69198 1.38236 1.000 27.66134 145 HIS C N 1
ATOM 2378 C CA . HIS B 1 101 ? 25.53915 7.93048 1.53236 1.000 31.03177 145 HIS C CA 1
ATOM 2379 C C . HIS B 1 101 ? 26.29276 7.11467 0.48901 1.000 43.01892 145 HIS C C 1
ATOM 2380 O O . HIS B 1 101 ? 27.26552 6.41805 0.78314 1.000 45.69132 145 HIS C O 1
ATOM 2387 N N . ARG B 1 102 ? 25.80892 7.18915 -0.75441 1.000 41.33391 146 ARG C N 1
ATOM 2388 C CA . ARG B 1 102 ? 26.52069 6.64206 -1.90094 1.000 45.29963 146 ARG C CA 1
ATOM 2389 C C . ARG B 1 102 ? 27.79313 7.41405 -2.21563 1.000 49.54976 146 ARG C C 1
ATOM 2390 O O . ARG B 1 102 ? 28.67485 6.87724 -2.89303 1.000 55.30816 146 ARG C O 1
ATOM 2398 N N . TRP B 1 103 ? 27.91110 8.65310 -1.73592 1.000 50.16156 147 TRP C N 1
ATOM 2399 C CA . TRP B 1 103 ? 28.98772 9.54884 -2.13946 1.000 50.10006 147 TRP C CA 1
ATOM 2400 C C . TRP B 1 103 ? 30.35229 9.06407 -1.68369 1.000 51.89006 147 TRP C C 1
ATOM 2401 O O . TRP B 1 103 ? 31.36056 9.69095 -2.03308 1.000 54.91683 147 TRP C O 1
ATOM 2412 N N . SER B 1 104 ? 30.40822 7.96508 -0.93035 1.000 50.48343 148 SER C N 1
ATOM 2413 C CA . SER B 1 104 ? 31.65786 7.45341 -0.38455 1.000 44.67256 148 SER C CA 1
ATOM 2414 C C . SER B 1 104 ? 31.47813 6.02824 0.11419 1.000 42.89027 148 SER C C 1
ATOM 2415 O O . SER B 1 104 ? 30.51152 5.72706 0.82587 1.000 39.37431 148 SER C O 1
ATOM 2418 N N . GLN B 1 105 ? 32.40554 5.14443 -0.25125 1.000 40.56773 149 GLN C N 1
ATOM 2419 C CA . GLN B 1 105 ? 32.37534 3.79074 0.28531 1.000 43.56323 149 GLN C CA 1
ATOM 2420 C C . GLN B 1 105 ? 32.42694 3.80439 1.80471 1.000 41.82464 149 GLN C C 1
ATOM 2421 O O . GLN B 1 105 ? 31.69086 3.06189 2.46175 1.000 45.56415 149 GLN C O 1
ATOM 2427 N N . ARG B 1 106 ? 33.29622 4.64451 2.37614 1.000 46.59125 150 ARG C N 1
ATOM 2428 C CA . ARG B 1 106 ? 33.43046 4.72989 3.82733 1.000 46.43648 150 ARG C CA 1
ATOM 2429 C C . ARG B 1 106 ? 32.13764 5.20602 4.47561 1.000 43.80526 150 ARG C C 1
ATOM 2430 O O . ARG B 1 106 ? 31.74321 4.70427 5.53682 1.000 39.82809 150 ARG C O 1
ATOM 2438 N N . ALA B 1 107 ? 31.47439 6.18851 3.85989 1.000 40.82600 151 ALA C N 1
ATOM 2439 C CA . ALA B 1 107 ? 30.22101 6.69413 4.40687 1.000 34.56721 151 ALA C CA 1
ATOM 2440 C C . ALA B 1 107 ? 29.15045 5.61082 4.42118 1.000 31.35152 151 ALA C C 1
ATOM 2441 O O . ALA B 1 107 ? 28.40928 5.47191 5.40029 1.000 28.51709 151 ALA C O 1
ATOM 2443 N N . MET B 1 108 ? 29.05427 4.82713 3.34640 1.000 30.04365 152 MET C N 1
ATOM 2444 C CA . MET B 1 108 ? 28.04436 3.77526 3.30380 1.000 35.51330 152 MET C CA 1
ATOM 2445 C C . MET B 1 108 ? 28.38897 2.64455 4.26168 1.000 34.08565 152 MET C C 1
ATOM 2446 O O . MET B 1 108 ? 27.50648 2.12297 4.95872 1.000 30.13496 152 MET C O 1
ATOM 2451 N N . ASP B 1 109 ? 29.67008 2.26624 4.32523 1.000 32.09614 153 ASP C N 1
ATOM 2452 C CA . ASP B 1 109 ? 30.08748 1.22029 5.25497 1.000 32.71171 153 ASP C CA 1
ATOM 2453 C C . ASP B 1 109 ? 29.67020 1.55177 6.67923 1.000 28.21914 153 ASP C C 1
ATOM 2454 O O . ASP B 1 109 ? 29.21533 0.67333 7.41931 1.000 28.81805 153 ASP C O 1
ATOM 2459 N N . ASP B 1 110 ? 29.79956 2.82071 7.07842 1.000 29.73830 154 ASP C N 1
ATOM 2460 C CA . ASP B 1 110 ? 29.47625 3.18987 8.44817 1.000 22.53662 154 ASP C CA 1
ATOM 2461 C C . ASP B 1 110 ? 27.99315 3.01761 8.76258 1.000 22.84353 154 ASP C C 1
ATOM 2462 O O . ASP B 1 110 ? 27.63712 2.92691 9.94246 1.000 25.44520 154 ASP C O 1
ATOM 2467 N N . THR B 1 111 ? 27.11680 2.94459 7.75381 1.000 22.79228 155 THR C N 1
ATOM 2468 C CA . THR B 1 111 ? 25.70863 2.72062 8.07132 1.000 25.28651 155 THR C CA 1
ATOM 2469 C C . THR B 1 111 ? 25.42089 1.28761 8.50899 1.000 23.27892 155 THR C C 1
ATOM 2470 O O . THR B 1 111 ? 24.32341 1.02752 9.01372 1.000 23.19810 155 THR C O 1
ATOM 2474 N N . PHE B 1 112 ? 26.36772 0.36422 8.34049 1.000 22.53693 156 PHE C N 1
ATOM 2475 C CA . PHE B 1 112 ? 26.17005 -1.04350 8.67280 1.000 21.68521 156 PHE C CA 1
ATOM 2476 C C . PHE B 1 112 ? 26.68407 -1.41585 10.05841 1.000 23.25331 156 PHE C C 1
ATOM 2477 O O . PHE B 1 112 ? 26.57995 -2.58491 10.44627 1.000 25.73050 156 PHE C O 1
ATOM 2485 N N . TYR B 1 113 ? 27.19723 -0.46112 10.83451 1.000 23.15764 157 TYR C N 1
ATOM 2486 C CA . TYR B 1 113 ? 27.33854 -0.69334 12.27083 1.000 22.82651 157 TYR C CA 1
ATOM 2487 C C . TYR B 1 113 ? 25.97609 -0.90583 12.91946 1.000 23.04239 157 TYR C C 1
ATOM 2488 O O . TYR B 1 113 ? 25.03565 -0.14565 12.67974 1.000 21.60814 157 TYR C O 1
ATOM 2497 N N . LEU B 1 114 ? 25.87982 -1.92458 13.78536 1.000 21.53109 158 LEU C N 1
ATOM 2498 C CA . LEU B 1 114 ? 24.59701 -2.20850 14.43134 1.000 18.74692 158 LEU C CA 1
ATOM 2499 C C . LEU B 1 114 ? 24.17283 -1.12271 15.41422 1.000 19.32637 158 LEU C C 1
ATOM 2500 O O . LEU B 1 114 ? 22.98326 -1.03873 15.74034 1.000 18.05356 158 LEU C O 1
ATOM 2505 N N . SER B 1 115 ? 25.09534 -0.27236 15.86997 1.000 17.75062 159 SER C N 1
ATOM 2506 C CA . SER B 1 115 ? 24.67977 0.90779 16.62317 1.000 16.97397 159 SER C CA 1
ATOM 2507 C C . SER B 1 115 ? 23.79455 1.84140 15.80431 1.000 20.55180 159 SER C C 1
ATOM 2508 O O . SER B 1 115 ? 23.03944 2.62270 16.39189 1.000 20.94302 159 SER C O 1
ATOM 2511 N N . ASN B 1 116 ? 23.86214 1.77914 14.46875 1.000 18.48307 160 ASN C N 1
ATOM 2512 C CA . ASN B 1 116 ? 22.97835 2.53629 13.57952 1.000 17.00551 160 ASN C CA 1
ATOM 2513 C C . ASN B 1 116 ? 21.70331 1.76829 13.21610 1.000 22.60118 160 ASN C C 1
ATOM 2514 O O . ASN B 1 116 ? 20.98370 2.17403 12.30416 1.000 22.29601 160 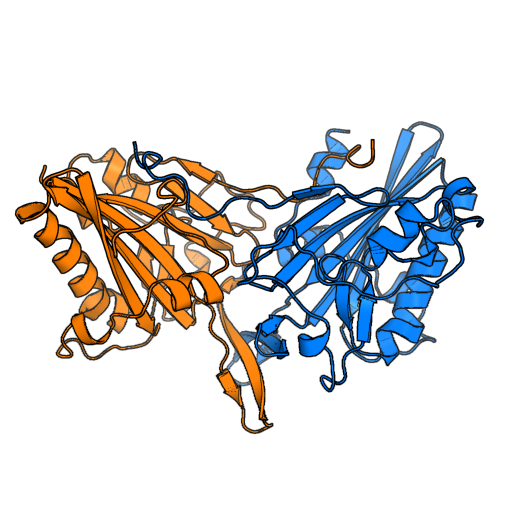ASN C O 1
ATOM 2519 N N . VAL B 1 117 ? 21.39492 0.67802 13.90971 1.000 19.62940 161 VAL C N 1
ATOM 2520 C CA . VAL B 1 117 ? 20.39750 -0.27237 13.43848 1.000 17.68117 161 VAL C CA 1
ATOM 2521 C C . VAL B 1 117 ? 19.39103 -0.50394 14.55820 1.000 20.20715 161 VAL C C 1
ATOM 2522 O O . VAL B 1 117 ? 19.75887 -0.53835 15.73742 1.000 16.05909 161 VAL C O 1
ATOM 2526 N N . ALA B 1 118 ? 18.12420 -0.66237 14.19117 1.000 17.49440 162 ALA C N 1
ATOM 2527 C CA . ALA B 1 118 ? 17.09451 -1.06590 15.13592 1.000 20.31131 162 ALA C CA 1
ATOM 2528 C C . ALA B 1 118 ? 16.30199 -2.23188 14.56240 1.000 21.83982 162 ALA C C 1
ATOM 2529 O O . ALA B 1 118 ? 16.18273 -2.36246 13.33668 1.000 19.09962 162 ALA C O 1
ATOM 2531 N N . PRO B 1 119 ? 15.76046 -3.09690 15.41761 1.000 19.92879 163 PRO C N 1
ATOM 2532 C CA . PRO B 1 119 ? 14.86658 -4.15677 14.91282 1.000 17.02672 163 PRO C CA 1
ATOM 2533 C C . PRO B 1 119 ? 13.61756 -3.56440 14.27691 1.000 21.90499 163 PRO C C 1
ATOM 2534 O O . PRO B 1 119 ? 12.86218 -2.82298 14.91933 1.000 17.58104 163 PRO C O 1
ATOM 2538 N N . GLN B 1 120 ? 13.39645 -3.90492 13.00532 1.000 19.59728 164 GLN C N 1
ATOM 2539 C CA . GLN B 1 120 ? 12.28574 -3.37275 12.22631 1.000 20.33358 164 GLN C CA 1
ATOM 2540 C C . GLN B 1 120 ? 11.47690 -4.52224 11.64615 1.000 21.53759 164 GLN C C 1
ATOM 2541 O O . GLN B 1 120 ? 12.04786 -5.47248 11.09995 1.000 22.16018 164 GLN C O 1
ATOM 2547 N N . VAL B 1 121 ? 10.15658 -4.43990 11.77724 1.000 18.35890 165 VAL C N 1
ATOM 2548 C CA . VAL B 1 121 ? 9.25450 -5.34615 11.07619 1.000 19.19324 165 VAL C CA 1
ATOM 2549 C C . VAL B 1 121 ? 9.63394 -5.37253 9.59677 1.000 20.49485 165 VAL C C 1
ATOM 2550 O O . VAL B 1 121 ? 9.72974 -4.30928 8.96614 1.000 23.31269 165 VAL C O 1
ATOM 2554 N N . PRO B 1 122 ? 9.88326 -6.55550 9.02292 1.000 24.27961 166 PRO C N 1
ATOM 2555 C CA . PRO B 1 122 ? 10.38038 -6.60734 7.63664 1.000 24.12985 166 PRO C CA 1
ATOM 2556 C C . PRO B 1 122 ? 9.55164 -5.77455 6.67280 1.000 27.38210 166 PRO C C 1
ATOM 2557 O O . PRO B 1 122 ? 10.11665 -4.96974 5.91796 1.000 25.57688 166 PRO C O 1
ATOM 2561 N N . HIS B 1 123 ? 8.21884 -5.92729 6.70491 1.000 23.87632 167 HIS C N 1
ATOM 2562 C CA . HIS B 1 123 ? 7.34890 -5.19338 5.78486 1.000 25.55750 167 HIS C CA 1
ATOM 2563 C C . HIS B 1 123 ? 7.57701 -3.69281 5.87671 1.000 24.81567 167 HIS C C 1
ATOM 2564 O O . HIS B 1 123 ? 7.56182 -2.99157 4.85671 1.000 21.95452 167 HIS C O 1
ATOM 2571 N N . LEU B 1 124 ? 7.77103 -3.17586 7.09529 1.000 22.52552 168 LEU C N 1
ATOM 2572 C CA . LEU B 1 124 ? 8.02395 -1.74647 7.26064 1.000 23.81990 168 LEU C CA 1
ATOM 2573 C C . LEU B 1 124 ? 9.34927 -1.35586 6.62060 1.000 23.62425 168 LEU C C 1
ATOM 2574 O O . LEU B 1 124 ? 9.43415 -0.36691 5.87832 1.000 22.37130 168 LEU C O 1
ATOM 2579 N N . ASN B 1 125 ? 10.39830 -2.12247 6.91747 1.000 25.33552 169 ASN C N 1
ATOM 2580 C CA . ASN B 1 125 ? 11.73523 -1.80819 6.43695 1.000 26.60444 169 ASN C CA 1
ATOM 2581 C C . ASN B 1 125 ? 11.75268 -1.71081 4.91939 1.000 27.78058 169 ASN C C 1
ATOM 2582 O O . ASN B 1 125 ? 12.33635 -0.77755 4.34881 1.000 24.65565 169 ASN C O 1
ATOM 2587 N N . GLN B 1 126 ? 11.08440 -2.64513 4.25358 1.000 21.39951 170 GLN C N 1
ATOM 2588 C CA . GLN B 1 126 ? 11.19166 -2.77342 2.81269 1.000 23.97719 170 GLN C CA 1
ATOM 2589 C C . GLN B 1 126 ? 10.19642 -1.90185 2.07048 1.000 28.37883 170 GLN C C 1
ATOM 2590 O O . GLN B 1 126 ? 10.41015 -1.62529 0.88274 1.000 30.09760 170 GLN C O 1
ATOM 2596 N N . ASN B 1 127 ? 9.09816 -1.49013 2.71298 1.000 21.52581 171 ASN C N 1
ATOM 2597 C CA . ASN B 1 127 ? 8.11287 -0.78307 1.91799 1.000 26.26723 171 ASN C CA 1
ATOM 2598 C C . ASN B 1 127 ? 7.89559 0.65229 2.39036 1.000 23.82931 171 ASN C C 1
ATOM 2599 O O . ASN B 1 127 ? 8.55506 1.56078 1.88235 1.000 21.17677 171 ASN C O 1
ATOM 2604 N N . ALA B 1 128 ? 7.15637 0.86708 3.47040 1.000 19.90708 172 ALA C N 1
ATOM 2605 C CA . ALA B 1 128 ? 6.72795 2.24325 3.71902 1.000 23.65697 172 ALA C CA 1
ATOM 2606 C C . ALA B 1 128 ? 7.87261 3.08123 4.26594 1.000 23.08218 172 ALA C C 1
ATOM 2607 O O . ALA B 1 128 ? 8.01081 4.25848 3.91341 1.000 18.57644 172 ALA C O 1
ATOM 2609 N N . TRP B 1 129 ? 8.70299 2.49837 5.12912 1.000 20.12832 173 TRP C N 1
ATOM 2610 C CA . TRP B 1 129 ? 9.82789 3.26510 5.65750 1.000 19.54077 173 TRP C CA 1
ATOM 2611 C C . TRP B 1 129 ? 10.89494 3.47629 4.59426 1.000 23.78633 173 TRP C C 1
ATOM 2612 O O . TRP B 1 129 ? 11.56140 4.51948 4.57674 1.000 21.23479 173 TRP C O 1
ATOM 2623 N N . ASN B 1 130 ? 11.05290 2.51294 3.68514 1.000 18.98969 174 ASN C N 1
ATOM 2624 C CA . ASN B 1 130 ? 11.89510 2.74203 2.51935 1.000 23.36892 174 ASN C CA 1
ATOM 2625 C C . ASN B 1 130 ? 11.36433 3.88936 1.66418 1.000 25.04406 174 ASN C C 1
ATOM 2626 O O . ASN B 1 130 ? 12.14562 4.67844 1.12257 1.000 19.75263 174 ASN C O 1
ATOM 2631 N N . ASN B 1 131 ? 10.04205 3.99116 1.51037 1.000 19.66893 175 ASN C N 1
ATOM 2632 C CA . ASN B 1 131 ? 9.49558 5.08000 0.70301 1.000 24.56423 175 ASN C CA 1
ATOM 2633 C C . ASN B 1 131 ? 9.70984 6.43729 1.37486 1.000 23.78574 175 ASN C C 1
ATOM 2634 O O . ASN B 1 131 ? 9.97827 7.44512 0.70266 1.000 21.36292 175 ASN C O 1
ATOM 2639 N N . LEU B 1 132 ? 9.56740 6.48381 2.69174 1.000 18.58114 176 LEU C N 1
ATOM 2640 C CA . LEU B 1 132 ? 9.87411 7.70680 3.43247 1.000 18.06012 176 LEU C CA 1
ATOM 2641 C C . LEU B 1 132 ? 11.32258 8.13255 3.21315 1.000 18.11467 176 LEU C C 1
ATOM 2642 O O . LEU B 1 132 ? 11.60883 9.31389 2.98363 1.000 19.39788 176 LEU C O 1
ATOM 2647 N N . GLU B 1 133 ? 12.24431 7.18091 3.25916 1.000 18.24041 177 GLU C N 1
ATOM 2648 C CA . GLU B 1 133 ? 13.64822 7.48428 3.00441 1.000 18.44708 177 GLU C CA 1
ATOM 2649 C C . GLU B 1 133 ? 13.86297 7.99940 1.58479 1.000 23.34322 177 GLU C C 1
ATOM 2650 O O . GLU B 1 133 ? 14.60833 8.95973 1.37441 1.000 19.25755 177 GLU C O 1
ATOM 2656 N N . ARG B 1 134 ? 13.23635 7.36814 0.59117 1.000 19.63999 178 ARG C N 1
ATOM 2657 C CA . ARG B 1 134 ? 13.40123 7.86986 -0.77055 1.000 20.33125 178 ARG C CA 1
ATOM 2658 C C . ARG B 1 134 ? 12.81010 9.26794 -0.91526 1.000 20.19951 178 ARG C C 1
ATOM 2659 O O . ARG B 1 134 ? 13.38503 10.13210 -1.59358 1.000 20.59079 178 ARG C O 1
ATOM 2667 N N . TYR B 1 135 ? 11.65348 9.50085 -0.29650 1.000 20.56685 179 TYR C N 1
ATOM 2668 C CA . TYR B 1 135 ? 11.02368 10.81592 -0.36706 1.000 23.17285 179 TYR C CA 1
ATOM 2669 C C . TYR B 1 135 ? 11.91539 11.88715 0.24366 1.000 20.58958 179 TYR C C 1
ATOM 2670 O O . TYR B 1 135 ? 12.02645 12.99644 -0.29554 1.000 20.95470 179 TYR C O 1
ATOM 2679 N N . SER B 1 136 ? 12.56388 11.56545 1.36474 1.000 19.89064 180 SER C N 1
ATOM 2680 C CA . SER B 1 136 ? 13.46418 12.51213 2.00879 1.000 22.82408 180 SER C CA 1
ATOM 2681 C C . SER B 1 136 ? 14.60632 12.88555 1.08212 1.000 20.85872 180 SER C C 1
ATOM 2682 O O . SER B 1 136 ? 14.97917 14.06004 0.98740 1.000 20.54702 180 SER C O 1
ATOM 2685 N N . ARG B 1 137 ? 15.17384 11.89290 0.38739 1.000 21.95558 181 ARG C N 1
ATOM 2686 C CA . ARG B 1 137 ? 16.21926 12.16909 -0.59378 1.000 23.69992 181 ARG C CA 1
ATOM 2687 C C . ARG B 1 137 ? 15.73197 13.06747 -1.72450 1.000 23.82943 181 ARG C C 1
ATOM 2688 O O . ARG B 1 137 ? 16.50772 13.88041 -2.24459 1.000 21.80620 181 ARG C O 1
ATOM 2696 N N . SER B 1 138 ? 14.46581 12.94099 -2.12776 1.000 21.07077 182 SER C N 1
ATOM 2697 C CA . SER B 1 138 ? 13.97088 13.76597 -3.22833 1.000 23.17442 182 SER C CA 1
ATOM 2698 C C . SER B 1 138 ? 13.90301 15.24501 -2.86298 1.000 26.44373 182 SER C C 1
ATOM 2699 O O . SER B 1 138 ? 13.95587 16.09991 -3.75243 1.000 23.90018 182 SER C O 1
ATOM 2702 N N . LEU B 1 139 ? 13.82380 15.57087 -1.57560 1.000 23.21416 183 LEU C N 1
ATOM 2703 C CA . LEU B 1 139 ? 13.72588 16.96856 -1.17941 1.000 20.94089 183 LEU C CA 1
ATOM 2704 C C . LEU B 1 139 ? 15.01808 17.73225 -1.40562 1.000 23.71576 183 LEU C C 1
ATOM 2705 O O . LEU B 1 139 ? 14.98961 18.96842 -1.42313 1.000 24.15439 183 LEU C O 1
ATOM 2710 N N . THR B 1 140 ? 16.14746 17.03950 -1.58841 1.000 21.67475 184 THR C N 1
ATOM 2711 C CA . THR B 1 140 ? 17.35360 17.74975 -1.98843 1.000 22.38260 184 THR C CA 1
ATOM 2712 C C . THR B 1 140 ? 17.21232 18.40763 -3.35281 1.000 27.96080 184 THR C C 1
ATOM 2713 O O . THR B 1 140 ? 18.01485 19.28942 -3.66117 1.000 35.27894 184 THR C O 1
ATOM 2717 N N . ARG B 1 141 ? 16.19443 18.03095 -4.14723 1.000 34.98855 185 ARG C N 1
ATOM 2718 C CA . ARG B 1 141 ? 15.84540 18.77074 -5.36740 1.000 41.42937 185 ARG C CA 1
ATOM 2719 C C . ARG B 1 141 ? 15.41684 20.19750 -5.08608 1.000 39.37828 185 ARG C C 1
ATOM 2720 O O . ARG B 1 141 ? 15.59615 21.07251 -5.93869 1.000 39.13923 185 ARG C O 1
ATOM 2728 N N . THR B 1 142 ? 14.78035 20.42822 -3.94387 1.000 29.41270 186 THR C N 1
ATOM 2729 C CA . THR B 1 142 ? 13.90346 21.56679 -3.71571 1.000 33.32867 186 THR C CA 1
ATOM 2730 C C . THR B 1 142 ? 14.46286 22.52799 -2.68081 1.000 32.13478 186 THR C C 1
ATOM 2731 O O . THR B 1 142 ? 14.20345 23.72993 -2.75443 1.000 32.27304 186 THR C O 1
ATOM 2735 N N . TYR B 1 143 ? 15.24327 22.02299 -1.73261 1.000 25.08628 187 TYR C N 1
ATO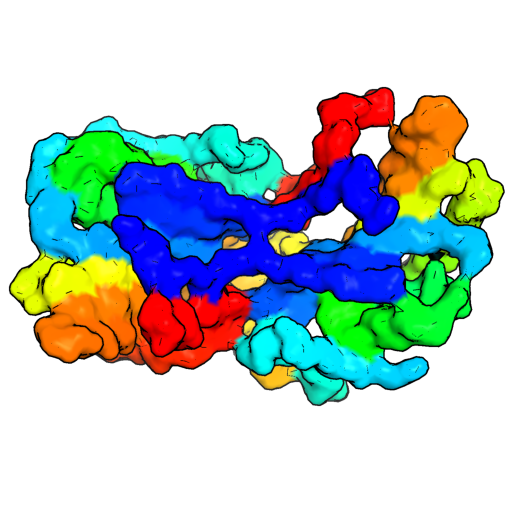M 2736 C CA . TYR B 1 143 ? 15.72568 22.80817 -0.61405 1.000 24.48970 187 TYR C CA 1
ATOM 2737 C C . TYR B 1 143 ? 17.23035 23.00208 -0.71956 1.000 30.43586 187 TYR C C 1
ATOM 2738 O O . TYR B 1 143 ? 17.94075 22.18237 -1.31372 1.000 29.51965 187 TYR C O 1
ATOM 2747 N N . GLN B 1 144 ? 17.69986 24.11429 -0.14660 1.000 24.80000 188 GLN C N 1
ATOM 2748 C CA . GLN B 1 144 ? 19.12554 24.42301 -0.14815 1.000 31.61753 188 GLN C CA 1
ATOM 2749 C C . GLN B 1 144 ? 19.93251 23.38995 0.63717 1.000 30.90974 188 GLN C C 1
ATOM 2750 O O . GLN B 1 144 ? 21.01230 22.97160 0.20051 1.000 30.58877 188 GLN C O 1
ATOM 2756 N N . ASN B 1 145 ? 19.43392 22.96927 1.79580 1.000 27.85461 189 ASN C N 1
ATOM 2757 C CA . ASN B 1 145 ? 20.03230 21.86039 2.52825 1.000 28.02096 189 ASN C CA 1
ATOM 2758 C C . ASN B 1 145 ? 18.93290 21.01694 3.15649 1.000 26.98464 189 ASN C C 1
ATOM 2759 O O . ASN B 1 145 ? 17.83024 21.49561 3.43648 1.000 21.04496 189 ASN C O 1
ATOM 2764 N N . VAL B 1 146 ? 19.25388 19.74400 3.38152 1.000 22.53511 190 VAL C N 1
ATOM 2765 C CA . VAL B 1 146 ? 18.33078 18.78014 3.96923 1.000 20.01886 190 VAL C CA 1
ATOM 2766 C C . VAL B 1 146 ? 19.10083 18.01748 5.03531 1.000 19.57655 190 VAL C C 1
ATOM 2767 O O . VAL B 1 146 ? 20.11036 17.36944 4.73099 1.000 23.58804 190 VAL C O 1
ATOM 2771 N N . TYR B 1 147 ? 18.63967 18.10729 6.27496 1.000 18.94482 191 TYR C N 1
ATOM 2772 C CA . TYR B 1 147 ? 19.14601 17.29031 7.36459 1.000 18.70620 191 TYR C CA 1
ATOM 2773 C C . TYR B 1 147 ? 17.99971 16.44353 7.88342 1.000 21.22355 191 TYR C C 1
ATOM 2774 O O . TYR B 1 147 ? 16.82567 16.80366 7.73291 1.000 19.02007 191 TYR C O 1
ATOM 2783 N N . VAL B 1 148 ? 18.35006 15.29207 8.45401 1.000 20.72905 192 VAL C N 1
ATOM 2784 C CA . VAL B 1 148 ? 17.38046 14.27708 8.84997 1.000 16.75320 192 VAL C CA 1
ATOM 2785 C C . VAL B 1 148 ? 17.78691 13.76619 10.22106 1.000 17.82451 192 VAL C C 1
ATOM 2786 O O . VAL B 1 148 ? 18.94795 13.39481 10.43056 1.000 16.96716 192 VAL C O 1
ATOM 2790 N N . CYS B 1 149 ? 16.84675 13.74654 11.15791 1.000 16.91200 193 CYS C N 1
ATOM 2791 C CA . CYS B 1 149 ? 17.08700 13.13564 12.46346 1.000 15.30294 193 CYS C CA 1
ATOM 2792 C C . CYS B 1 149 ? 16.10789 11.98718 12.62192 1.000 17.53325 193 CYS C C 1
ATOM 2793 O O . CYS B 1 149 ? 14.89224 12.19255 12.53753 1.000 15.32984 193 CYS C O 1
ATOM 2796 N N . THR B 1 150 ? 16.63465 10.78189 12.83444 1.000 15.66308 194 THR C N 1
ATOM 2797 C CA . THR B 1 150 ? 15.83632 9.56586 12.86764 1.000 14.69269 194 THR C CA 1
ATOM 2798 C C . THR B 1 150 ? 16.08230 8.83514 14.18234 1.000 14.32796 194 THR C C 1
ATOM 2799 O O . THR B 1 150 ? 17.20487 8.82489 14.68496 1.000 14.35459 194 THR C O 1
ATOM 2803 N N . GLY B 1 151 ? 15.03594 8.22300 14.74231 1.000 14.56235 195 GLY C N 1
ATOM 2804 C CA . GLY B 1 151 ? 15.21373 7.42471 15.94083 1.000 16.29344 195 GLY C CA 1
ATOM 2805 C C . GLY B 1 151 ? 14.01256 6.59558 16.34932 1.000 17.50976 195 GLY C C 1
ATOM 2806 O O . GLY B 1 151 ? 12.95257 6.64061 15.72425 1.000 15.98910 195 GLY C O 1
ATOM 2807 N N . PRO B 1 152 ? 14.15861 5.83392 17.43461 1.000 17.10000 196 PRO C N 1
ATOM 2808 C CA . PRO B 1 152 ? 13.05243 5.01581 17.92945 1.000 16.78476 196 PRO C CA 1
ATOM 2809 C C . PRO B 1 152 ? 12.13191 5.79901 18.85396 1.000 14.36829 196 PRO C C 1
ATOM 2810 O O . PRO B 1 152 ? 12.50936 6.81328 19.44186 1.000 15.52630 196 PRO C O 1
ATOM 2814 N N . LEU B 1 153 ? 10.92186 5.26310 19.01742 1.000 15.36423 197 LEU C N 1
ATOM 2815 C CA . LEU B 1 153 ? 10.00733 5.66350 20.07620 1.000 14.10817 197 LEU C CA 1
ATOM 2816 C C . LEU B 1 153 ? 9.49762 4.43236 20.79944 1.000 19.41314 197 LEU C C 1
ATOM 2817 O O . LEU B 1 153 ? 9.38836 3.35198 20.21827 1.000 16.44551 197 LEU C O 1
ATOM 2822 N N . PHE B 1 154 ? 9.13086 4.63021 22.06274 1.000 15.18608 198 PHE C N 1
ATOM 2823 C CA . PHE B 1 154 ? 8.60395 3.58008 22.92770 1.000 16.45308 198 PHE C CA 1
ATOM 2824 C C . PHE B 1 154 ? 7.32186 4.14602 23.53371 1.000 18.22890 198 PHE C C 1
ATOM 2825 O O . PHE B 1 154 ? 7.35608 4.79291 24.58444 1.000 18.93939 198 PHE C O 1
ATOM 2833 N N . LEU B 1 155 ? 6.20731 3.94164 22.84677 1.000 16.84947 199 LEU C N 1
ATOM 2834 C CA . LEU B 1 155 ? 5.04572 4.75451 23.18181 1.000 15.23406 199 LEU C CA 1
ATOM 2835 C C . LEU B 1 155 ? 4.09264 3.95817 24.06096 1.000 19.43458 199 LEU C C 1
ATOM 2836 O O . LEU B 1 155 ? 3.86067 2.77358 23.80762 1.000 19.74274 199 LEU C O 1
ATOM 2841 N N . PRO B 1 156 ? 3.55511 4.57100 25.11050 1.000 20.36709 200 PRO C N 1
ATOM 2842 C CA . PRO B 1 156 ? 2.62522 3.85763 25.98800 1.000 20.58560 200 PRO C CA 1
ATOM 2843 C C . PRO B 1 156 ? 1.28230 3.60952 25.32172 1.000 23.74923 200 PRO C C 1
ATOM 2844 O O . PRO B 1 156 ? 0.88080 4.29084 24.37566 1.000 19.90946 200 PRO C O 1
ATOM 2848 N N . ARG B 1 157 ? 0.57756 2.61480 25.85504 1.000 20.85081 201 ARG C N 1
ATOM 2849 C CA . ARG B 1 157 ? -0.79876 2.33385 25.48656 1.000 25.54568 201 ARG C CA 1
ATOM 2850 C C . ARG B 1 157 ? -1.58391 2.00612 26.74672 1.000 25.80441 201 ARG C C 1
ATOM 2851 O O . ARG B 1 157 ? -1.02957 1.51059 27.72793 1.000 22.50205 201 ARG C O 1
ATOM 2859 N N . THR B 1 158 ? -2.88170 2.28335 26.70783 1.000 23.83175 202 THR C N 1
ATOM 2860 C CA . THR B 1 158 ? -3.77823 1.96362 27.81049 1.000 34.78486 202 THR C CA 1
ATOM 2861 C C . THR B 1 158 ? -4.32169 0.54907 27.65361 1.000 36.76929 202 THR C C 1
ATOM 2862 O O . THR B 1 158 ? -4.82984 0.18923 26.58758 1.000 36.69009 202 THR C O 1
ATOM 2866 N N . GLU B 1 159 ? -4.21608 -0.24648 28.71150 1.000 36.93046 203 GLU C N 1
ATOM 2867 C CA . GLU B 1 159 ? -4.64464 -1.63508 28.68122 1.000 39.25798 203 GLU C CA 1
ATOM 2868 C C . GLU B 1 159 ? -6.00546 -1.77485 29.36106 1.000 42.50333 203 GLU C C 1
ATOM 2869 O O . GLU B 1 159 ? -6.59703 -0.80481 29.84261 1.000 35.31806 203 GLU C O 1
ATOM 2875 N N . ALA B 1 160 ? -6.51887 -3.00754 29.38038 1.000 46.06473 204 ALA C N 1
ATOM 2876 C CA . ALA B 1 160 ? -7.90098 -3.22505 29.78793 1.000 43.34190 204 ALA C CA 1
ATOM 2877 C C . ALA B 1 160 ? -8.13650 -2.86420 31.24930 1.000 44.62807 204 ALA C C 1
ATOM 2878 O O . ALA B 1 160 ? -9.28808 -2.65649 31.64337 1.000 47.21472 204 ALA C O 1
ATOM 2880 N N . ASP B 1 161 ? -7.07601 -2.77517 32.05514 1.000 44.32420 205 ASP C N 1
ATOM 2881 C CA . ASP B 1 161 ? -7.16969 -2.36284 33.45124 1.000 38.33041 205 ASP C CA 1
ATOM 2882 C C . ASP B 1 161 ? -7.22078 -0.84628 33.63444 1.000 39.15866 205 ASP C C 1
ATOM 2883 O O . ASP B 1 161 ? -7.17214 -0.37485 34.77632 1.000 39.90014 205 ASP C O 1
ATOM 2888 N N . GLY B 1 162 ? -7.29887 -0.07450 32.55175 1.000 38.29830 206 GLY C N 1
ATOM 2889 C CA . GLY B 1 162 ? -7.32794 1.37299 32.64169 1.000 35.89856 206 GLY C CA 1
ATOM 2890 C C . GLY B 1 162 ? -5.97664 2.04224 32.78067 1.000 38.31843 206 GLY C C 1
ATOM 2891 O O . GLY B 1 162 ? -5.88954 3.26790 32.61911 1.000 39.68591 206 GLY C O 1
ATOM 2892 N N . LYS B 1 163 ? -4.92133 1.29119 33.06614 1.000 30.61957 207 LYS C N 1
ATOM 2893 C CA . LYS B 1 163 ? -3.60607 1.87251 33.27101 1.000 27.56823 207 LYS C CA 1
ATOM 2894 C C . LYS B 1 163 ? -2.84055 1.93205 31.94978 1.000 28.03221 207 LYS C C 1
ATOM 2895 O O . LYS B 1 163 ? -3.13929 1.21100 30.99530 1.000 27.11712 207 LYS C O 1
ATOM 2901 N N . SER B 1 164 ? -1.84570 2.81068 31.89710 1.000 20.98109 208 SER C N 1
ATOM 2902 C CA . SER B 1 164 ? -1.02458 2.95342 30.70459 1.000 17.67231 208 SER C CA 1
ATOM 2903 C C . SER B 1 164 ? 0.34375 2.33082 30.92467 1.000 19.39385 208 SER C C 1
ATOM 2904 O O . SER B 1 164 ? 0.94064 2.48058 31.99423 1.000 19.16749 208 SER C O 1
ATOM 2907 N N . TYR B 1 165 ? 0.83931 1.63243 29.90095 1.000 17.94258 209 TYR C N 1
ATOM 2908 C CA . TYR B 1 165 ? 2.08977 0.89640 29.99399 1.000 16.01185 209 TYR C CA 1
ATOM 2909 C C . TYR B 1 165 ? 2.93138 1.15434 28.75584 1.000 16.84414 209 TYR C C 1
ATOM 2910 O O . TYR B 1 165 ? 2.40999 1.26568 27.64682 1.000 21.57196 209 TYR C O 1
ATOM 2919 N N . VAL B 1 166 ? 4.23984 1.20891 28.94600 1.000 14.83745 210 VAL C N 1
ATOM 2920 C CA . VAL B 1 166 ? 5.17978 0.99718 27.85459 1.000 16.98900 210 VAL C CA 1
ATOM 2921 C C . VAL B 1 166 ? 5.51973 -0.48534 27.81848 1.000 18.83816 210 VAL C C 1
ATOM 2922 O O . VAL B 1 166 ? 5.92670 -1.05801 28.83487 1.000 17.11167 210 VAL C O 1
ATOM 2926 N N . LYS B 1 167 ? 5.31995 -1.11637 26.66093 1.000 16.46244 211 LYS C N 1
ATOM 2927 C CA . LYS B 1 167 ? 5.66335 -2.52197 26.48881 1.000 16.49136 211 LYS C CA 1
ATOM 2928 C C . LYS B 1 167 ? 6.36173 -2.69802 25.15240 1.000 21.13759 211 LYS C C 1
ATOM 2929 O O . LYS B 1 167 ? 5.85020 -2.25323 24.12007 1.000 19.42746 211 LYS C O 1
ATOM 2935 N N . TYR B 1 168 ? 7.53840 -3.32053 25.17434 1.000 19.79474 212 TYR C N 1
ATOM 2936 C CA . TYR B 1 168 ? 8.26791 -3.56073 23.94236 1.000 19.04861 212 TYR C CA 1
ATOM 2937 C C . TYR B 1 168 ? 9.03780 -4.86242 24.06750 1.000 19.26321 212 TYR C C 1
ATOM 2938 O O . TYR B 1 168 ? 9.46316 -5.25016 25.15945 1.000 18.36729 212 TYR C O 1
ATOM 2947 N N . GLN B 1 169 ? 9.16747 -5.55148 22.94159 1.000 20.08017 213 GLN C N 1
ATOM 2948 C CA . GLN B 1 169 ? 9.95539 -6.76916 22.88645 1.000 16.57244 213 GLN C CA 1
ATOM 2949 C C . GLN B 1 169 ? 11.43414 -6.43369 23.00355 1.000 16.15141 213 GLN C C 1
ATOM 2950 O O . GLN B 1 169 ? 11.87562 -5.34142 22.62989 1.000 15.63241 213 GLN C O 1
ATOM 2956 N N . VAL B 1 170 ? 12.19458 -7.35910 23.59065 1.000 16.44360 214 VAL C N 1
ATOM 2957 C CA . VAL B 1 170 ? 13.65161 -7.33905 23.51417 1.000 20.60008 214 VAL C CA 1
ATOM 2958 C C . VAL B 1 170 ? 14.09467 -8.64960 22.88908 1.000 23.21357 214 VAL C C 1
ATOM 2959 O O . VAL B 1 170 ? 13.48474 -9.69835 23.13396 1.000 20.79696 214 VAL C O 1
ATOM 2963 N N . ILE B 1 171 ? 15.11330 -8.58509 22.03337 1.000 20.21077 215 ILE C N 1
ATOM 2964 C CA . ILE B 1 171 ? 15.48283 -9.74771 21.23299 1.000 19.97310 215 ILE C CA 1
ATOM 2965 C C . ILE B 1 171 ? 16.94140 -10.09573 21.50202 1.000 23.27561 215 ILE C C 1
ATOM 2966 O O . ILE B 1 171 ? 17.77498 -9.22219 21.76661 1.000 20.17111 215 ILE C O 1
ATOM 2971 N N . GLY B 1 172 ? 17.23828 -11.39814 21.45988 1.000 21.95809 216 GLY C N 1
ATOM 2972 C CA . GLY B 1 172 ? 18.59884 -11.87574 21.58487 1.000 23.49856 216 GLY C CA 1
ATOM 2973 C C . GLY B 1 172 ? 19.05866 -11.99877 23.02961 1.000 26.80930 216 GLY C C 1
ATOM 2974 O O . GLY B 1 172 ? 18.41464 -11.52872 23.97387 1.000 25.73759 216 GLY C O 1
ATOM 2975 N N . LYS B 1 173 ? 20.22449 -12.64203 23.19350 1.000 20.54758 217 LYS C N 1
ATOM 2976 C CA . LYS B 1 173 ? 20.87466 -12.70588 24.50301 1.000 22.82365 217 LYS C CA 1
ATOM 2977 C C . LYS B 1 173 ? 21.09349 -11.31920 25.10651 1.000 23.45882 217 LYS C C 1
ATOM 2978 O O . LYS B 1 173 ? 21.02194 -11.15340 26.33004 1.000 24.44109 217 LYS C O 1
ATOM 2984 N N . ASN B 1 174 ? 21.35942 -10.31479 24.28093 1.000 22.98445 218 ASN C N 1
ATOM 2985 C CA . ASN B 1 174 ? 21.67762 -8.98372 24.78581 1.000 20.32593 218 ASN C CA 1
ATOM 2986 C C . ASN B 1 174 ? 20.44925 -8.09547 24.95813 1.000 21.82306 218 ASN C C 1
ATOM 2987 O O . ASN B 1 174 ? 20.59611 -6.93388 25.36634 1.000 21.99457 218 ASN C O 1
ATOM 2992 N N . HIS B 1 175 ? 19.24892 -8.61619 24.69297 1.000 18.75156 219 HIS C N 1
ATOM 2993 C CA . HIS B 1 175 ? 18.00069 -7.90550 24.98338 1.000 16.47497 219 HIS C CA 1
ATOM 2994 C C . HIS B 1 175 ? 17.93896 -6.57648 24.23045 1.000 15.92994 219 HIS C C 1
ATOM 2995 O O . HIS B 1 175 ? 17.73932 -5.51217 24.82295 1.000 16.72515 219 HIS C O 1
ATOM 3002 N N . VAL B 1 176 ? 18.14438 -6.64421 22.91862 1.000 19.28796 220 VAL C N 1
ATOM 3003 C CA . VAL B 1 176 ? 18.04905 -5.46378 22.06500 1.000 15.87965 220 VAL C CA 1
ATOM 3004 C C . VAL B 1 176 ? 16.58733 -5.04270 21.97443 1.000 16.68807 220 VAL C C 1
ATOM 3005 O O . VAL B 1 176 ? 15.72554 -5.83930 21.59573 1.000 16.50568 220 VAL C O 1
ATOM 3009 N N . ALA B 1 177 ? 16.30565 -3.78696 22.32338 1.000 16.21196 221 ALA C N 1
ATOM 3010 C CA . ALA B 1 177 ? 14.92657 -3.31811 22.39958 1.000 16.24825 221 ALA C CA 1
ATOM 3011 C C . ALA B 1 177 ? 14.33245 -3.15428 21.00943 1.000 18.46978 221 ALA C C 1
ATOM 3012 O O . ALA B 1 177 ? 14.98149 -2.62359 20.10449 1.000 18.72056 221 ALA C O 1
ATOM 3014 N N . VAL B 1 178 ? 13.07760 -3.57617 20.85650 1.000 16.21703 222 VAL C N 1
ATOM 3015 C CA . VAL B 1 178 ? 12.31632 -3.40664 19.62610 1.000 15.35834 222 VAL C CA 1
ATOM 3016 C C . VAL B 1 178 ? 11.44346 -2.15147 19.77977 1.000 18.20787 222 VAL C C 1
ATOM 3017 O O . VAL B 1 178 ? 10.47930 -2.18000 20.56013 1.000 15.06761 222 VAL C O 1
ATOM 3021 N N . PRO B 1 179 ? 11.73227 -1.06903 19.06601 1.000 14.95079 223 PRO C N 1
ATOM 3022 C CA . PRO B 1 179 ? 10.87827 0.12816 19.16328 1.000 16.79016 223 PRO C CA 1
ATOM 3023 C C . PRO B 1 179 ? 9.42848 -0.16031 18.80465 1.000 14.68051 223 PRO C C 1
ATOM 3024 O O . PRO B 1 179 ? 9.12880 -1.01992 17.97710 1.000 15.19514 223 PRO C O 1
ATOM 3028 N N . THR B 1 180 ? 8.51621 0.57406 19.44972 1.000 14.68176 224 THR C N 1
ATOM 3029 C CA . THR B 1 180 ? 7.11071 0.47043 19.07340 1.000 18.13676 224 THR C CA 1
ATOM 3030 C C . THR B 1 180 ? 6.80364 1.29942 17.83793 1.000 14.99334 224 THR C C 1
ATOM 3031 O O . THR B 1 180 ? 5.87946 0.96734 17.09450 1.000 17.03108 224 THR C O 1
ATOM 3035 N N . HIS B 1 181 ? 7.53346 2.39351 17.64809 1.000 14.58697 225 HIS C N 1
ATOM 3036 C CA . HIS B 1 181 ? 7.36619 3.29856 16.51419 1.000 15.28393 225 HIS C CA 1
ATOM 3037 C C . HIS B 1 181 ? 8.74177 3.83890 16.15551 1.000 17.73285 225 HIS C C 1
ATOM 3038 O O . HIS B 1 181 ? 9.70565 3.67938 16.90815 1.000 14.95018 225 HIS C O 1
ATOM 3045 N N . PHE B 1 182 ? 8.81912 4.51374 15.00851 1.000 14.53004 226 PHE C N 1
ATOM 3046 C CA . PHE B 1 182 ? 9.99398 5.27800 14.62450 1.000 15.16018 226 PHE C CA 1
ATOM 3047 C C . PHE B 1 182 ? 9.57881 6.69372 14.25963 1.000 14.33868 226 PHE C C 1
ATOM 3048 O O . PHE B 1 182 ? 8.47668 6.91646 13.75483 1.000 14.59327 226 PHE C O 1
ATOM 3056 N N . PHE B 1 183 ? 10.46220 7.65133 14.53815 1.000 14.11279 227 PHE C N 1
ATOM 3057 C CA . PHE B 1 183 ? 10.26421 9.02798 14.10903 1.000 14.85868 227 PHE C CA 1
ATOM 3058 C C . PHE B 1 183 ? 11.30710 9.41152 13.06877 1.000 14.73703 227 PHE C C 1
ATOM 3059 O O . PHE B 1 183 ? 12.43280 8.90814 13.07272 1.000 14.50081 227 PHE C O 1
ATOM 3067 N N . LYS B 1 184 ? 10.93676 10.34698 12.19886 1.000 15.79662 228 LYS C N 1
ATOM 3068 C CA . LYS B 1 184 ? 11.89477 10.97487 11.29424 1.000 15.40158 228 LYS C CA 1
ATOM 3069 C C . LYS B 1 184 ? 11.54453 12.44768 11.21201 1.000 16.88461 228 LYS C C 1
ATOM 3070 O O . LYS B 1 184 ? 10.41510 12.78614 10.83768 1.000 18.39054 228 LYS C O 1
ATOM 3076 N N . VAL B 1 185 ? 12.50084 13.31093 11.56071 1.000 15.09781 229 VAL C N 1
ATOM 3077 C CA . VAL B 1 185 ? 12.34684 14.76245 11.48716 1.000 15.34900 229 VAL C CA 1
ATOM 3078 C C . VAL B 1 185 ? 13.19338 15.26318 10.32329 1.000 17.23947 229 VAL C C 1
ATOM 3079 O O . VAL B 1 185 ? 14.42055 15.08532 10.31250 1.000 19.71391 229 VAL C O 1
ATOM 3083 N N . LEU B 1 186 ? 12.54449 15.88054 9.33947 1.000 16.22570 230 LEU C N 1
ATOM 3084 C CA . LEU B 1 186 ? 13.25081 16.52614 8.25051 1.000 16.77389 230 LEU C CA 1
ATOM 3085 C C . LEU B 1 186 ? 13.47920 17.98276 8.61819 1.000 20.72031 230 LEU C C 1
ATOM 3086 O O . LEU B 1 186 ? 12.53563 18.68412 8.99714 1.000 20.42490 230 LEU C O 1
ATOM 3091 N N . ILE B 1 187 ? 14.72093 18.42981 8.48816 1.000 17.37069 231 ILE C N 1
ATOM 3092 C CA . ILE B 1 187 ? 15.11310 19.80668 8.76406 1.000 17.79449 231 ILE C CA 1
ATOM 3093 C C . ILE B 1 187 ? 15.46455 20.42755 7.41832 1.000 19.85581 231 ILE C C 1
ATOM 3094 O O . ILE B 1 187 ? 16.52715 20.13735 6.85249 1.000 21.20064 231 ILE C O 1
ATOM 3099 N N . LEU B 1 188 ? 14.56073 21.25541 6.88707 1.000 20.39077 232 LEU C N 1
ATOM 3100 C CA . LEU B 1 188 ? 14.59800 21.70665 5.49673 1.000 19.57248 232 LEU C CA 1
ATOM 3101 C C . LEU B 1 188 ? 14.95156 23.19042 5.45281 1.000 27.43500 232 LEU C C 1
ATOM 3102 O O . LEU B 1 188 ? 14.19666 24.02415 5.96276 1.000 21.20777 232 LEU C O 1
ATOM 3107 N N . GLU B 1 189 ? 16.08650 23.51545 4.82859 1.000 20.90268 233 GLU C N 1
ATOM 3108 C CA . GLU B 1 189 ? 16.59995 24.88092 4.79037 1.000 24.50440 233 GLU C CA 1
ATOM 3109 C C . GLU B 1 189 ? 16.17372 25.49365 3.46787 1.000 27.84511 233 GLU C C 1
ATOM 3110 O O . GLU B 1 189 ? 16.67259 25.09652 2.40952 1.000 35.20358 233 GLU C O 1
ATOM 3116 N N . ALA B 1 190 ? 15.22165 26.42358 3.52910 1.000 30.46787 234 ALA C N 1
ATOM 3117 C CA . ALA B 1 190 ? 14.68063 27.09882 2.35301 1.000 36.35145 234 ALA C CA 1
ATOM 3118 C C . ALA B 1 190 ? 15.44901 28.39500 2.09424 1.000 39.85765 234 ALA C C 1
ATOM 3119 O O . ALA B 1 190 ? 16.56652 28.58985 2.58593 1.000 38.54219 234 ALA C O 1
ATOM 3121 N N . ALA B 1 191 ? 14.87076 29.27270 1.27630 1.000 45.96979 235 ALA C N 1
ATOM 3122 C CA . ALA B 1 191 ? 15.46091 30.57400 0.99622 1.000 39.33692 235 ALA C CA 1
ATOM 3123 C C . ALA B 1 191 ? 15.45604 31.45422 2.24043 1.000 38.71058 235 ALA C C 1
ATOM 3124 O O . ALA B 1 191 ? 14.60875 31.31626 3.12901 1.000 34.75360 235 ALA C O 1
ATOM 3126 N N . GLY B 1 192 ? 16.42751 32.36010 2.30294 1.000 34.67710 236 GLY C N 1
ATOM 3127 C CA . GLY B 1 192 ? 16.50795 33.27611 3.41885 1.000 28.68643 236 GLY C CA 1
ATOM 3128 C C . GLY B 1 192 ? 16.87311 32.62719 4.72668 1.000 36.62266 236 GLY C C 1
ATOM 3129 O O . GLY B 1 192 ? 16.67020 33.23096 5.78344 1.000 39.46934 236 GLY C O 1
ATOM 3130 N N . GLY B 1 193 ? 17.39666 31.40262 4.69487 1.000 26.11693 237 GLY C N 1
ATOM 3131 C CA . GLY B 1 193 ? 17.71741 30.73540 5.93814 1.000 25.28711 237 GLY C CA 1
ATOM 3132 C C . GLY B 1 193 ? 16.51308 30.24522 6.69904 1.000 28.25014 237 GLY C C 1
ATOM 3133 O O . GLY B 1 193 ? 16.66607 29.75453 7.82101 1.000 26.27538 237 GLY C O 1
ATOM 3134 N N . GLN B 1 194 ? 15.31769 30.34745 6.11344 1.000 27.45962 238 GLN C N 1
ATOM 3135 C CA . GLN B 1 194 ? 14.12339 29.80788 6.74733 1.000 24.21267 238 GLN C CA 1
ATOM 3136 C C . GLN B 1 194 ? 14.23216 28.29639 6.88610 1.000 26.10178 238 GLN C C 1
ATOM 3137 O O . GLN B 1 194 ? 14.57525 27.59383 5.93088 1.000 23.80599 238 GLN C O 1
ATOM 3143 N N . ILE B 1 195 ? 13.91400 27.80014 8.07484 1.000 21.80942 239 ILE C N 1
ATOM 3144 C CA . ILE B 1 195 ? 13.97757 26.37974 8.38396 1.000 26.12766 239 ILE C CA 1
ATOM 3145 C C . ILE B 1 195 ? 12.55716 25.85278 8.50906 1.000 28.89782 239 ILE C C 1
ATOM 3146 O O . ILE B 1 195 ? 11.74414 26.40598 9.26060 1.000 26.98180 239 ILE C O 1
ATOM 3151 N N . GLU B 1 196 ? 12.26286 24.78666 7.77404 1.000 24.21418 240 GLU C N 1
ATOM 3152 C CA . GLU B 1 196 ? 10.99048 24.09684 7.86496 1.000 21.76474 240 GLU C CA 1
ATOM 3153 C C . GLU B 1 196 ? 11.22203 22.72712 8.48580 1.000 22.69580 240 GLU C C 1
ATOM 3154 O O . GLU B 1 196 ? 12.15349 22.01162 8.09588 1.000 22.64121 240 GLU C O 1
ATOM 3160 N N . LEU B 1 197 ? 10.38738 22.37157 9.45677 1.000 20.64343 241 LEU C N 1
ATOM 3161 C CA . LEU B 1 197 ? 10.48356 21.10133 10.16083 1.000 17.57735 241 LEU C CA 1
ATOM 3162 C C . LEU B 1 197 ? 9.29794 20.23730 9.75812 1.000 26.37442 241 LEU C C 1
ATOM 3163 O O . LEU B 1 197 ? 8.14585 20.65235 9.91494 1.000 29.00487 241 LEU C O 1
ATOM 3168 N N . ARG B 1 198 ? 9.58050 19.04412 9.2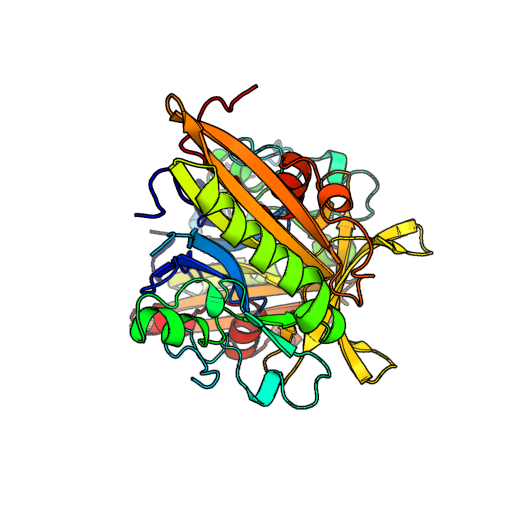4011 1.000 18.17861 242 ARG C N 1
ATOM 3169 C CA . ARG B 1 198 ? 8.55646 18.08338 8.85104 1.000 20.25640 242 ARG C CA 1
ATOM 3170 C C . ARG B 1 198 ? 8.82324 16.80648 9.62412 1.000 23.79200 242 ARG C C 1
ATOM 3171 O O . ARG B 1 198 ? 9.89647 16.21244 9.46417 1.000 23.43728 242 ARG C O 1
ATOM 3179 N N . SER B 1 199 ? 7.85012 16.37602 10.43575 1.000 16.21787 243 SER C N 1
ATOM 3180 C CA . SER B 1 199 ? 8.03484 15.30197 11.40770 1.000 17.26137 243 SER C CA 1
ATOM 3181 C C . SER B 1 199 ? 7.06831 14.15912 11.12564 1.000 16.02595 243 SER C C 1
ATOM 3182 O O . SER B 1 199 ? 5.85814 14.38321 11.03223 1.000 20.72400 243 SER C O 1
ATOM 3185 N N . TYR B 1 200 ? 7.60032 12.93815 11.01174 1.000 15.51521 244 TYR C N 1
ATOM 3186 C CA . TYR B 1 200 ? 6.81813 11.75100 10.69171 1.000 15.63047 244 TYR C CA 1
ATOM 3187 C C . TYR B 1 200 ? 7.01728 10.70668 11.78011 1.000 18.63451 244 TYR C C 1
ATOM 3188 O O . TYR B 1 200 ? 8.10308 10.58915 12.34974 1.000 18.63614 244 TYR C O 1
ATOM 3197 N N . VAL B 1 201 ? 5.96813 9.92905 12.03964 1.000 20.26617 245 VAL C N 1
ATOM 3198 C CA . VAL B 1 201 ? 6.03795 8.77002 12.92259 1.000 15.96699 245 VAL C CA 1
ATOM 3199 C C . VAL B 1 201 ? 5.32808 7.60421 12.24063 1.000 18.63130 245 VAL C C 1
ATOM 3200 O O . VAL B 1 201 ? 4.23222 7.77195 11.68807 1.000 17.40892 245 VAL C O 1
ATOM 3204 N N . MET B 1 202 ? 5.94877 6.42049 12.28036 1.000 15.52188 246 MET C N 1
ATOM 3205 C CA . MET B 1 202 ? 5.29167 5.21855 11.79788 1.000 20.08240 246 MET C CA 1
ATOM 3206 C C . MET B 1 202 ? 5.36696 4.13691 12.86729 1.000 15.87153 246 MET C C 1
ATOM 3207 O O . MET B 1 202 ? 6.38851 4.01998 13.54071 1.000 16.30551 246 MET C O 1
ATOM 3212 N N . PRO B 1 203 ? 4.31022 3.33908 13.04533 1.000 16.50427 247 PRO C N 1
ATOM 3213 C CA . PRO B 1 203 ? 4.42084 2.17205 13.92443 1.000 16.32236 247 PRO C CA 1
ATOM 3214 C C . PRO B 1 203 ? 5.41026 1.16672 13.35801 1.000 21.04427 247 PRO C C 1
ATOM 3215 O O . PRO B 1 203 ? 5.57551 1.04369 12.13996 1.000 17.50179 247 PRO C O 1
ATOM 3219 N N . ASN B 1 204 ? 6.05873 0.43739 14.26722 1.000 16.27843 248 ASN C N 1
ATOM 3220 C CA . ASN B 1 204 ? 6.92841 -0.67341 13.90899 1.000 19.60265 248 ASN C CA 1
ATOM 3221 C C . ASN B 1 204 ? 6.02484 -1.87013 13.63743 1.000 19.82155 248 ASN C C 1
ATOM 3222 O O . ASN B 1 204 ? 5.76581 -2.71244 14.49696 1.000 18.99716 248 ASN C O 1
ATOM 3227 N N . ALA B 1 205 ? 5.53059 -1.92457 12.41053 1.000 18.68891 249 ALA C N 1
ATOM 3228 C CA . ALA B 1 205 ? 4.39604 -2.75021 12.02977 1.000 23.82976 249 ALA C CA 1
ATOM 3229 C C . ALA B 1 205 ? 4.30790 -2.73471 10.50881 1.000 19.15469 249 ALA C C 1
ATOM 3230 O O . ALA B 1 205 ? 4.92845 -1.87616 9.86557 1.000 21.73301 249 ALA C O 1
ATOM 3232 N N . PRO B 1 206 ? 3.54561 -3.66360 9.90880 1.000 24.31269 250 PRO C N 1
ATOM 3233 C CA . PRO B 1 206 ? 3.42657 -3.68588 8.44130 1.000 21.83646 250 PRO C CA 1
ATOM 3234 C C . PRO B 1 206 ? 2.59113 -2.56617 7.83072 1.000 32.69238 250 PRO C C 1
ATOM 3235 O O . PRO B 1 206 ? 1.43359 -2.79607 7.46414 1.000 45.61026 250 PRO C O 1
ATOM 3239 N N . VAL B 1 207 ? 3.16803 -1.38327 7.64127 1.000 24.86998 251 VAL C N 1
ATOM 3240 C CA . VAL B 1 207 ? 2.37904 -0.21818 7.24104 1.000 22.47948 251 VAL C CA 1
ATOM 3241 C C . VAL B 1 207 ? 1.95799 -0.32301 5.78067 1.000 24.90351 251 VAL C C 1
ATOM 3242 O O . VAL B 1 207 ? 2.78009 -0.58555 4.88957 1.000 24.71161 251 VAL C O 1
ATOM 3246 N N . ASP B 1 208 ? 0.67392 -0.06452 5.51738 1.000 27.75632 252 ASP C N 1
ATOM 3247 C CA . ASP B 1 208 ? 0.12219 -0.01010 4.16673 1.000 29.94692 252 ASP C CA 1
ATOM 3248 C C . ASP B 1 208 ? 0.85591 1.04402 3.33859 1.000 24.61309 252 ASP C C 1
ATOM 3249 O O . ASP B 1 208 ? 0.74486 2.24705 3.60090 1.000 24.99377 252 ASP C O 1
ATOM 3254 N N . GLU B 1 209 ? 1.60533 0.60761 2.32872 1.000 28.52455 253 GLU C N 1
ATOM 3255 C CA . GLU B 1 209 ? 2.46558 1.53862 1.60775 1.000 28.64370 253 GLU C CA 1
ATOM 3256 C C . GLU B 1 209 ? 1.71283 2.37745 0.58090 1.000 27.86466 253 GLU C C 1
ATOM 3257 O O . GLU B 1 209 ? 2.31167 3.29688 0.01099 1.000 24.60038 253 GLU C O 1
ATOM 3263 N N . THR B 1 210 ? 0.42312 2.10547 0.34356 1.000 22.68156 254 THR C N 1
ATOM 3264 C CA . THR B 1 210 ? -0.40916 3.00882 -0.44497 1.000 23.07571 254 THR C CA 1
ATOM 3265 C C . THR B 1 210 ? -0.93725 4.19441 0.35760 1.000 22.55767 254 THR C C 1
ATOM 3266 O O . THR B 1 210 ? -1.53858 5.09787 -0.23349 1.000 23.56902 254 THR C O 1
ATOM 3270 N N . ILE B 1 211 ? -0.74147 4.22073 1.66994 1.000 22.06953 255 ILE C N 1
ATOM 3271 C CA . ILE B 1 211 ? -1.16351 5.39991 2.43698 1.000 22.57080 255 ILE C CA 1
ATOM 3272 C C . ILE B 1 211 ? -0.20322 6.54272 2.14078 1.000 23.16147 255 ILE C C 1
ATOM 3273 O O . ILE B 1 211 ? 1.01637 6.36270 2.28496 1.000 23.66733 255 ILE C O 1
ATOM 3278 N N . PRO B 1 212 ? -0.68497 7.72018 1.74380 1.000 25.96834 256 PRO C N 1
ATOM 3279 C CA . PRO B 1 212 ? 0.24033 8.81806 1.43764 1.000 24.80815 256 PRO C CA 1
ATOM 3280 C C . PRO B 1 212 ? 1.06953 9.19496 2.65461 1.000 24.77305 256 PRO C C 1
ATOM 3281 O O . PRO B 1 212 ? 0.58317 9.18231 3.78722 1.000 23.04360 256 PRO C O 1
ATOM 3285 N N . LEU B 1 213 ? 2.35158 9.49061 2.41387 1.000 24.18908 257 LEU C N 1
ATOM 3286 C CA . LEU B 1 213 ? 3.27112 9.72047 3.52526 1.000 27.38017 257 LEU C CA 1
ATOM 3287 C C . LEU B 1 213 ? 2.81047 10.87613 4.40390 1.000 24.91825 257 LEU C C 1
ATOM 3288 O O . LEU B 1 213 ? 3.02946 10.85227 5.61719 1.000 18.43219 257 LEU C O 1
ATOM 3293 N N . GLU B 1 214 ? 2.14944 11.87701 3.81307 1.000 19.91303 258 GLU C N 1
ATOM 3294 C CA . GLU B 1 214 ? 1.63842 13.00951 4.58240 1.000 22.67252 258 GLU C CA 1
ATOM 3295 C C . GLU B 1 214 ? 0.70681 12.59052 5.71604 1.000 21.54169 258 GLU C C 1
ATOM 3296 O O . GLU B 1 214 ? 0.54603 13.35030 6.67592 1.000 23.71368 258 GLU C O 1
ATOM 3302 N N . ARG B 1 215 ? 0.09852 11.40038 5.64520 1.000 21.30597 259 ARG C N 1
ATOM 3303 C CA . ARG B 1 215 ? -0.74840 10.94405 6.74460 1.000 21.48081 259 ARG C CA 1
ATOM 3304 C C . ARG B 1 215 ? 0.05231 10.58773 7.98849 1.000 23.72832 259 ARG C C 1
ATOM 3305 O O . ARG B 1 215 ? -0.52845 10.43553 9.06746 1.000 22.76358 259 ARG C O 1
ATOM 3313 N N . PHE B 1 216 ? 1.36047 10.42244 7.87157 1.000 23.46583 260 PHE C N 1
ATOM 3314 C CA . PHE B 1 216 ? 2.16074 10.08970 9.03603 1.000 20.26565 260 PHE C CA 1
ATOM 3315 C C . PHE B 1 216 ? 2.84229 11.30780 9.64394 1.000 16.90255 260 PHE C C 1
ATOM 3316 O O . PHE B 1 216 ? 3.59321 11.15625 10.60825 1.000 17.89024 260 PHE C O 1
ATOM 3324 N N . LEU B 1 217 ? 2.57047 12.50522 9.11746 1.000 17.20104 261 LEU C N 1
ATOM 3325 C CA . LEU B 1 217 ? 3.01040 13.74757 9.75254 1.000 20.83993 261 LEU C CA 1
ATOM 3326 C C . LEU B 1 217 ? 2.40491 13.89284 11.14129 1.000 20.81377 261 LEU C C 1
ATOM 3327 O O . LEU B 1 217 ? 1.21804 13.63939 11.33861 1.000 20.61438 261 LEU C O 1
ATOM 3332 N N . VAL B 1 218 ? 3.22121 14.31763 12.09570 1.000 16.47090 262 VAL C N 1
ATOM 3333 C CA . VAL B 1 218 ? 2.73800 14.62992 13.44590 1.000 17.82967 262 VAL C CA 1
ATOM 3334 C C . VAL B 1 218 ? 3.35740 15.95647 13.86443 1.000 18.28014 262 VAL C C 1
ATOM 3335 O O . VAL B 1 218 ? 4.38155 16.38655 13.31315 1.000 23.07310 262 VAL C O 1
ATOM 3339 N N . PRO B 1 219 ? 2.75650 16.63851 14.83439 1.000 22.87241 263 PRO C N 1
ATOM 3340 C CA . PRO B 1 219 ? 3.39566 17.85627 15.34155 1.000 22.47286 263 PRO C CA 1
ATOM 3341 C C . PRO B 1 219 ? 4.70181 17.51079 16.03637 1.000 21.36186 263 PRO C C 1
ATOM 3342 O O . PRO B 1 219 ? 4.79125 16.53440 16.78834 1.000 17.31046 263 PRO C O 1
ATOM 3346 N N . ILE B 1 220 ? 5.73727 18.30800 15.75893 1.000 19.59308 264 ILE C N 1
ATOM 3347 C CA . ILE B 1 220 ? 7.05443 17.94991 16.28706 1.000 22.67497 264 ILE C CA 1
ATOM 3348 C C . ILE B 1 220 ? 7.03947 17.95378 17.80928 1.000 20.99227 264 ILE C C 1
ATOM 3349 O O . ILE B 1 220 ? 7.78169 17.19074 18.44345 1.000 17.57133 264 ILE C O 1
ATOM 3354 N N . GLU B 1 221 ? 6.15800 18.75473 18.42238 1.000 19.05143 265 GLU C N 1
ATOM 3355 C CA . GLU B 1 221 ? 6.10115 18.79358 19.88623 1.000 22.70593 265 GLU C CA 1
ATOM 3356 C C . GLU B 1 221 ? 5.73906 17.43364 20.46598 1.000 20.58432 265 GLU C C 1
ATOM 3357 O O . GLU B 1 221 ? 6.25263 17.04270 21.52772 1.000 18.09298 265 GLU C O 1
ATOM 3363 N N . SER B 1 222 ? 4.84483 16.69855 19.79439 1.000 18.03526 266 SER C N 1
ATOM 3364 C CA .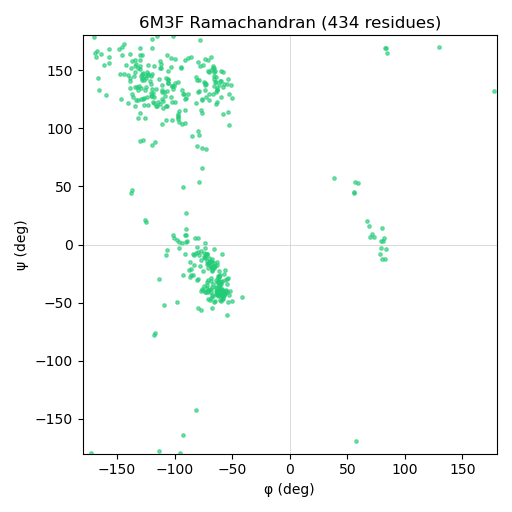 SER B 1 222 ? 4.46970 15.37444 20.28897 1.000 20.99503 266 SER C CA 1
ATOM 3365 C C . SER B 1 222 ? 5.65306 14.40849 20.27407 1.000 19.85138 266 SER C C 1
ATOM 3366 O O . SER B 1 222 ? 5.80515 13.59070 21.19012 1.000 17.38914 266 SER C O 1
ATOM 3369 N N . ILE B 1 223 ? 6.52208 14.50275 19.26295 1.000 16.15793 267 ILE C N 1
ATOM 3370 C CA . ILE B 1 223 ? 7.73768 13.68476 19.24576 1.000 14.00788 267 ILE C CA 1
ATOM 3371 C C . ILE B 1 223 ? 8.69749 14.12541 20.34274 1.000 16.53758 267 ILE C C 1
ATOM 3372 O O . ILE B 1 223 ? 9.27085 13.29543 21.06032 1.000 16.91011 267 ILE C O 1
ATOM 3377 N N . GLU B 1 224 ? 8.91717 15.43784 20.47033 1.000 14.48755 268 GLU C N 1
ATOM 3378 C CA . GLU B 1 224 ? 9.80290 15.93068 21.52517 1.000 14.13297 268 GLU C CA 1
ATOM 3379 C C . GLU B 1 224 ? 9.31032 15.50216 22.90880 1.000 13.82998 268 GLU C C 1
ATOM 3380 O O . GLU B 1 224 ? 10.09249 15.03557 23.73952 1.000 16.62713 268 GLU C O 1
ATOM 3386 N N . ARG B 1 225 ? 8.00873 15.62914 23.16289 1.000 14.45484 269 ARG C N 1
ATOM 3387 C CA . ARG B 1 225 ? 7.45203 15.20560 24.44617 1.000 20.32073 269 ARG C CA 1
ATOM 3388 C C . ARG B 1 225 ? 7.69525 13.71685 24.69721 1.000 22.79182 269 ARG C C 1
ATOM 3389 O O . ARG B 1 225 ? 8.18577 13.32414 25.76419 1.000 21.94298 269 ARG C O 1
ATOM 3397 N N . ALA B 1 226 ? 7.38859 12.86858 23.71082 1.000 20.02936 270 ALA C N 1
ATOM 3398 C CA . ALA B 1 226 ? 7.50420 11.42847 23.92839 1.000 23.34212 270 ALA C CA 1
ATOM 3399 C C . ALA B 1 226 ? 8.95885 10.98366 23.98980 1.000 25.73078 270 ALA C C 1
ATOM 3400 O O . ALA B 1 226 ? 9.30336 10.08628 24.76119 1.000 25.76291 270 ALA C O 1
ATOM 3402 N N . SER B 1 227 ? 9.82433 11.57299 23.17613 1.000 19.87167 271 SER C N 1
ATOM 3403 C CA . SER B 1 227 ? 11.15449 11.00793 23.00331 1.000 21.20329 271 SER C CA 1
ATOM 3404 C C . SER B 1 227 ? 12.15284 11.49165 24.04373 1.000 19.35382 271 SER C C 1
ATOM 3405 O O . SER B 1 227 ? 13.23211 10.89905 24.16840 1.000 17.81184 271 SER C O 1
ATOM 3408 N N . GLY B 1 228 ? 11.84330 12.55433 24.78179 1.000 16.91203 272 GLY C N 1
ATOM 3409 C CA . GLY B 1 228 ? 12.85448 13.16809 25.61646 1.000 17.57069 272 GLY C CA 1
ATOM 3410 C C . GLY B 1 228 ? 13.79793 14.10316 24.89225 1.000 15.41453 272 GLY C C 1
ATOM 3411 O O . GLY B 1 228 ? 14.72493 14.62459 25.51972 1.000 16.63465 272 GLY C O 1
ATOM 3412 N N . LEU B 1 229 ? 13.59335 14.33343 23.59604 1.000 14.11702 273 LEU C N 1
ATOM 3413 C CA . LEU B 1 229 ? 14.52280 15.07955 22.76651 1.000 14.78442 273 LEU C CA 1
ATOM 3414 C C . LEU B 1 229 ? 13.96511 16.47428 22.54140 1.000 17.18165 273 LEU C C 1
ATOM 3415 O O . LEU B 1 229 ? 12.75159 16.67671 22.58290 1.000 18.05261 273 LEU C O 1
ATOM 3420 N N . LEU B 1 230 ? 14.86508 17.43060 22.30859 1.000 14.91212 274 LEU C N 1
ATOM 3421 C CA . LEU B 1 230 ? 14.51804 18.76886 21.85006 1.000 14.67374 274 LEU C CA 1
ATOM 3422 C C . LEU B 1 230 ? 15.31852 19.08011 20.58417 1.000 19.16314 274 LEU C C 1
ATOM 3423 O O . LEU B 1 230 ? 16.53483 19.30116 20.65103 1.000 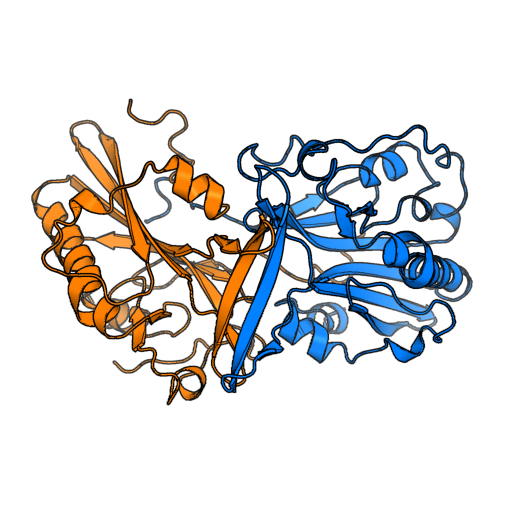18.39122 274 LEU C O 1
ATOM 3428 N N . PHE B 1 231 ? 14.64583 19.11755 19.43280 1.000 18.04670 275 PHE C N 1
ATOM 3429 C CA . PHE B 1 231 ? 15.36671 19.21619 18.17093 1.000 15.35262 275 PHE C CA 1
ATOM 3430 C C . PHE B 1 231 ? 15.80223 20.65247 17.89178 1.000 19.51907 275 PHE C C 1
ATOM 3431 O O . PHE B 1 231 ? 15.21743 21.62163 18.39024 1.000 17.22179 275 PHE C O 1
ATOM 3439 N N . VAL B 1 232 ? 16.83418 20.76838 17.05390 1.000 17.01082 276 VAL C N 1
ATOM 3440 C CA . VAL B 1 232 ? 17.39125 22.02058 16.53843 1.000 17.72637 276 VAL C CA 1
ATOM 3441 C C . VAL B 1 232 ? 17.39878 23.10803 17.61532 1.000 20.56711 276 VAL C C 1
ATOM 3442 O O . VAL B 1 232 ? 16.86685 24.20878 17.40209 1.000 19.45577 276 VAL C O 1
ATOM 3446 N N . PRO B 1 233 ? 18.04052 22.86664 18.76394 1.000 21.27884 277 PRO C N 1
ATOM 3447 C CA . PRO B 1 233 ? 17.96710 23.83469 19.87230 1.000 18.43661 277 PRO C CA 1
ATOM 3448 C C . PRO B 1 233 ? 18.66280 25.15778 19.59945 1.000 19.89239 277 PRO C C 1
ATOM 3449 O O . PRO B 1 233 ? 18.43261 26.10693 20.35790 1.000 20.88216 277 PRO C O 1
ATOM 3453 N N . ASN B 1 234 ? 19.51677 25.25867 18.56873 1.000 19.07950 278 ASN C N 1
ATOM 3454 C CA . ASN B 1 234 ? 20.07215 26.55833 18.20224 1.000 20.69020 278 ASN C CA 1
ATOM 3455 C C . ASN B 1 234 ? 19.02071 27.49720 17.64341 1.000 22.75111 278 ASN C C 1
ATOM 3456 O O . ASN B 1 234 ? 19.26565 28.70692 17.58343 1.000 23.74378 278 ASN C O 1
ATOM 3461 N N . ILE B 1 235 ? 17.88666 26.96738 17.18722 1.000 19.98078 279 ILE C N 1
ATOM 3462 C CA . ILE B 1 235 ? 16.79181 27.79851 16.70084 1.000 20.39764 279 ILE C CA 1
ATOM 3463 C C . ILE B 1 235 ? 15.97139 28.19095 17.92115 1.000 22.65979 279 ILE C C 1
ATOM 3464 O O . ILE B 1 235 ? 15.11879 27.42777 18.39396 1.000 23.09395 279 ILE C O 1
ATOM 3469 N N . LEU B 1 236 ? 16.28446 29.35274 18.48080 1.000 21.21505 280 LEU C N 1
ATOM 3470 C CA . LEU B 1 236 ? 15.6737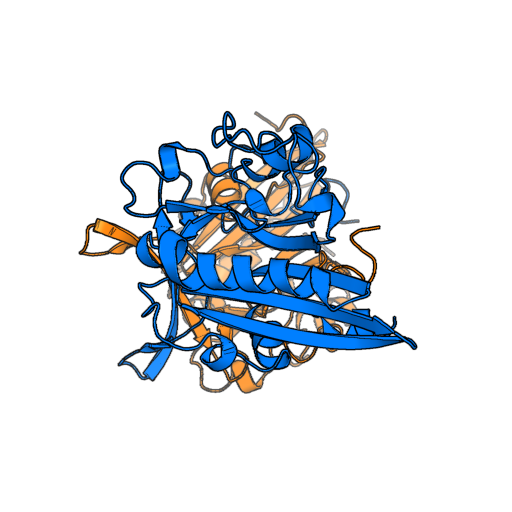5 29.76518 19.73823 1.000 26.74958 280 LEU C CA 1
ATOM 3471 C C . LEU B 1 236 ? 14.20914 30.12966 19.54347 1.000 30.38797 280 LEU C C 1
ATOM 3472 O O . LEU B 1 236 ? 13.40038 29.98153 20.46720 1.000 29.52664 280 LEU C O 1
ATOM 3477 N N . ALA B 1 237 ? 13.86518 30.62849 18.36245 1.000 25.87015 281 ALA C N 1
ATOM 3478 C CA . ALA B 1 237 ? 12.49097 30.92866 17.97785 1.000 29.89438 281 ALA C CA 1
ATOM 3479 C C . ALA B 1 237 ? 12.26249 30.33317 16.59818 1.000 28.02212 281 ALA C C 1
ATOM 3480 O O . ALA B 1 237 ? 12.80502 30.82997 15.60349 1.000 25.07916 281 ALA C O 1
ATOM 3482 N N . ARG B 1 238 ? 11.46755 29.26927 16.54408 1.000 24.42517 282 ARG C N 1
ATOM 3483 C CA . ARG B 1 238 ? 11.21739 28.53598 15.31320 1.000 24.99375 282 ARG C CA 1
ATOM 3484 C C . ARG B 1 238 ? 10.21494 29.26987 14.43210 1.000 34.05825 282 ARG C C 1
ATOM 3485 O O . ARG B 1 238 ? 9.58665 30.24179 14.84390 1.000 30.98677 282 ARG C O 1
ATOM 3493 N N . ALA B 1 239 ? 9.99463 28.70812 13.23982 1.000 68.08462 283 ALA C N 1
ATOM 3494 C CA . ALA B 1 239 ? 9.58041 29.47687 12.07158 1.000 73.86732 283 ALA C CA 1
ATOM 3495 C C . ALA B 1 239 ? 8.32816 30.29299 12.35256 1.000 79.70795 283 ALA C C 1
ATOM 3496 O O . ALA B 1 239 ? 8.34154 31.52024 12.25140 1.000 88.44706 283 ALA C O 1
ATOM 3498 N N . GLY B 1 240 ? 7.23176 29.62911 12.70008 1.000 73.48785 284 GLY C N 1
ATOM 3499 C CA . GLY B 1 240 ? 5.92982 30.27068 12.63631 1.000 74.33594 284 GLY C CA 1
ATOM 3500 C C . GLY B 1 240 ? 5.00007 29.94118 13.78698 1.000 75.33422 284 GLY C C 1
ATOM 3501 O O . GLY B 1 240 ? 4.84283 28.77821 14.16148 1.000 73.69947 284 GLY C O 1
#

GO terms:
  GO:0000287 magnesium ion binding (F, IDA)
  GO:0004520 DNA endonuclease activity (F, IDA)
  GO:0010508 positive regulation of autophagy (P, IMP)
  GO:0042803 protein homodimerization activity (F, IMP)
  GO:0004520 DNA endonuclease activity (F, IMP)
  GO:0032007 negative regulation of TOR signaling (P, IMP)
  GO:0005515 protein binding (F, IPI)
  GO:0001701 in utero embryonic development (P, IMP)
  GO:0034612 response to tumor necrosis factor (P, IMP)
  GO:0005739 mitochondrion (C, HDA)
  GO:0043065 positive regulation of apoptotic process (P, IMP)
  GO:0046677 response to antibiotic (P, IMP)
  GO:0006309 apoptotic DNA fragmentation (P, IMP)
  GO:0043065 positive regulation of apoptotic process (P, TAS)
  GO:0006308 DNA catabolic process (P, TAS)

Nearest PDB structures (foldseek):
  6m3f-assembly1_C  TM=1.005E+00  e=2.829E-48  Mus musculus
  6m3u-assembly2_D  TM=9.807E-01  e=2.004E-43  Mus musculus
  6lyf-assembly1_A  TM=9.861E-01  e=1.811E-41  Mus musculus
  4a1n-assembly1_A-2  TM=9.564E-01  e=3.553E-25  Homo sapiens
  5t40-assembly1_B  TM=9.583E-01  e=4.837E-25  Homo sapiens

Sequence (438 aa):
ELAKYGLPGVAQLRSRESYVLSYDPRTRGALWVLEQLRPERLRGDGDRSAADFREDDSVHAYHRATNADYRGSGFDRGALAAAANHRWSQRAMDDTFYLSNVAPQVPHLNQNAWNNLERYSRSLTRTYQNVYVCTGPLFLPRTEADGKSYVKYQVIGKNHVAVPTHFFKVLILEAAGGQIELRSYVMPNAPVDETIPLERFLVPIESIERASGLLFVPNILARELAKYGLPGVAQLRSRESYVLSYDPRTRGALWVLEQLRPEADFREDDSVHAYHRATNADYRGSGFDRGALAAAANHRWSQRAMDDTFYLSNVAPQVPHLNQNAWNNLERYSRSLTRTYQNVYVCTGPLFLPRTEADGKSYVKYQVIGKNHVAVPTHFFKVLILEAAGGQIELRSYVMPNAPVDETIPLERFLVPIESIERASGLLFVPNILARAG